Protein AF-A0A937PPD7-F1 (afdb_monomer_lite)

Sequence (582 aa):
MATLTIHPDYRPLLQAAGLDTFDALFQAAEGRQVDGHRSRGVSRIEVGREPDGPVGIYVKRFWGRAARPRWRDLLRLRRPMTPARYECVASQRLLQAGVEVARPVAWGASRDAGQPRALVAFREVEGPSLAEWLDRQPAAGCITGLDARHRRSLAEALGHAVRRIHEACFSYPDLYAKHVYVEDADTVYPRIVLIDVQRLRRLWPWRRVRDLAALHVSTEGSGVRRTDRLRFLRAYLGGSPTSRRARRLIRRVERKAAQMPGRGRDPNLIAARRSPAPGVTSLAHETMTEVDGGRLLVNEAFRPMLQAAGLTTLDAIMNVGGGETYREGFGRSTVRLELADPAGTRPRAVYVKRYTRVPLRVQVRRTLSLNPPQSRARHEVRGMLRLADLGIPTMRCVALGEGLLHRGRQERSCLVTEEIEGATQADDYFEARFSGPLTPALQAEKRGLIGRIADLARRMHAANLSHRDFYLCHILIRPVEGGEPILHLIDLQRLTHHRRGIGRRWIVKDLAALLFSSWPGPATGIRSPVFTDSDRLRFARTYFQTGRLTAEQKDLLRAVVRKAGRIALHDARRRRRAGGTA

Structure (mmCIF, N/CA/C/O backbone):
data_AF-A0A937PPD7-F1
#
_entry.id   AF-A0A937PPD7-F1
#
loop_
_atom_site.group_PDB
_atom_site.id
_atom_site.type_symbol
_atom_site.label_atom_id
_atom_site.label_alt_id
_atom_site.label_comp_id
_atom_site.label_asym_id
_atom_site.label_entity_id
_atom_site.label_seq_id
_atom_site.pdbx_PDB_ins_code
_atom_site.Cartn_x
_atom_site.Cartn_y
_atom_site.Cartn_z
_atom_site.occupancy
_atom_site.B_iso_or_equiv
_atom_site.auth_seq_id
_atom_site.auth_comp_id
_atom_site.auth_asym_id
_atom_site.auth_atom_id
_atom_site.pdbx_PDB_model_num
ATOM 1 N N . MET A 1 1 ? 24.195 -11.897 -29.939 1.00 67.88 1 MET A N 1
ATOM 2 C CA . MET A 1 1 ? 23.185 -12.377 -30.914 1.00 67.88 1 MET A CA 1
ATOM 3 C C . MET A 1 1 ? 21.811 -12.418 -30.269 1.00 67.88 1 MET A C 1
ATOM 5 O O . MET A 1 1 ? 21.628 -13.104 -29.259 1.00 67.88 1 MET A O 1
ATOM 9 N N . ALA A 1 2 ? 20.878 -11.642 -30.820 1.00 84.31 2 ALA A N 1
ATOM 10 C CA . ALA A 1 2 ? 19.484 -11.631 -30.405 1.00 84.31 2 ALA A CA 1
ATOM 11 C C . ALA A 1 2 ? 18.691 -12.737 -31.104 1.00 84.31 2 ALA A C 1
ATOM 13 O O . ALA A 1 2 ? 19.005 -13.136 -32.218 1.00 84.31 2 ALA A O 1
ATOM 14 N N . THR A 1 3 ? 17.683 -13.266 -30.416 1.00 90.12 3 THR A N 1
ATOM 15 C CA . THR A 1 3 ? 16.808 -14.324 -30.937 1.00 90.12 3 THR A CA 1
ATOM 16 C C . THR A 1 3 ? 15.363 -13.873 -30.822 1.00 90.12 3 THR A C 1
ATOM 18 O O . THR A 1 3 ? 14.970 -13.365 -29.768 1.00 90.12 3 THR A O 1
ATOM 21 N N . LEU A 1 4 ? 14.583 -14.071 -31.884 1.00 94.06 4 LEU A N 1
ATOM 22 C CA . LEU A 1 4 ? 13.142 -13.843 -31.916 1.00 94.06 4 LEU A CA 1
ATOM 23 C C . LEU A 1 4 ? 12.455 -15.123 -32.394 1.00 94.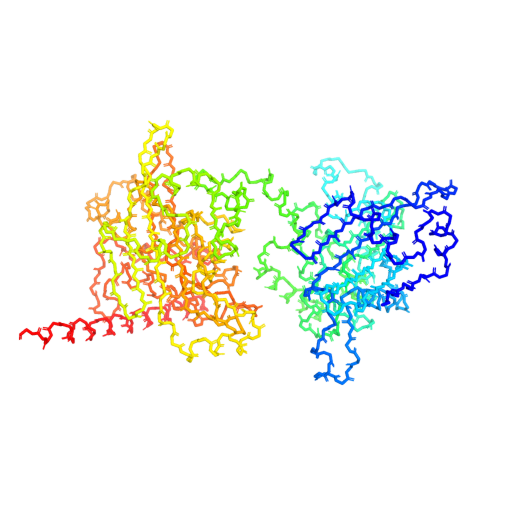06 4 LEU A C 1
ATOM 25 O O . LEU A 1 4 ? 12.821 -15.700 -33.411 1.00 94.06 4 LEU A O 1
ATOM 29 N N . THR A 1 5 ? 11.473 -15.591 -31.636 1.00 94.44 5 THR A N 1
ATOM 30 C CA . THR A 1 5 ? 10.580 -16.682 -32.022 1.00 94.44 5 THR A CA 1
ATOM 31 C C . THR A 1 5 ? 9.217 -16.079 -32.320 1.00 94.44 5 THR A C 1
ATOM 33 O O . THR A 1 5 ? 8.607 -15.495 -31.425 1.00 94.44 5 THR A O 1
ATOM 36 N N . ILE A 1 6 ? 8.752 -16.227 -33.558 1.00 94.19 6 ILE A N 1
ATOM 37 C CA . ILE A 1 6 ? 7.454 -15.738 -34.035 1.00 94.19 6 ILE A CA 1
ATOM 38 C C . ILE A 1 6 ? 6.531 -16.940 -34.224 1.00 94.19 6 ILE A C 1
ATOM 40 O O . ILE A 1 6 ? 6.956 -17.965 -34.764 1.00 94.19 6 ILE A O 1
ATOM 44 N N . HIS A 1 7 ? 5.291 -16.821 -33.760 1.00 92.00 7 HIS A N 1
ATOM 45 C CA . HIS A 1 7 ? 4.256 -17.819 -33.994 1.00 92.00 7 HIS A CA 1
ATOM 46 C C . HIS A 1 7 ? 3.919 -17.886 -35.499 1.00 92.00 7 HIS A C 1
ATOM 48 O O . HIS A 1 7 ? 3.782 -16.823 -36.106 1.00 92.00 7 HIS A O 1
ATOM 54 N N . PRO A 1 8 ? 3.781 -19.082 -36.107 1.00 91.69 8 PRO A N 1
ATOM 55 C CA . PRO A 1 8 ? 3.626 -19.239 -37.559 1.00 91.69 8 PRO A CA 1
ATOM 56 C C . PRO A 1 8 ? 2.554 -18.336 -38.178 1.00 91.69 8 PRO A C 1
ATOM 58 O O . PRO A 1 8 ? 2.856 -17.610 -39.118 1.00 91.69 8 PRO A O 1
ATOM 61 N N . ASP A 1 9 ? 1.367 -18.290 -37.571 1.00 88.56 9 ASP A N 1
ATOM 62 C CA . ASP A 1 9 ? 0.215 -17.519 -38.061 1.00 88.56 9 ASP A CA 1
ATOM 63 C C . ASP A 1 9 ? 0.484 -16.010 -38.198 1.00 88.56 9 ASP A C 1
ATOM 65 O O . ASP A 1 9 ? -0.113 -15.350 -39.039 1.00 88.56 9 ASP A O 1
ATOM 69 N N . TYR A 1 10 ? 1.401 -15.449 -37.402 1.00 90.69 10 TYR A N 1
ATOM 70 C CA . TYR A 1 10 ? 1.714 -14.014 -37.423 1.00 90.69 10 TYR A CA 1
ATOM 71 C C . TYR A 1 10 ? 3.022 -13.694 -38.156 1.00 90.69 10 TYR A C 1
ATOM 73 O O . TYR A 1 10 ? 3.405 -12.527 -38.251 1.00 90.69 10 TYR A O 1
ATOM 81 N N . ARG A 1 11 ? 3.738 -14.707 -38.664 1.00 92.12 11 ARG A N 1
ATOM 82 C CA . ARG A 1 11 ? 5.008 -14.505 -39.371 1.00 92.12 11 ARG A CA 1
ATOM 83 C C . ARG A 1 11 ? 4.840 -13.698 -40.665 1.00 92.12 11 ARG A C 1
ATOM 85 O O . ARG A 1 11 ? 5.588 -12.732 -40.792 1.00 92.12 11 ARG A O 1
ATOM 92 N N . PRO A 1 12 ? 3.881 -14.000 -41.564 1.00 90.94 12 PRO A N 1
ATOM 93 C CA . PRO A 1 12 ? 3.695 -13.210 -42.785 1.00 90.94 12 PRO A CA 1
ATOM 94 C C . PRO A 1 12 ? 3.379 -11.742 -42.480 1.00 90.94 12 PRO A C 1
ATOM 96 O O . PRO A 1 12 ? 3.918 -10.841 -43.113 1.00 90.94 12 PRO A O 1
ATOM 99 N N . LEU A 1 13 ? 2.566 -11.503 -41.447 1.00 89.69 13 LEU A N 1
ATOM 100 C CA . LEU A 1 13 ? 2.163 -10.165 -41.024 1.00 89.69 13 LEU A CA 1
ATOM 101 C C . LEU A 1 13 ? 3.346 -9.342 -40.492 1.00 89.69 13 LEU A C 1
ATOM 103 O O . LEU A 1 13 ? 3.555 -8.208 -40.912 1.00 89.69 13 LEU A O 1
ATOM 107 N N . LEU A 1 14 ? 4.162 -9.921 -39.602 1.00 91.69 14 LEU A N 1
ATOM 108 C CA . LEU A 1 14 ? 5.359 -9.237 -39.105 1.00 91.69 14 LEU A CA 1
ATOM 109 C C . LEU A 1 14 ? 6.407 -9.027 -40.203 1.00 91.69 14 LEU A C 1
ATOM 111 O O . LEU A 1 14 ? 7.094 -8.011 -40.172 1.00 91.69 14 LEU A O 1
ATOM 115 N N . GLN A 1 15 ? 6.519 -9.942 -41.169 1.00 92.44 15 GLN A N 1
ATOM 116 C CA . GLN A 1 15 ? 7.407 -9.783 -42.325 1.00 92.44 15 GLN A CA 1
ATOM 117 C C . GLN A 1 15 ? 6.965 -8.627 -43.223 1.00 92.44 15 GLN A C 1
ATOM 119 O O . GLN A 1 15 ? 7.784 -7.772 -43.546 1.00 92.44 15 GLN A O 1
ATOM 124 N N . ALA A 1 16 ? 5.673 -8.544 -43.551 1.00 89.44 16 ALA A N 1
ATOM 125 C CA . ALA A 1 16 ? 5.120 -7.446 -44.343 1.00 89.44 16 ALA A CA 1
ATOM 126 C C . ALA A 1 16 ? 5.318 -6.074 -43.670 1.00 89.44 16 ALA A C 1
ATOM 128 O O . ALA A 1 16 ? 5.538 -5.077 -44.351 1.00 89.44 16 ALA A O 1
ATOM 129 N N . ALA A 1 17 ? 5.296 -6.025 -42.334 1.00 89.12 17 ALA A N 1
ATOM 130 C CA . ALA A 1 17 ? 5.549 -4.810 -41.559 1.00 89.12 17 ALA A CA 1
ATOM 131 C C . ALA A 1 17 ? 7.044 -4.502 -41.318 1.00 89.12 17 ALA A C 1
ATOM 133 O O . ALA A 1 17 ? 7.354 -3.490 -40.690 1.00 89.12 17 ALA A O 1
ATOM 134 N N . GLY A 1 18 ? 7.975 -5.367 -41.745 1.00 92.38 18 GLY A N 1
ATOM 135 C CA . GLY A 1 18 ? 9.410 -5.224 -41.456 1.00 92.38 18 GLY A CA 1
ATOM 136 C C . GLY A 1 18 ? 9.778 -5.413 -39.974 1.00 92.38 18 GLY A C 1
ATOM 137 O O . GLY A 1 18 ? 10.767 -4.862 -39.495 1.00 92.38 18 GLY A O 1
ATOM 138 N N . LEU A 1 19 ? 8.970 -6.164 -39.219 1.00 93.38 19 LEU A N 1
ATOM 139 C CA . LEU A 1 19 ? 9.080 -6.382 -37.768 1.00 93.38 19 LEU A CA 1
ATOM 140 C C . LEU A 1 19 ? 9.396 -7.844 -37.402 1.00 93.38 19 LEU A C 1
ATOM 142 O O . LEU A 1 19 ? 9.128 -8.293 -36.285 1.00 93.38 19 LEU A O 1
ATOM 146 N N . ASP A 1 20 ? 9.959 -8.609 -38.333 1.00 93.06 20 ASP A N 1
ATOM 147 C CA . ASP A 1 20 ? 10.262 -10.035 -38.188 1.00 93.06 20 ASP A CA 1
ATOM 148 C C . ASP A 1 20 ? 11.628 -10.328 -37.537 1.00 93.06 20 ASP A C 1
ATOM 150 O O . ASP A 1 20 ? 11.980 -11.487 -37.294 1.00 93.06 20 ASP A O 1
ATOM 154 N N . THR A 1 21 ? 12.375 -9.285 -37.166 1.00 94.25 21 THR A N 1
ATOM 155 C CA . THR A 1 21 ? 13.628 -9.386 -36.406 1.00 94.25 21 THR A CA 1
ATOM 156 C C . THR A 1 21 ? 13.483 -8.841 -34.984 1.00 94.25 21 THR A C 1
ATOM 158 O O . THR A 1 21 ? 12.631 -7.998 -34.691 1.00 94.25 21 THR A O 1
ATOM 161 N N . PHE A 1 22 ? 14.325 -9.328 -34.057 1.00 94.25 22 PHE A N 1
ATOM 162 C CA . PHE A 1 22 ? 14.278 -8.886 -32.656 1.00 94.25 22 PHE A CA 1
ATOM 163 C C . PHE A 1 22 ? 14.472 -7.374 -32.532 1.00 94.25 22 PHE A C 1
ATOM 165 O O . PHE A 1 22 ? 13.701 -6.729 -31.828 1.00 94.25 22 PHE A O 1
ATOM 172 N N . ASP A 1 23 ? 15.502 -6.825 -33.180 1.00 92.12 23 ASP A N 1
ATOM 173 C CA . ASP A 1 23 ? 15.846 -5.412 -33.042 1.00 92.12 23 ASP A CA 1
ATOM 174 C C . ASP A 1 23 ? 14.799 -4.512 -33.710 1.00 92.12 23 ASP A C 1
ATOM 176 O O . ASP A 1 23 ? 14.391 -3.537 -33.082 1.00 92.12 23 ASP A O 1
ATOM 180 N N . ALA A 1 24 ? 14.264 -4.877 -34.884 1.00 91.62 24 ALA A N 1
ATOM 181 C CA . ALA A 1 24 ? 13.186 -4.115 -35.522 1.00 91.62 24 ALA A CA 1
ATOM 182 C C . ALA A 1 24 ? 11.937 -4.031 -34.627 1.00 91.62 24 ALA A C 1
ATOM 184 O O . ALA A 1 24 ? 11.446 -2.939 -34.337 1.00 91.62 24 ALA A O 1
ATOM 185 N N . LEU A 1 25 ? 11.474 -5.167 -34.089 1.00 91.94 25 LEU A N 1
ATOM 186 C CA . LEU A 1 25 ? 10.310 -5.197 -33.198 1.00 91.94 25 LEU A CA 1
ATOM 187 C C . LEU A 1 25 ? 10.577 -4.505 -31.849 1.00 91.94 25 LEU A C 1
ATOM 189 O O . LEU A 1 25 ? 9.685 -3.873 -31.278 1.00 91.94 25 LEU A O 1
ATOM 193 N N . PHE A 1 26 ? 11.799 -4.611 -31.315 1.00 90.75 26 PHE A N 1
ATOM 194 C CA . PHE A 1 26 ? 12.177 -3.954 -30.062 1.00 90.75 26 PHE A CA 1
ATOM 195 C C . PHE A 1 26 ? 12.249 -2.425 -30.207 1.00 90.75 26 PHE A C 1
ATOM 197 O O . PHE A 1 26 ? 11.838 -1.723 -29.279 1.00 90.75 26 PHE A O 1
ATOM 204 N N . GLN A 1 27 ? 12.740 -1.924 -31.346 1.00 88.50 27 GLN A N 1
ATOM 205 C CA . GLN A 1 27 ? 12.863 -0.493 -31.644 1.00 88.50 27 GLN A CA 1
ATOM 206 C C . GLN A 1 27 ? 11.531 0.146 -32.036 1.00 88.50 27 GLN A C 1
ATOM 208 O O . GLN A 1 27 ? 11.201 1.221 -31.544 1.00 88.50 27 GLN A O 1
ATOM 213 N N . ALA A 1 28 ? 10.698 -0.531 -32.831 1.00 85.19 28 ALA A N 1
ATOM 214 C CA . ALA A 1 28 ? 9.363 -0.031 -33.172 1.00 85.19 28 ALA A CA 1
ATOM 215 C C . ALA A 1 28 ? 8.487 0.198 -31.923 1.00 85.19 28 ALA A C 1
ATOM 217 O O . ALA A 1 28 ? 7.678 1.124 -31.860 1.00 85.19 28 ALA A O 1
ATOM 218 N N . ALA A 1 29 ? 8.695 -0.611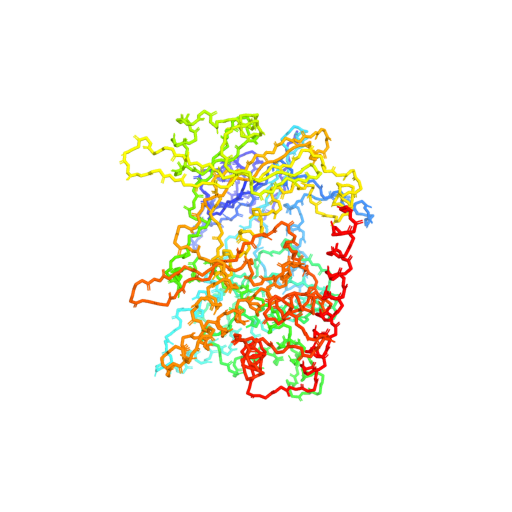 -30.880 1.00 78.88 29 ALA A N 1
ATOM 219 C CA . ALA A 1 29 ? 8.058 -0.447 -29.576 1.00 78.88 29 ALA A CA 1
ATOM 220 C C . ALA A 1 29 ? 8.666 0.682 -28.713 1.00 78.88 29 ALA A C 1
ATOM 222 O O . ALA A 1 29 ? 8.175 0.920 -27.608 1.00 78.88 29 ALA A O 1
ATOM 223 N N . GLU A 1 30 ? 9.726 1.366 -29.141 1.00 70.31 30 GLU A N 1
ATOM 224 C CA . GLU A 1 30 ? 10.348 2.462 -28.390 1.00 70.31 30 GLU A CA 1
ATOM 225 C C . GLU A 1 30 ? 9.541 3.757 -28.433 1.00 70.31 30 GLU A C 1
ATOM 227 O O . GLU A 1 30 ? 9.303 4.350 -27.385 1.00 70.31 30 GLU A O 1
ATOM 232 N N . GLY A 1 31 ? 9.041 4.136 -29.610 1.00 57.69 31 GLY A N 1
ATOM 233 C CA . GLY A 1 31 ? 8.390 5.432 -29.830 1.00 57.69 31 GLY A CA 1
ATOM 234 C C . GLY A 1 31 ? 6.908 5.538 -29.437 1.00 57.69 31 GLY A C 1
ATOM 235 O O . GLY A 1 31 ? 6.332 6.607 -29.596 1.00 57.69 31 GLY A O 1
ATOM 236 N N . ARG A 1 32 ? 6.252 4.462 -28.966 1.00 57.09 32 ARG A N 1
ATOM 237 C CA . ARG A 1 32 ? 4.781 4.406 -28.752 1.00 57.09 32 ARG A CA 1
ATOM 238 C C . ARG A 1 32 ? 4.384 3.751 -27.423 1.00 57.09 32 ARG A C 1
ATOM 240 O O . ARG A 1 32 ? 3.727 2.709 -27.395 1.00 57.09 32 ARG A O 1
ATOM 247 N N . GLN A 1 33 ? 4.837 4.319 -26.309 1.00 58.97 33 GLN A N 1
ATOM 248 C CA . GLN A 1 33 ? 4.671 3.718 -24.985 1.00 58.97 33 GLN A CA 1
ATOM 249 C C . GLN A 1 33 ? 3.275 3.962 -24.382 1.00 58.97 33 GLN A C 1
ATOM 251 O O . GLN A 1 33 ? 2.860 5.100 -24.203 1.00 58.97 33 GLN A O 1
ATOM 256 N N . VAL A 1 34 ? 2.578 2.881 -24.020 1.00 55.78 34 VAL A N 1
ATOM 257 C CA . VAL A 1 34 ? 1.258 2.889 -23.353 1.00 55.78 34 VAL A CA 1
ATOM 258 C C . VAL A 1 34 ? 1.401 2.767 -21.829 1.00 55.78 34 VAL A C 1
ATOM 260 O O . VAL A 1 34 ? 0.636 3.362 -21.081 1.00 55.78 34 VAL A O 1
ATOM 263 N N . ASP A 1 35 ? 2.392 2.002 -21.355 1.00 45.78 35 ASP A N 1
ATOM 264 C CA . ASP A 1 35 ? 2.708 1.839 -19.926 1.00 45.78 35 ASP A CA 1
ATOM 265 C C . ASP A 1 35 ? 4.224 1.637 -19.725 1.00 45.78 35 ASP A C 1
ATOM 267 O O . ASP A 1 35 ? 4.923 1.051 -20.562 1.00 45.78 35 ASP A O 1
ATOM 271 N N . GLY A 1 36 ? 4.776 2.134 -18.617 1.00 50.69 36 GLY A N 1
ATOM 272 C CA . GLY A 1 36 ? 6.217 2.268 -18.430 1.00 50.69 36 GLY A CA 1
ATOM 273 C C . GLY A 1 36 ? 6.714 2.207 -16.999 1.00 50.69 36 GLY A C 1
ATOM 274 O O . GLY A 1 36 ? 6.175 2.817 -16.086 1.00 50.69 36 GLY A O 1
ATOM 275 N N . HIS A 1 37 ? 7.816 1.488 -16.801 1.00 57.53 37 HIS A N 1
ATOM 276 C CA . HIS A 1 37 ? 8.593 1.491 -15.567 1.00 57.53 37 HIS A CA 1
ATOM 277 C C . HIS A 1 37 ? 10.087 1.549 -15.918 1.00 57.53 37 HIS A C 1
ATOM 279 O O . HIS A 1 37 ? 10.480 1.097 -16.987 1.00 57.53 37 HIS A O 1
ATOM 285 N N . ARG A 1 38 ? 10.951 1.995 -14.989 1.00 59.50 38 ARG A N 1
ATOM 286 C CA . ARG A 1 38 ? 12.427 2.153 -15.135 1.00 59.50 38 ARG A CA 1
ATOM 287 C C . ARG A 1 38 ? 13.215 1.048 -15.896 1.00 59.50 38 ARG A C 1
ATOM 289 O O . ARG A 1 38 ? 14.375 1.257 -16.218 1.00 59.50 38 ARG A O 1
ATOM 296 N N . SER A 1 39 ? 12.655 -0.151 -16.100 1.00 70.69 39 SER A N 1
ATOM 297 C CA . SER A 1 39 ? 13.291 -1.280 -16.817 1.00 70.69 39 SER A CA 1
ATOM 298 C C . SER A 1 39 ? 12.319 -2.143 -17.650 1.00 70.69 39 SER A C 1
ATOM 300 O O . SER A 1 39 ? 12.640 -3.285 -17.994 1.00 70.69 39 SER A O 1
ATOM 302 N N . ARG A 1 40 ? 11.103 -1.639 -17.912 1.00 80.38 40 ARG A N 1
ATOM 303 C CA . ARG A 1 40 ? 10.046 -2.333 -18.663 1.00 80.38 40 ARG A CA 1
ATOM 304 C C . ARG A 1 40 ? 9.142 -1.324 -19.369 1.00 80.38 40 ARG A C 1
ATOM 306 O O . ARG A 1 40 ? 8.712 -0.369 -18.734 1.00 80.38 40 ARG A O 1
ATOM 313 N N . GLY A 1 41 ? 8.775 -1.588 -20.615 1.00 84.00 41 GLY A N 1
ATOM 314 C CA . GLY A 1 41 ? 7.805 -0.788 -21.367 1.00 84.00 41 GLY A CA 1
ATOM 315 C C . GLY A 1 41 ? 6.760 -1.672 -22.032 1.00 84.00 41 GLY A C 1
ATOM 316 O O . GLY A 1 41 ? 7.053 -2.822 -22.353 1.00 84.00 41 GLY A O 1
ATOM 317 N N . VAL A 1 42 ? 5.549 -1.158 -22.206 1.00 85.25 42 VAL A N 1
ATOM 318 C CA . VAL A 1 42 ? 4.488 -1.787 -22.996 1.00 85.25 42 VAL A CA 1
ATOM 319 C C . VAL A 1 42 ? 4.051 -0.795 -24.057 1.00 85.25 42 VAL A C 1
ATOM 321 O O . VAL A 1 42 ? 3.732 0.344 -23.723 1.00 85.25 42 VAL A O 1
ATOM 324 N N . SER A 1 43 ? 4.030 -1.236 -25.307 1.00 87.94 43 SER A N 1
ATOM 325 C CA . SER A 1 43 ? 3.736 -0.388 -26.461 1.00 87.94 43 SER A CA 1
ATOM 326 C C . SER A 1 43 ? 2.729 -1.081 -27.363 1.00 87.94 43 SER A C 1
ATOM 328 O O . SER A 1 43 ? 2.827 -2.294 -27.560 1.00 87.94 43 SER A O 1
ATOM 330 N N . ARG A 1 44 ? 1.766 -0.326 -27.896 1.00 89.69 44 ARG A N 1
ATOM 331 C CA . ARG A 1 44 ? 0.837 -0.813 -28.923 1.00 89.69 44 ARG A CA 1
ATOM 332 C C . ARG A 1 44 ? 1.439 -0.520 -30.295 1.00 89.69 44 ARG A C 1
ATOM 334 O O . ARG A 1 44 ? 1.832 0.615 -30.560 1.00 89.69 44 ARG A O 1
ATOM 341 N N . ILE A 1 45 ? 1.512 -1.530 -31.151 1.00 89.50 45 ILE A N 1
ATOM 342 C CA . ILE A 1 45 ? 1.991 -1.416 -32.531 1.00 89.50 45 ILE A CA 1
ATOM 343 C C . ILE A 1 45 ? 0.900 -1.939 -33.453 1.00 89.50 45 ILE A C 1
ATOM 345 O O . ILE A 1 45 ? 0.344 -3.003 -33.205 1.00 89.50 45 ILE A O 1
ATOM 349 N N . GLU A 1 46 ? 0.614 -1.197 -34.512 1.00 88.50 46 GLU A N 1
ATOM 350 C CA . GLU A 1 46 ? -0.212 -1.671 -35.618 1.00 88.50 46 GLU A CA 1
ATOM 351 C C . GLU A 1 46 ? 0.707 -2.327 -36.649 1.00 88.50 46 GLU A C 1
ATOM 353 O O . GLU A 1 46 ? 1.696 -1.718 -37.057 1.00 88.50 46 GLU A O 1
ATOM 358 N N . VAL A 1 47 ? 0.434 -3.582 -37.002 1.00 85.81 47 VAL A N 1
ATOM 359 C CA . VAL A 1 47 ? 1.329 -4.419 -37.826 1.00 85.81 47 VAL A CA 1
ATOM 360 C C . VAL A 1 47 ? 0.732 -4.792 -39.183 1.00 85.81 47 VAL A C 1
ATOM 362 O O . VAL A 1 47 ? 1.297 -5.609 -39.897 1.00 85.81 47 VAL A O 1
ATOM 365 N N . GLY A 1 48 ? -0.398 -4.190 -39.551 1.00 78.44 48 GLY A N 1
ATOM 366 C CA . GLY A 1 48 ? -1.043 -4.367 -40.851 1.00 78.44 48 GLY A CA 1
ATOM 367 C C . GLY A 1 48 ? -2.562 -4.248 -40.763 1.00 78.44 48 GLY A C 1
ATOM 368 O O . GLY A 1 48 ? -3.100 -3.858 -39.726 1.00 78.44 48 GLY A O 1
ATOM 369 N N . ARG A 1 49 ? -3.250 -4.607 -41.850 1.00 71.62 49 ARG A N 1
ATOM 370 C CA . ARG A 1 49 ? -4.713 -4.715 -41.922 1.00 71.62 49 ARG A CA 1
ATOM 371 C C . ARG A 1 49 ? -5.106 -6.114 -42.385 1.00 71.62 49 ARG A C 1
ATOM 373 O O . ARG A 1 49 ? -4.596 -6.593 -43.393 1.00 71.62 49 ARG A O 1
ATOM 380 N N . GLU A 1 50 ? -5.998 -6.744 -41.637 1.00 70.62 50 GLU A N 1
ATOM 381 C CA . GLU A 1 50 ? -6.774 -7.912 -42.062 1.00 70.62 50 GLU A CA 1
ATOM 382 C C . GLU A 1 50 ? -8.112 -7.412 -42.661 1.00 70.62 50 GLU A C 1
ATOM 384 O O . GLU A 1 50 ? -8.427 -6.226 -42.512 1.00 70.62 50 GLU A O 1
ATOM 389 N N . PRO A 1 51 ? -8.908 -8.258 -43.347 1.00 63.09 51 PRO A N 1
ATOM 390 C CA . PRO A 1 51 ? -10.205 -7.856 -43.911 1.00 63.09 51 PRO A CA 1
ATOM 391 C C . PRO A 1 51 ? -11.149 -7.194 -42.893 1.00 63.09 51 PRO A C 1
ATOM 393 O O . PRO A 1 51 ? -11.901 -6.293 -43.253 1.00 63.09 51 PRO A O 1
ATOM 396 N N . ASP A 1 52 ? -11.036 -7.583 -41.620 1.00 57.41 52 ASP A N 1
ATOM 397 C CA . ASP A 1 52 ? -11.859 -7.096 -40.507 1.00 57.41 52 ASP A CA 1
ATOM 398 C C . ASP A 1 52 ? -11.293 -5.840 -39.807 1.00 57.41 52 ASP A C 1
ATOM 400 O O . ASP A 1 52 ? -11.901 -5.323 -38.871 1.00 57.41 52 ASP A O 1
ATOM 404 N N . GLY A 1 53 ? -10.145 -5.306 -40.254 1.00 70.50 53 GLY A N 1
ATOM 405 C CA . GLY A 1 53 ? -9.583 -4.051 -39.741 1.00 70.50 53 GLY A CA 1
ATOM 406 C C . GLY A 1 53 ? -8.087 -4.087 -39.394 1.00 70.50 53 GLY A C 1
ATOM 407 O O . GLY A 1 53 ? -7.365 -5.030 -39.733 1.00 70.50 53 GLY A O 1
ATOM 408 N N . PRO A 1 54 ? -7.567 -3.020 -38.756 1.00 79.69 54 PRO A N 1
ATOM 409 C CA . PRO A 1 54 ? -6.159 -2.929 -38.384 1.00 79.69 54 PRO A CA 1
ATOM 410 C C . PRO A 1 54 ? -5.787 -3.945 -37.303 1.00 79.69 54 PRO A C 1
ATOM 412 O O . PRO A 1 54 ? -6.449 -4.074 -36.275 1.00 79.69 54 PRO A O 1
ATOM 415 N N . VAL A 1 55 ? -4.656 -4.618 -37.500 1.00 83.94 55 VAL A N 1
ATOM 416 C CA . VAL A 1 55 ? -4.111 -5.573 -36.541 1.00 83.94 55 VAL A CA 1
ATOM 417 C C . VAL A 1 55 ? -3.207 -4.864 -35.544 1.00 83.94 55 VAL A C 1
ATOM 419 O O . VAL A 1 55 ? -2.070 -4.501 -35.857 1.00 83.94 55 VAL A O 1
ATOM 422 N N . GLY A 1 56 ? -3.682 -4.732 -34.309 1.00 89.69 56 GLY A N 1
ATOM 423 C CA . GLY A 1 56 ? -2.865 -4.293 -33.184 1.00 89.69 56 GLY A CA 1
ATOM 424 C C . GLY A 1 56 ? -2.154 -5.441 -32.465 1.00 89.69 56 GLY A C 1
ATOM 425 O O . GLY A 1 56 ? -2.698 -6.529 -32.260 1.00 89.69 56 GLY A O 1
ATOM 426 N N . ILE A 1 57 ? -0.927 -5.183 -32.015 1.00 92.62 57 ILE A N 1
ATOM 427 C CA . ILE A 1 57 ? -0.197 -6.020 -31.060 1.00 92.62 57 ILE A CA 1
ATOM 428 C C . ILE A 1 57 ? 0.311 -5.179 -29.889 1.00 92.62 57 ILE A C 1
ATOM 430 O O . ILE A 1 57 ? 0.714 -4.026 -30.043 1.00 92.62 57 ILE A O 1
ATOM 434 N N . TYR A 1 58 ? 0.370 -5.787 -28.708 1.00 91.88 58 TYR A N 1
ATOM 435 C CA . TYR A 1 58 ? 1.026 -5.218 -27.537 1.00 91.88 58 TYR A CA 1
ATOM 436 C C . TYR A 1 58 ? 2.391 -5.855 -27.323 1.00 91.88 58 TYR A C 1
ATOM 438 O O . TYR A 1 58 ? 2.495 -7.049 -27.034 1.00 91.88 58 TYR A O 1
ATOM 446 N N . VAL A 1 59 ? 3.442 -5.041 -27.393 1.00 92.94 59 VAL A N 1
ATOM 447 C CA . VAL A 1 59 ? 4.830 -5.456 -27.176 1.00 92.94 59 VAL A CA 1
ATOM 448 C C . VAL A 1 59 ? 5.278 -5.048 -25.780 1.00 92.94 59 VAL A C 1
ATOM 450 O O . VAL A 1 59 ? 5.380 -3.866 -25.457 1.00 92.94 59 VAL A O 1
ATOM 453 N N . LYS A 1 60 ? 5.590 -6.039 -24.942 1.00 92.25 60 LYS A N 1
ATOM 454 C CA . LYS A 1 60 ? 6.177 -5.854 -23.612 1.00 92.25 60 LYS A CA 1
ATOM 455 C C . LYS A 1 60 ? 7.689 -6.018 -23.692 1.00 92.25 60 LYS A C 1
ATOM 457 O O . LYS A 1 60 ? 8.184 -7.130 -23.873 1.00 92.25 60 LYS A O 1
ATOM 462 N N . ARG A 1 61 ? 8.419 -4.921 -23.510 1.00 91.25 61 ARG A N 1
ATOM 463 C CA . ARG A 1 61 ? 9.885 -4.850 -23.524 1.00 91.25 61 ARG A CA 1
ATOM 464 C C . ARG A 1 61 ? 10.463 -4.869 -22.120 1.00 91.25 61 ARG A C 1
ATOM 466 O O . ARG A 1 61 ? 9.905 -4.280 -21.198 1.00 91.25 61 ARG A O 1
ATOM 473 N N . PHE A 1 62 ? 11.624 -5.492 -21.973 1.00 88.44 62 PHE A N 1
ATOM 474 C CA . PHE A 1 62 ? 12.405 -5.563 -20.743 1.00 88.44 62 PHE A CA 1
ATOM 475 C C . PHE A 1 62 ? 13.868 -5.264 -21.064 1.00 88.44 62 PHE A C 1
ATOM 477 O O . PHE A 1 62 ? 14.400 -5.800 -22.036 1.00 88.44 62 PHE A O 1
ATOM 484 N N . TRP A 1 63 ? 14.539 -4.478 -20.221 1.00 86.94 63 TRP A N 1
ATOM 485 C CA . TRP A 1 63 ? 15.972 -4.190 -20.355 1.00 86.94 63 TRP A CA 1
ATOM 486 C C . TRP A 1 63 ? 16.712 -4.275 -19.014 1.00 86.94 63 TRP A C 1
ATOM 488 O O . TRP A 1 63 ? 16.118 -4.285 -17.928 1.00 86.94 63 TRP A O 1
ATOM 498 N N . GLY A 1 64 ? 18.036 -4.413 -19.080 1.00 85.19 64 GLY A N 1
ATOM 499 C CA . GLY A 1 64 ? 18.901 -4.519 -17.909 1.00 85.19 64 GLY A CA 1
ATOM 500 C C . GLY A 1 64 ? 18.513 -5.691 -16.999 1.00 85.19 64 GLY A C 1
ATOM 501 O O . GLY A 1 64 ? 18.198 -6.795 -17.441 1.00 85.19 64 GLY A O 1
ATOM 502 N N . ARG A 1 65 ? 18.499 -5.483 -15.676 1.00 80.50 65 ARG A N 1
ATOM 503 C CA . ARG A 1 65 ? 18.201 -6.572 -14.720 1.00 80.50 65 ARG A CA 1
ATOM 504 C C . ARG A 1 65 ? 16.834 -7.234 -14.937 1.00 80.50 65 ARG A C 1
ATOM 506 O O . ARG A 1 65 ? 16.690 -8.396 -14.563 1.00 80.50 65 ARG A O 1
ATOM 513 N N . ALA A 1 66 ? 15.858 -6.533 -15.516 1.00 79.50 66 ALA A N 1
ATOM 514 C CA . ALA A 1 66 ? 14.523 -7.073 -15.761 1.00 79.50 66 ALA A CA 1
ATOM 515 C C . ALA A 1 66 ? 14.493 -8.082 -16.918 1.00 79.50 66 ALA A C 1
ATOM 517 O O . ALA A 1 66 ? 13.676 -8.995 -16.893 1.00 79.50 66 ALA A O 1
ATOM 518 N N . ALA A 1 67 ? 15.401 -7.972 -17.889 1.00 79.81 67 ALA A N 1
ATOM 519 C CA . ALA A 1 67 ? 15.502 -8.915 -19.001 1.00 79.81 67 ALA A CA 1
ATOM 520 C C . ALA A 1 67 ? 16.217 -10.224 -18.628 1.00 79.81 67 ALA A C 1
ATOM 522 O O . ALA A 1 67 ? 16.126 -11.215 -19.355 1.00 79.81 67 ALA A O 1
ATOM 523 N N . ARG A 1 68 ? 16.936 -10.252 -17.495 1.00 82.31 68 ARG A N 1
ATOM 524 C CA . ARG A 1 68 ? 17.762 -11.403 -17.112 1.00 82.31 68 ARG A CA 1
ATOM 525 C C . ARG A 1 68 ? 16.915 -12.643 -16.786 1.00 82.31 68 ARG A C 1
ATOM 527 O O . ARG A 1 68 ? 15.868 -12.522 -16.139 1.00 82.31 68 ARG A O 1
ATOM 534 N N . PRO A 1 69 ? 17.389 -13.850 -17.151 1.00 79.56 69 PRO A N 1
ATOM 535 C CA . PRO A 1 69 ? 16.757 -15.093 -16.738 1.00 79.56 69 PRO A CA 1
ATOM 536 C C . PRO A 1 69 ? 16.631 -15.204 -15.216 1.00 79.56 69 PRO A C 1
ATOM 538 O O . PRO A 1 69 ? 17.506 -14.776 -14.454 1.00 79.56 69 PRO A O 1
ATOM 541 N N . ARG A 1 70 ? 15.538 -15.808 -14.746 1.00 76.88 70 ARG A N 1
ATOM 542 C CA . ARG A 1 70 ? 15.318 -16.000 -13.309 1.00 76.88 70 ARG A CA 1
ATOM 543 C C . ARG A 1 70 ? 16.196 -17.143 -12.797 1.00 76.88 70 ARG A C 1
ATOM 545 O O . ARG A 1 70 ? 15.805 -18.299 -12.835 1.00 76.88 70 ARG A O 1
ATOM 552 N N . TRP A 1 71 ? 17.352 -16.819 -12.218 1.00 71.62 71 TRP A N 1
ATOM 553 C CA . TRP A 1 71 ? 18.275 -17.811 -11.631 1.00 71.62 71 TRP A CA 1
ATOM 554 C C . TRP A 1 71 ? 17.618 -18.747 -10.597 1.00 71.62 71 TRP A C 1
ATOM 556 O O . TRP A 1 71 ? 18.053 -19.878 -10.414 1.00 71.62 71 TRP A O 1
ATOM 566 N N . ARG A 1 72 ? 16.525 -18.307 -9.953 1.00 64.44 72 ARG A N 1
ATOM 567 C CA . ARG A 1 72 ? 15.710 -19.126 -9.033 1.00 64.44 72 ARG A CA 1
ATOM 568 C C . ARG A 1 72 ? 15.103 -20.374 -9.685 1.00 64.44 72 ARG A C 1
ATOM 570 O O . ARG A 1 72 ? 14.595 -21.227 -8.964 1.00 64.44 72 ARG A O 1
ATOM 577 N N . ASP A 1 73 ? 15.131 -20.471 -11.006 1.00 61.41 73 ASP A N 1
ATOM 578 C CA . ASP A 1 73 ? 14.694 -21.647 -11.751 1.00 61.41 73 ASP A CA 1
ATOM 579 C C . ASP A 1 73 ? 15.674 -22.809 -11.582 1.00 61.41 73 ASP A C 1
ATOM 581 O O . ASP A 1 73 ? 15.231 -23.948 -11.452 1.00 61.41 73 ASP A O 1
ATOM 585 N N . LEU A 1 74 ? 16.972 -22.516 -11.429 1.00 68.94 74 LEU A N 1
ATOM 586 C CA . LEU A 1 74 ? 17.994 -23.519 -11.112 1.00 68.94 74 LEU A CA 1
ATOM 587 C C . LEU A 1 74 ? 17.709 -24.189 -9.765 1.00 68.94 74 LEU A C 1
ATOM 589 O O . LEU A 1 74 ? 17.761 -25.407 -9.658 1.00 68.94 74 LEU A O 1
ATOM 593 N N . LEU A 1 75 ? 17.268 -23.411 -8.766 1.00 68.94 75 LEU A N 1
ATOM 594 C CA . LEU A 1 75 ? 16.837 -23.934 -7.458 1.00 68.94 75 LEU A CA 1
ATOM 595 C C . LEU A 1 75 ? 15.603 -24.849 -7.535 1.00 68.94 75 LEU A C 1
ATOM 597 O O . LEU A 1 75 ? 15.189 -25.422 -6.532 1.00 68.94 75 LEU A O 1
ATOM 601 N N . ARG A 1 76 ? 14.950 -24.923 -8.696 1.00 63.84 76 ARG A N 1
ATOM 602 C CA . ARG A 1 76 ? 13.791 -25.779 -8.962 1.00 63.84 76 ARG A CA 1
ATOM 603 C C . ARG A 1 76 ? 14.086 -26.817 -10.040 1.00 63.84 76 ARG A C 1
ATOM 605 O O . ARG A 1 76 ? 13.131 -27.366 -10.582 1.00 63.84 76 ARG A O 1
ATOM 612 N N . LEU A 1 77 ? 15.366 -27.030 -10.364 1.00 70.56 77 LEU A N 1
ATOM 613 C CA . LEU A 1 77 ? 15.831 -27.930 -11.421 1.00 70.56 77 LEU A CA 1
ATOM 614 C C . LEU A 1 77 ? 15.182 -27.613 -12.782 1.00 70.56 77 LEU A C 1
ATOM 616 O O . LEU A 1 77 ? 14.804 -28.498 -13.542 1.00 70.56 77 LEU A O 1
ATOM 620 N N . ARG A 1 78 ? 14.993 -26.320 -13.078 1.00 69.94 78 ARG A N 1
ATOM 621 C CA . ARG A 1 78 ? 14.427 -25.824 -14.339 1.00 69.94 78 ARG A CA 1
ATOM 622 C C . ARG A 1 78 ? 15.438 -24.955 -15.069 1.00 69.94 78 ARG A C 1
ATOM 624 O O . ARG A 1 78 ? 16.190 -24.206 -14.448 1.00 69.94 78 ARG A O 1
ATOM 631 N N . ARG A 1 79 ? 15.392 -24.992 -16.403 1.00 73.81 79 ARG A N 1
ATOM 632 C CA . ARG A 1 79 ? 16.154 -24.063 -17.247 1.00 73.81 79 ARG A CA 1
ATOM 633 C C . ARG A 1 79 ? 15.700 -22.619 -16.967 1.00 73.81 79 ARG A C 1
ATOM 635 O O . ARG A 1 79 ? 14.498 -22.362 -17.051 1.00 73.81 79 ARG A O 1
ATOM 642 N N . PRO A 1 80 ? 16.614 -21.682 -16.649 1.00 78.56 80 PRO A N 1
ATOM 643 C CA . PRO A 1 80 ? 16.269 -20.282 -16.434 1.00 78.56 80 PRO A CA 1
ATOM 644 C C . PRO A 1 80 ? 15.614 -19.654 -17.656 1.00 78.56 80 PRO A C 1
ATOM 646 O O . PRO A 1 80 ? 16.148 -19.712 -18.762 1.00 78.56 80 PRO A O 1
ATOM 649 N N . MET A 1 81 ? 14.469 -19.012 -17.442 1.00 81.31 81 MET A N 1
ATOM 650 C CA . MET A 1 81 ? 13.744 -18.312 -18.502 1.00 81.31 81 MET A CA 1
ATOM 651 C C . MET A 1 81 ? 13.707 -16.805 -18.241 1.00 81.31 81 MET A C 1
ATOM 653 O O . MET A 1 81 ? 13.661 -16.352 -17.090 1.00 81.31 81 MET A O 1
ATOM 657 N N . THR A 1 82 ? 13.708 -16.020 -19.320 1.00 85.88 82 THR A N 1
ATOM 658 C CA . THR A 1 82 ? 13.432 -14.578 -19.267 1.00 85.88 82 THR A CA 1
ATOM 659 C C . THR A 1 82 ? 11.957 -14.339 -18.917 1.00 85.88 82 THR A C 1
ATOM 661 O O . THR A 1 82 ? 11.120 -15.219 -19.150 1.00 85.88 82 THR A O 1
ATOM 664 N N . PRO A 1 83 ? 11.586 -13.173 -18.358 1.00 83.81 83 PRO A N 1
ATOM 665 C CA . PRO A 1 83 ? 10.180 -12.857 -18.094 1.00 83.81 83 PRO A CA 1
ATOM 666 C C . PRO A 1 83 ? 9.289 -12.928 -19.337 1.00 83.81 83 PRO A C 1
ATOM 668 O O . PRO A 1 83 ? 8.201 -13.489 -19.254 1.00 83.81 83 PRO A O 1
ATOM 671 N N . ALA A 1 84 ? 9.790 -12.460 -20.483 1.00 88.00 84 ALA A N 1
ATOM 672 C CA . ALA A 1 84 ? 9.117 -12.568 -21.774 1.00 88.00 84 ALA A CA 1
ATOM 673 C C . ALA A 1 84 ? 8.761 -14.020 -22.131 1.00 88.00 84 ALA A C 1
ATOM 675 O O . ALA A 1 84 ? 7.607 -14.346 -22.408 1.00 88.00 84 ALA A O 1
ATOM 676 N N . ARG A 1 85 ? 9.741 -14.927 -22.031 1.00 87.50 85 ARG A N 1
ATOM 677 C CA . ARG A 1 85 ? 9.523 -16.350 -22.308 1.00 87.50 85 ARG A CA 1
ATOM 678 C C . ARG A 1 85 ? 8.560 -16.983 -21.301 1.00 87.50 85 ARG A C 1
ATOM 680 O O . ARG A 1 85 ? 7.773 -17.849 -21.666 1.00 87.50 85 ARG A O 1
ATOM 687 N N . TYR A 1 86 ? 8.614 -16.564 -20.035 1.00 84.94 86 TYR A N 1
ATOM 688 C CA . TYR A 1 86 ? 7.680 -17.020 -19.003 1.00 84.94 86 TYR A CA 1
ATOM 689 C C . TYR A 1 86 ? 6.229 -16.706 -19.350 1.00 84.94 86 TYR A C 1
ATOM 691 O O . TYR A 1 86 ? 5.366 -17.562 -19.174 1.00 84.94 86 TYR A O 1
ATOM 699 N N . GLU A 1 87 ? 5.973 -15.483 -19.802 1.00 88.75 87 GLU A N 1
ATOM 700 C CA . GLU A 1 87 ? 4.630 -15.019 -20.129 1.00 88.75 87 GLU A CA 1
ATOM 701 C C . GLU A 1 87 ? 4.086 -15.718 -21.379 1.00 88.75 87 GLU A C 1
ATOM 703 O O . GLU A 1 87 ? 2.960 -16.210 -21.353 1.00 88.75 87 GLU A O 1
ATOM 708 N N . CYS A 1 88 ? 4.917 -15.881 -22.415 1.00 89.06 88 CYS A N 1
ATOM 709 C CA . CYS A 1 88 ? 4.554 -16.637 -23.615 1.00 89.06 88 CYS A CA 1
ATOM 710 C C . CYS A 1 88 ? 4.203 -18.102 -23.291 1.00 89.06 88 CYS A C 1
ATOM 712 O O . CYS A 1 88 ? 3.112 -18.563 -23.617 1.00 89.06 88 CYS A O 1
ATOM 714 N N . VAL A 1 89 ? 5.070 -18.818 -22.561 1.00 86.88 89 VAL A N 1
ATOM 715 C CA . VAL A 1 89 ? 4.820 -20.225 -22.185 1.00 86.88 89 VAL A CA 1
ATOM 716 C C . VAL A 1 89 ? 3.598 -20.364 -21.272 1.00 86.88 89 VAL A C 1
ATOM 718 O O . VAL A 1 89 ? 2.884 -21.362 -21.342 1.00 86.88 89 VAL A O 1
ATOM 721 N N . ALA A 1 90 ? 3.345 -19.392 -20.390 1.00 86.44 90 ALA A N 1
ATOM 722 C CA . ALA A 1 90 ? 2.146 -19.394 -19.557 1.00 86.44 90 ALA A CA 1
ATOM 723 C C . ALA A 1 90 ? 0.869 -19.237 -20.396 1.00 86.44 90 ALA A C 1
ATOM 725 O O . ALA A 1 90 ? -0.085 -19.971 -20.150 1.00 86.44 90 ALA A O 1
ATOM 726 N N . SER A 1 91 ? 0.874 -18.339 -21.388 1.00 89.81 91 SER A N 1
ATOM 727 C CA . SER A 1 91 ? -0.243 -18.157 -22.324 1.00 89.81 91 SER A CA 1
ATOM 728 C C . SER A 1 91 ? -0.495 -19.432 -23.139 1.00 89.81 91 SER A C 1
ATOM 730 O O . SER A 1 91 ? -1.597 -19.971 -23.099 1.00 89.81 91 SER A O 1
ATOM 732 N N . GLN A 1 92 ? 0.546 -20.015 -23.743 1.00 88.56 92 GLN A N 1
ATOM 733 C CA . GLN A 1 92 ? 0.433 -21.263 -24.513 1.00 88.56 92 GLN A CA 1
ATOM 734 C C . GLN A 1 92 ? -0.173 -22.415 -23.699 1.00 88.56 92 GLN A C 1
ATOM 736 O O . GLN A 1 92 ? -1.027 -23.143 -24.194 1.00 88.56 92 GLN A O 1
ATOM 741 N N . ARG A 1 93 ? 0.222 -22.564 -22.429 1.00 86.94 93 ARG A N 1
ATOM 742 C CA . ARG A 1 93 ? -0.340 -23.596 -21.538 1.00 86.94 93 ARG A CA 1
ATOM 743 C C . ARG A 1 93 ? -1.811 -23.378 -21.208 1.00 86.94 93 ARG A C 1
ATOM 745 O O . ARG A 1 93 ? -2.515 -24.350 -20.963 1.00 86.94 93 ARG A O 1
ATOM 752 N N . LEU A 1 94 ? -2.252 -22.124 -21.135 1.00 88.75 94 LEU A N 1
ATOM 753 C CA . LEU A 1 94 ? -3.657 -21.796 -20.911 1.00 88.75 94 LEU A CA 1
ATOM 754 C C . LEU A 1 94 ? -4.480 -22.064 -22.174 1.00 88.75 94 LEU A C 1
ATOM 756 O O . LEU A 1 94 ? -5.505 -22.732 -22.064 1.00 88.75 94 LEU A O 1
ATOM 760 N N . LEU A 1 95 ? -3.977 -21.682 -23.353 1.00 91.06 95 LEU A N 1
ATOM 761 C CA . LEU A 1 95 ? -4.605 -21.999 -24.643 1.00 91.06 95 LEU A CA 1
ATOM 762 C C . LEU A 1 95 ? -4.759 -23.514 -24.843 1.00 91.06 95 LEU A C 1
ATOM 764 O O . LEU A 1 95 ? -5.850 -23.987 -25.137 1.00 91.06 95 LEU A O 1
ATOM 768 N N . GLN A 1 96 ? -3.703 -24.293 -24.581 1.00 88.31 96 GLN A N 1
ATOM 769 C CA . GLN A 1 96 ? -3.745 -25.765 -24.633 1.00 88.31 96 GLN A CA 1
ATOM 770 C C . GLN A 1 96 ? -4.748 -26.379 -23.647 1.00 88.31 96 GLN A C 1
ATOM 772 O O . GLN A 1 96 ? -5.240 -27.480 -23.868 1.00 88.31 96 GLN A O 1
ATOM 777 N N . ALA A 1 97 ? -5.056 -25.677 -22.556 1.00 85.56 97 ALA A N 1
ATOM 778 C CA . ALA A 1 97 ? -6.056 -26.088 -21.578 1.00 85.56 97 ALA A CA 1
ATOM 779 C C . ALA A 1 97 ? -7.470 -25.550 -21.887 1.00 85.56 97 ALA A C 1
ATOM 781 O O . ALA A 1 97 ? -8.352 -25.624 -21.028 1.00 85.56 97 ALA A O 1
ATOM 782 N N . GLY A 1 98 ? -7.689 -24.965 -23.072 1.00 88.06 98 GLY A N 1
ATOM 783 C CA . GLY A 1 98 ? -8.972 -24.385 -23.481 1.00 88.06 98 GLY A CA 1
ATOM 784 C C . GLY A 1 98 ? -9.339 -23.096 -22.735 1.00 88.06 98 GLY A C 1
ATOM 785 O O . GLY A 1 98 ? -10.515 -22.739 -22.632 1.00 88.06 98 GLY A O 1
ATOM 786 N N . VAL A 1 99 ? -8.361 -22.407 -22.142 1.00 90.38 99 VAL A N 1
ATOM 787 C CA . VAL A 1 99 ? -8.551 -21.090 -21.526 1.00 90.38 99 VAL A CA 1
ATOM 788 C C . VAL A 1 99 ? -8.144 -20.019 -22.529 1.00 90.38 99 VAL A C 1
ATOM 790 O O . VAL A 1 99 ? -6.967 -19.890 -22.859 1.00 90.38 99 VAL A O 1
ATOM 793 N N . GLU A 1 100 ? -9.119 -19.221 -22.951 1.00 93.38 100 GLU A N 1
ATOM 794 C CA . GLU A 1 100 ? -8.902 -18.071 -23.827 1.00 93.38 100 GLU A CA 1
ATOM 795 C C . GLU A 1 100 ? -8.064 -16.997 -23.115 1.00 93.38 100 GLU A C 1
ATOM 797 O O . GLU A 1 100 ? -8.368 -16.540 -22.005 1.00 93.38 100 GLU A O 1
ATOM 802 N N . VAL A 1 101 ? -6.966 -16.616 -23.756 1.00 94.00 101 VAL A N 1
ATOM 803 C CA . VAL A 1 101 ? -5.999 -15.610 -23.308 1.00 94.00 101 VAL A CA 1
ATOM 804 C C . VAL A 1 101 ? -5.521 -14.827 -24.525 1.00 94.00 101 VAL A C 1
ATOM 806 O O . VAL A 1 101 ? -5.616 -15.328 -25.645 1.00 94.00 101 VAL A O 1
ATOM 809 N N . ALA A 1 102 ? -4.938 -13.644 -24.319 1.00 92.94 102 ALA A N 1
ATOM 810 C CA . ALA A 1 102 ? -4.294 -12.925 -25.417 1.00 92.94 102 ALA A CA 1
ATOM 811 C C . ALA A 1 102 ? -3.284 -13.830 -26.145 1.00 92.94 102 ALA A C 1
ATOM 813 O O . ALA A 1 102 ? -2.413 -14.462 -25.518 1.00 92.94 102 ALA A O 1
ATOM 814 N N . ARG A 1 103 ? -3.419 -13.900 -27.474 1.00 92.19 103 ARG A N 1
ATOM 815 C CA . ARG A 1 103 ? -2.652 -14.822 -28.316 1.00 92.19 103 ARG A CA 1
ATOM 816 C C . ARG A 1 103 ? -1.194 -14.368 -28.407 1.00 92.19 103 ARG A C 1
ATOM 818 O O . ARG A 1 103 ? -0.945 -13.204 -28.722 1.00 92.19 103 ARG A O 1
ATOM 825 N N . PRO A 1 104 ? -0.213 -15.235 -28.100 1.00 94.00 104 PRO A N 1
ATOM 826 C CA . PRO A 1 104 ? 1.193 -14.872 -28.180 1.00 94.00 104 PRO A CA 1
ATOM 827 C C . PRO A 1 104 ? 1.625 -14.775 -29.647 1.00 94.00 104 PRO A C 1
ATOM 829 O O . PRO A 1 104 ? 1.536 -15.749 -30.386 1.00 94.00 104 PRO A O 1
ATOM 832 N N . VAL A 1 105 ? 2.135 -13.610 -30.040 1.00 94.31 105 VAL A N 1
ATOM 833 C CA . VAL A 1 105 ? 2.588 -13.318 -31.409 1.00 94.31 105 VAL A CA 1
ATOM 834 C C . VAL A 1 105 ? 4.065 -13.661 -31.568 1.00 94.31 105 VAL A C 1
ATOM 836 O O . VAL A 1 105 ? 4.451 -14.416 -32.456 1.00 94.31 105 VAL A O 1
ATOM 839 N N . ALA A 1 106 ? 4.907 -13.138 -30.676 1.00 94.69 106 ALA A N 1
ATOM 840 C CA . ALA A 1 106 ? 6.344 -13.371 -30.714 1.00 94.69 106 ALA A CA 1
ATOM 841 C C . ALA A 1 106 ? 6.975 -13.227 -29.327 1.00 94.69 106 ALA A C 1
ATOM 843 O O . ALA A 1 106 ? 6.439 -12.559 -28.444 1.00 94.69 106 ALA A O 1
ATOM 844 N N . TRP A 1 107 ? 8.142 -13.824 -29.114 1.00 95.62 107 TRP A N 1
ATOM 845 C CA . TRP A 1 107 ? 8.973 -13.543 -27.944 1.00 95.62 107 TRP A CA 1
ATOM 846 C C . TRP A 1 107 ? 10.449 -13.695 -28.282 1.00 95.62 107 TRP A C 1
ATOM 848 O O . TRP A 1 107 ? 10.829 -14.487 -29.140 1.00 95.62 107 TRP A O 1
ATOM 858 N N . GLY A 1 108 ? 11.304 -12.951 -27.590 1.00 93.69 108 GLY A N 1
ATOM 859 C CA . GLY A 1 108 ? 12.727 -12.955 -27.887 1.00 93.69 108 GLY A CA 1
ATOM 860 C C . GLY A 1 108 ? 13.595 -12.409 -26.767 1.00 93.69 108 GLY A C 1
ATOM 861 O O . GLY A 1 108 ? 13.107 -11.838 -25.785 1.00 93.69 108 GLY A O 1
ATOM 862 N N . ALA A 1 109 ? 14.901 -12.604 -26.912 1.00 92.31 109 ALA A N 1
ATOM 863 C CA . ALA A 1 109 ? 15.905 -12.040 -26.019 1.00 92.31 109 ALA A CA 1
ATOM 864 C C . ALA A 1 109 ? 17.242 -11.808 -26.732 1.00 92.31 109 ALA A C 1
ATOM 866 O O . ALA A 1 109 ? 17.655 -12.623 -27.562 1.00 92.31 109 ALA A O 1
ATOM 867 N N . SER A 1 110 ? 17.938 -10.740 -26.331 1.00 89.31 110 SER A N 1
ATOM 868 C CA . SER A 1 110 ? 19.345 -10.508 -26.660 1.00 89.31 110 SER A CA 1
ATOM 869 C C . SER A 1 110 ? 20.274 -11.066 -25.581 1.00 89.31 110 SER A C 1
ATOM 871 O O . SER A 1 110 ? 20.002 -10.949 -24.382 1.00 89.31 110 SER A O 1
ATOM 873 N N . ARG A 1 111 ? 21.383 -11.677 -26.019 1.00 69.12 111 ARG A N 1
ATOM 874 C CA . ARG A 1 111 ? 22.422 -12.280 -25.166 1.00 69.12 111 ARG A CA 1
ATOM 875 C C . ARG A 1 111 ? 23.539 -11.308 -24.749 1.00 69.12 111 ARG A C 1
ATOM 877 O O . ARG A 1 111 ? 24.528 -11.757 -24.180 1.00 69.12 111 ARG A O 1
ATOM 884 N N . ASP A 1 112 ? 23.390 -10.008 -24.991 1.00 69.62 112 ASP A N 1
ATOM 885 C CA . ASP A 1 112 ? 24.436 -9.018 -24.698 1.00 69.62 112 ASP A CA 1
ATOM 886 C C . ASP A 1 112 ? 24.687 -8.910 -23.178 1.00 69.62 112 ASP A C 1
ATOM 888 O O . ASP A 1 112 ? 23.798 -8.546 -22.402 1.00 69.62 112 ASP A O 1
ATOM 892 N N . ALA A 1 113 ? 25.903 -9.253 -22.731 1.00 58.06 113 ALA A N 1
ATOM 893 C CA . ALA A 1 113 ? 26.242 -9.390 -21.308 1.00 58.06 113 ALA A CA 1
ATOM 894 C C . ALA A 1 113 ? 26.131 -8.068 -20.516 1.00 58.06 113 ALA A C 1
ATOM 896 O O . ALA A 1 113 ? 25.791 -8.083 -19.325 1.00 58.06 113 ALA A O 1
ATOM 897 N N . GLY A 1 114 ? 26.366 -6.929 -21.179 1.00 67.06 114 GLY A N 1
ATOM 898 C CA . GLY A 1 114 ? 26.301 -5.589 -20.585 1.00 67.06 114 GLY A CA 1
ATOM 899 C C . GLY A 1 114 ? 24.879 -5.035 -20.441 1.00 67.06 114 GLY A C 1
ATOM 900 O O . GLY A 1 114 ? 24.539 -4.477 -19.398 1.00 67.06 114 GLY A O 1
ATOM 901 N N . GLN A 1 115 ? 24.015 -5.245 -21.441 1.00 77.62 115 GLN A N 1
ATOM 902 C CA . GLN A 1 115 ? 22.647 -4.713 -21.484 1.00 77.62 115 GLN A CA 1
ATOM 903 C C . GLN A 1 115 ? 21.660 -5.761 -22.029 1.00 77.62 115 GLN A C 1
ATOM 905 O O . GLN A 1 115 ? 21.246 -5.702 -23.187 1.00 77.62 115 GLN A O 1
ATOM 910 N N . PRO A 1 116 ? 21.252 -6.745 -21.209 1.00 86.00 116 PRO A N 1
ATOM 911 C CA . PRO A 1 116 ? 20.313 -7.762 -21.659 1.00 86.00 116 PRO A CA 1
ATOM 912 C C . PRO A 1 116 ? 18.955 -7.131 -21.984 1.00 86.00 116 PRO A C 1
ATOM 914 O O . PRO A 1 116 ? 18.454 -6.284 -21.237 1.00 86.00 116 PRO A O 1
ATOM 917 N N . ARG A 1 117 ? 18.352 -7.586 -23.083 1.00 91.62 117 ARG A N 1
ATOM 918 C CA . ARG A 1 117 ? 17.050 -7.142 -23.595 1.00 91.62 117 ARG A CA 1
ATOM 919 C C . ARG A 1 117 ? 16.152 -8.352 -23.814 1.00 91.62 117 ARG A C 1
ATOM 921 O O . ARG A 1 117 ? 16.631 -9.414 -24.202 1.00 91.62 117 ARG A O 1
ATOM 928 N N . ALA A 1 118 ? 14.859 -8.220 -23.555 1.00 92.81 118 ALA A N 1
ATOM 929 C CA . ALA A 1 118 ? 13.871 -9.250 -23.857 1.00 92.81 118 ALA A CA 1
ATOM 930 C C . ALA A 1 118 ? 12.541 -8.610 -24.247 1.00 92.81 118 ALA A C 1
ATOM 932 O O . ALA A 1 118 ? 12.221 -7.526 -23.763 1.00 92.81 118 ALA A O 1
ATOM 933 N N . LEU A 1 119 ? 11.758 -9.291 -25.079 1.00 94.56 119 LEU A N 1
ATOM 934 C CA . LEU A 1 119 ? 10.420 -8.840 -25.453 1.00 94.56 119 LEU A CA 1
ATOM 935 C C . LEU A 1 119 ? 9.447 -10.007 -25.577 1.00 94.56 119 LEU A C 1
ATOM 937 O O . LEU A 1 119 ? 9.854 -11.123 -25.904 1.00 94.56 119 LEU A O 1
ATOM 941 N N . VAL A 1 120 ? 8.168 -9.740 -25.334 1.00 95.31 120 VAL A N 1
ATOM 942 C CA . VAL A 1 120 ? 7.049 -10.614 -25.707 1.00 95.31 120 VAL A CA 1
ATOM 943 C C . VAL A 1 120 ? 5.944 -9.761 -26.320 1.00 95.31 120 VAL A C 1
ATOM 945 O O . VAL A 1 120 ? 5.650 -8.684 -25.807 1.00 95.31 120 VAL A O 1
ATOM 948 N N . ALA A 1 121 ? 5.358 -10.235 -27.409 1.00 94.38 121 ALA A N 1
ATOM 949 C CA . ALA A 1 121 ? 4.270 -9.597 -28.127 1.00 94.38 121 ALA A CA 1
ATOM 950 C C . ALA A 1 121 ? 3.009 -10.462 -28.048 1.00 94.38 121 ALA A C 1
ATOM 952 O O . ALA A 1 121 ? 3.081 -11.687 -28.183 1.00 94.38 121 ALA A O 1
ATOM 953 N N . PHE A 1 122 ? 1.865 -9.818 -27.845 1.00 94.44 122 PHE A N 1
ATOM 954 C CA . PHE A 1 122 ? 0.545 -10.443 -27.834 1.00 94.44 122 PHE A CA 1
ATOM 955 C C . PHE A 1 122 ? -0.377 -9.727 -28.816 1.00 94.44 122 PHE A C 1
ATOM 957 O O . PHE A 1 122 ? -0.263 -8.511 -28.961 1.00 94.44 122 PHE A O 1
ATOM 964 N N . ARG A 1 123 ? -1.293 -10.460 -29.453 1.00 92.12 123 ARG A N 1
ATOM 965 C CA . ARG A 1 123 ? -2.380 -9.870 -30.240 1.00 92.12 123 ARG A CA 1
ATOM 966 C C . ARG A 1 123 ? -3.225 -8.993 -29.315 1.00 92.12 123 ARG A C 1
ATOM 968 O O . ARG A 1 123 ? -3.451 -9.358 -28.156 1.00 92.12 123 ARG A O 1
ATOM 975 N N . GLU A 1 124 ? -3.609 -7.820 -29.802 1.00 90.25 124 GLU A N 1
ATOM 976 C CA . GLU A 1 124 ? -4.592 -6.977 -29.130 1.00 90.25 124 GLU A CA 1
ATOM 977 C C . GLU A 1 124 ? -5.908 -7.742 -28.990 1.00 90.25 124 GLU A C 1
ATOM 979 O O . GLU A 1 124 ? -6.320 -8.450 -29.902 1.00 90.25 124 GLU A O 1
ATOM 984 N N . VAL A 1 125 ? -6.502 -7.660 -27.804 1.00 90.75 125 VAL A N 1
ATOM 985 C CA . VAL A 1 125 ? -7.782 -8.299 -27.509 1.00 90.75 125 VAL A CA 1
ATOM 986 C C . VAL A 1 125 ? -8.877 -7.306 -27.847 1.00 90.75 125 VAL A C 1
ATOM 988 O O . VAL A 1 125 ? -8.761 -6.134 -27.483 1.00 90.75 125 VAL A O 1
ATOM 991 N N . GLU A 1 126 ? -9.917 -7.769 -28.524 1.00 85.38 126 GLU A N 1
ATOM 992 C CA . GLU A 1 126 ? -11.018 -6.909 -28.933 1.00 85.38 126 GLU A CA 1
ATOM 993 C C . GLU A 1 126 ? -11.988 -6.662 -27.764 1.00 85.38 126 GLU A C 1
ATOM 995 O O . GLU A 1 126 ? -12.105 -7.446 -26.819 1.00 85.38 126 GLU A O 1
ATOM 1000 N N . GLY A 1 127 ? -12.680 -5.525 -27.803 1.00 84.00 127 GLY A N 1
ATOM 1001 C CA . GLY A 1 127 ? -13.663 -5.160 -26.784 1.00 84.00 127 GLY A CA 1
ATOM 1002 C C . GLY A 1 127 ? -13.087 -4.594 -25.471 1.00 84.00 127 GLY A C 1
ATOM 1003 O O . GLY A 1 127 ? -11.875 -4.464 -25.285 1.00 84.00 127 GLY A O 1
ATOM 1004 N N . PRO A 1 128 ? -13.973 -4.172 -24.550 1.00 86.25 128 PRO A N 1
ATOM 1005 C CA . PRO A 1 128 ? -13.582 -3.536 -23.297 1.00 86.25 128 PRO A CA 1
ATOM 1006 C C . PRO A 1 128 ? -13.089 -4.547 -22.254 1.00 86.25 128 PRO A C 1
ATOM 1008 O O . PRO A 1 128 ? -13.480 -5.721 -22.234 1.00 86.25 128 PRO A O 1
ATOM 1011 N N . SER A 1 129 ? -12.308 -4.063 -21.285 1.00 89.81 129 SER A N 1
ATOM 1012 C CA . SER A 1 129 ? -12.085 -4.844 -20.064 1.00 89.81 129 SER A CA 1
ATOM 1013 C C . SER A 1 129 ? -13.397 -5.002 -19.281 1.00 89.81 129 SER A C 1
ATOM 1015 O O . SER A 1 129 ? -14.281 -4.153 -19.338 1.00 89.81 129 SER A O 1
ATOM 1017 N N . LEU A 1 130 ? -13.540 -6.055 -18.475 1.00 88.12 130 LEU A N 1
ATOM 1018 C CA . LEU A 1 130 ? -14.717 -6.279 -17.632 1.00 88.12 130 LEU A CA 1
ATOM 1019 C C . LEU A 1 130 ? -14.941 -5.104 -16.673 1.00 88.12 130 LEU A C 1
ATOM 1021 O O . LEU A 1 130 ? -16.079 -4.803 -16.331 1.00 88.12 130 LEU A O 1
ATOM 1025 N N . ALA A 1 131 ? -13.867 -4.447 -16.227 1.00 83.94 131 ALA A N 1
ATOM 1026 C CA . ALA A 1 131 ? -13.974 -3.238 -15.419 1.00 83.94 131 ALA A CA 1
ATOM 1027 C C . ALA A 1 131 ? -14.654 -2.103 -16.205 1.00 83.94 131 ALA A C 1
ATOM 1029 O O . ALA A 1 131 ? -15.660 -1.575 -15.742 1.00 83.94 131 ALA A O 1
ATOM 1030 N N . GLU A 1 132 ? -14.163 -1.799 -17.408 1.00 82.69 132 GLU A N 1
ATOM 1031 C CA . GLU A 1 132 ? -14.745 -0.780 -18.293 1.00 82.69 132 GLU A CA 1
ATOM 1032 C C . GLU A 1 132 ? -16.176 -1.122 -18.704 1.00 82.69 132 GLU A C 1
ATOM 1034 O O . GLU A 1 132 ? -17.053 -0.263 -18.675 1.00 82.69 132 GLU A O 1
ATOM 1039 N N . TRP A 1 133 ? -16.433 -2.384 -19.051 1.00 83.25 133 TRP A N 1
ATOM 1040 C CA . TRP A 1 133 ? -17.762 -2.850 -19.424 1.00 83.25 133 TRP A CA 1
ATOM 1041 C C . TRP A 1 133 ? -18.763 -2.648 -18.288 1.00 83.25 133 TRP A C 1
ATOM 1043 O O . TRP A 1 133 ? -19.870 -2.181 -18.531 1.00 83.25 133 TRP A O 1
ATOM 1053 N N . LEU A 1 134 ? -18.377 -2.964 -17.045 1.00 79.62 134 LEU A N 1
ATOM 1054 C CA . LEU A 1 134 ? -19.220 -2.745 -15.869 1.00 79.62 134 LEU A CA 1
ATOM 1055 C C . LEU A 1 134 ? -19.457 -1.257 -15.589 1.00 79.62 134 LEU A C 1
ATOM 1057 O O . LEU A 1 134 ? -20.536 -0.906 -15.114 1.00 79.62 134 LEU A O 1
ATOM 1061 N N . ASP A 1 135 ? -18.474 -0.405 -15.875 1.00 73.69 135 ASP A N 1
ATOM 1062 C CA . ASP A 1 135 ? -18.570 1.041 -15.664 1.00 73.69 135 ASP A CA 1
ATOM 1063 C C . ASP A 1 135 ? -19.441 1.737 -16.729 1.00 73.69 135 ASP A C 1
ATOM 1065 O O . ASP A 1 135 ? -20.057 2.757 -16.428 1.00 73.69 135 ASP A O 1
ATOM 1069 N N . ARG A 1 136 ? -19.554 1.172 -17.942 1.00 73.88 136 ARG A N 1
ATOM 1070 C CA . ARG A 1 136 ? -20.437 1.664 -19.022 1.00 73.88 136 ARG A CA 1
ATOM 1071 C C . ARG A 1 136 ? -21.921 1.329 -18.819 1.00 73.88 136 ARG A C 1
ATOM 1073 O O . ARG A 1 136 ? -22.761 1.827 -19.562 1.00 73.88 136 ARG A O 1
ATOM 1080 N N . GLN A 1 137 ? -22.262 0.485 -17.843 1.00 68.12 137 GLN A N 1
ATOM 1081 C CA . GLN A 1 137 ? -23.651 0.090 -17.597 1.00 68.12 137 GLN A CA 1
ATOM 1082 C C . GLN A 1 137 ? -24.450 1.241 -16.960 1.00 68.12 137 GLN A C 1
ATOM 1084 O O . GLN A 1 137 ? -23.968 1.838 -15.992 1.00 68.12 137 GLN A O 1
ATOM 1089 N N . PRO A 1 138 ? -25.681 1.530 -17.428 1.00 57.56 138 PRO A N 1
ATOM 1090 C CA . PRO A 1 138 ? -26.500 2.597 -16.866 1.00 57.56 138 PRO A CA 1
ATOM 1091 C C . PRO A 1 138 ? -26.757 2.380 -15.368 1.00 57.56 138 PRO A C 1
ATOM 1093 O O . PRO A 1 138 ? -26.966 1.254 -14.895 1.00 57.56 138 PRO A O 1
ATOM 1096 N N . ALA A 1 139 ? -26.738 3.478 -14.606 1.00 50.69 139 ALA A N 1
ATOM 1097 C CA . ALA A 1 139 ? -27.107 3.471 -13.196 1.00 50.69 139 ALA A CA 1
ATOM 1098 C C . ALA A 1 139 ? -28.523 2.894 -13.045 1.00 50.69 139 ALA A C 1
ATOM 1100 O O . ALA A 1 139 ? -29.398 3.152 -13.868 1.00 50.69 139 ALA A O 1
ATOM 1101 N N . ALA A 1 140 ? -28.724 2.056 -12.025 1.00 47.56 140 ALA A N 1
ATOM 1102 C CA . ALA A 1 140 ? -29.935 1.262 -11.843 1.00 47.56 140 ALA A CA 1
ATOM 1103 C C . ALA A 1 140 ? -31.219 2.108 -11.999 1.00 47.56 140 ALA A C 1
ATOM 1105 O O . ALA A 1 140 ? -31.548 2.879 -11.104 1.00 47.56 140 ALA A O 1
ATOM 1106 N N . GLY A 1 141 ? -31.927 1.945 -13.124 1.00 44.81 141 GLY A N 1
ATOM 1107 C CA . GLY A 1 141 ? -33.145 2.707 -13.427 1.00 44.81 141 GLY A CA 1
ATOM 1108 C C . GLY A 1 141 ? -33.868 2.267 -14.704 1.00 44.81 141 GLY A C 1
ATOM 1109 O O . GLY A 1 141 ? -35.074 2.068 -14.662 1.00 44.81 141 GLY A O 1
ATOM 1110 N N . CYS A 1 142 ? -33.146 1.982 -15.793 1.00 42.53 142 CYS A N 1
ATOM 1111 C CA . CYS A 1 142 ? -33.729 1.461 -17.037 1.00 42.53 142 CYS A CA 1
ATOM 1112 C C . CYS A 1 142 ? -32.922 0.245 -17.501 1.00 42.53 142 CYS A C 1
ATOM 1114 O O . CYS A 1 142 ? -31.765 0.383 -17.882 1.00 42.53 142 CYS A O 1
ATOM 1116 N N . ILE A 1 143 ? -33.491 -0.959 -17.403 1.00 50.09 143 ILE A N 1
ATOM 1117 C CA . ILE A 1 143 ? -32.857 -2.199 -17.876 1.00 50.09 143 ILE A CA 1
ATOM 1118 C C . ILE A 1 143 ? -33.815 -2.848 -18.851 1.00 50.09 143 ILE A C 1
ATOM 1120 O O . ILE A 1 143 ? -34.925 -3.222 -18.471 1.00 50.09 143 ILE A O 1
ATOM 1124 N N . THR A 1 144 ? -33.376 -2.998 -20.093 1.00 50.66 144 THR A N 1
ATOM 1125 C CA . THR A 1 144 ? -34.139 -3.724 -21.104 1.00 50.66 144 THR A CA 1
ATOM 1126 C C . THR A 1 144 ? -34.047 -5.236 -20.850 1.00 50.66 144 THR A C 1
ATOM 1128 O O . THR A 1 144 ? -33.145 -5.732 -20.166 1.00 50.66 144 THR A O 1
ATOM 1131 N N . GLY A 1 145 ? -34.970 -6.027 -21.407 1.00 50.94 145 GLY A N 1
ATOM 1132 C CA . GLY A 1 145 ? -34.912 -7.493 -21.301 1.00 50.94 145 GLY A CA 1
ATOM 1133 C C . GLY A 1 145 ? -33.637 -8.114 -21.904 1.00 50.94 145 GLY A C 1
ATOM 1134 O O . GLY A 1 145 ? -33.218 -9.193 -21.470 1.00 50.94 145 GLY A O 1
ATOM 1135 N N . LEU A 1 146 ? -33.001 -7.425 -22.859 1.00 49.59 146 LEU A N 1
ATOM 1136 C CA . LEU A 1 146 ? -31.761 -7.837 -23.525 1.00 49.59 146 LEU A CA 1
ATOM 1137 C C . LEU A 1 146 ? -30.537 -7.684 -22.603 1.00 49.59 146 LEU A C 1
ATOM 1139 O O . LEU A 1 146 ? -29.756 -8.628 -22.468 1.00 49.59 146 LEU A O 1
ATOM 1143 N N . ASP A 1 147 ? -30.449 -6.596 -21.833 1.00 65.62 147 ASP A N 1
ATOM 1144 C CA . ASP A 1 147 ? -29.359 -6.357 -20.868 1.00 65.62 147 ASP A CA 1
ATOM 1145 C C . ASP A 1 147 ? -29.281 -7.445 -19.784 1.00 65.62 147 ASP A C 1
ATOM 1147 O O . ASP A 1 147 ? -28.206 -7.880 -19.355 1.00 65.62 147 ASP A O 1
ATOM 1151 N N . ALA A 1 148 ? -30.438 -7.942 -19.338 1.00 70.56 148 ALA A N 1
ATOM 1152 C CA . ALA A 1 148 ? -30.511 -9.009 -18.344 1.00 70.56 148 ALA A CA 1
ATOM 1153 C C . ALA A 1 148 ? -30.026 -10.368 -18.886 1.00 70.56 148 ALA A C 1
ATOM 1155 O O . ALA A 1 148 ? -29.507 -11.186 -18.112 1.00 70.56 148 ALA A O 1
ATOM 1156 N N . ARG A 1 149 ? -30.193 -10.624 -20.194 1.00 74.62 149 ARG A N 1
ATOM 1157 C CA . ARG A 1 149 ? -29.682 -11.832 -20.863 1.00 74.62 149 ARG A CA 1
ATOM 1158 C C . ARG A 1 149 ? -28.168 -11.744 -21.057 1.00 74.62 149 ARG A C 1
ATOM 1160 O O . ARG A 1 149 ? -27.483 -12.674 -20.639 1.00 74.62 149 ARG A O 1
ATOM 1167 N N . HIS A 1 150 ? -27.638 -10.618 -21.535 1.00 76.50 150 HIS A N 1
ATOM 1168 C CA . HIS A 1 150 ? -26.188 -10.422 -21.697 1.00 76.50 150 HIS A CA 1
ATOM 1169 C C . HIS A 1 150 ? -25.431 -10.539 -20.369 1.00 76.50 150 HIS A C 1
ATOM 1171 O O . HIS A 1 150 ? -24.465 -11.295 -20.260 1.00 76.50 150 HIS A O 1
ATOM 1177 N N . ARG A 1 151 ? -25.934 -9.912 -19.295 1.00 81.06 151 ARG A N 1
ATOM 1178 C CA . ARG A 1 151 ? -25.349 -10.048 -17.945 1.00 81.06 151 ARG A CA 1
ATOM 1179 C C . ARG A 1 151 ? -25.315 -11.489 -17.444 1.00 81.06 151 ARG A C 1
ATOM 1181 O O . ARG A 1 151 ? -24.359 -11.896 -16.779 1.00 81.06 151 ARG A O 1
ATOM 1188 N N . ARG A 1 152 ? -26.367 -12.261 -17.737 1.00 85.31 152 ARG A N 1
ATOM 1189 C CA . ARG A 1 152 ? -26.449 -13.682 -17.381 1.00 85.31 152 ARG A CA 1
ATOM 1190 C C . ARG A 1 152 ? -25.380 -14.475 -18.124 1.00 85.31 152 ARG A C 1
ATOM 1192 O O . ARG A 1 152 ? -24.611 -15.163 -17.453 1.00 85.31 152 ARG A O 1
ATOM 1199 N N . SER A 1 153 ? -25.331 -14.354 -19.449 1.00 87.44 153 SER A N 1
ATOM 1200 C CA . SER A 1 153 ? -24.359 -15.061 -20.282 1.00 87.44 153 SER A CA 1
ATOM 1201 C C . SER A 1 153 ? -22.926 -14.705 -19.899 1.00 87.44 153 SER A C 1
ATOM 1203 O O . SER A 1 153 ? -22.102 -15.598 -19.734 1.00 87.44 153 SER A O 1
ATOM 1205 N N . LEU A 1 154 ? -22.643 -13.426 -19.629 1.00 88.69 154 LEU A N 1
ATOM 1206 C CA . LEU A 1 154 ? -21.321 -12.969 -19.203 1.00 88.69 154 LEU A CA 1
ATOM 1207 C C . LEU A 1 154 ? -20.888 -13.578 -17.865 1.00 88.69 154 LEU A C 1
ATOM 1209 O O . LEU A 1 154 ? -19.765 -14.064 -17.727 1.00 88.69 154 LEU A O 1
ATOM 1213 N N . ALA A 1 155 ? -21.776 -13.582 -16.865 1.00 90.75 155 ALA A N 1
ATOM 1214 C CA . ALA A 1 155 ? -21.478 -14.178 -15.565 1.00 90.75 155 ALA A CA 1
ATOM 1215 C C . ALA A 1 155 ? -21.199 -15.687 -15.678 1.00 90.75 155 ALA A C 1
ATOM 1217 O O . ALA A 1 155 ? -20.313 -16.206 -14.993 1.00 90.75 155 ALA A O 1
ATOM 1218 N N . GLU A 1 156 ? -21.941 -16.386 -16.539 1.00 92.56 156 GLU A N 1
ATOM 1219 C CA . GLU A 1 156 ? -21.764 -17.816 -16.798 1.00 92.56 156 GLU A CA 1
ATOM 1220 C C . GLU A 1 156 ? -20.460 -18.087 -17.563 1.00 92.56 156 GLU A C 1
ATOM 1222 O O . GLU A 1 156 ? -19.645 -18.886 -17.094 1.00 92.56 156 GLU A O 1
ATOM 1227 N N . ALA A 1 157 ? -20.190 -17.353 -18.647 1.00 92.75 157 ALA A N 1
ATOM 1228 C CA . ALA A 1 157 ? -18.951 -17.435 -19.420 1.00 92.75 157 ALA A CA 1
ATOM 1229 C C . ALA A 1 157 ? -17.711 -17.186 -18.544 1.00 92.75 157 ALA A C 1
ATOM 1231 O O . ALA A 1 157 ? -16.755 -17.967 -18.571 1.00 92.75 157 ALA A O 1
ATOM 1232 N N . LEU A 1 158 ? -17.754 -16.166 -17.681 1.00 94.81 158 LEU A N 1
ATOM 1233 C CA . LEU A 1 158 ? -16.685 -15.867 -16.725 1.00 94.81 158 LEU A CA 1
ATOM 1234 C C . LEU A 1 158 ? -16.507 -16.990 -15.696 1.00 94.81 158 LEU A C 1
ATOM 1236 O O . LEU A 1 158 ? -15.378 -17.358 -15.361 1.00 94.81 158 LEU A O 1
ATOM 1240 N N . GLY A 1 159 ? -17.608 -17.572 -15.213 1.00 95.50 159 GLY A N 1
ATOM 1241 C CA . GLY A 1 159 ? -17.583 -18.728 -14.317 1.00 95.50 159 GLY A CA 1
ATOM 1242 C C . GLY A 1 159 ? -16.905 -19.939 -14.957 1.00 95.50 159 GLY A C 1
ATOM 1243 O O . GLY A 1 159 ? -16.032 -20.553 -14.336 1.00 95.50 159 GLY A O 1
ATOM 1244 N N . HIS A 1 160 ? -17.244 -20.238 -16.212 1.00 95.12 160 HIS A N 1
ATOM 1245 C CA . HIS A 1 160 ? -16.632 -21.315 -16.988 1.00 95.12 160 HIS A CA 1
ATOM 1246 C C . HIS A 1 160 ? -15.148 -21.058 -17.274 1.00 95.12 160 HIS A C 1
ATOM 1248 O O . HIS A 1 160 ? -14.330 -21.952 -17.057 1.00 95.12 160 HIS A O 1
ATOM 1254 N N . ALA A 1 161 ? -14.763 -19.841 -17.666 1.00 94.69 161 ALA A N 1
ATOM 1255 C CA . ALA A 1 161 ? -13.363 -19.490 -17.903 1.00 94.69 161 ALA A CA 1
ATOM 1256 C C . ALA A 1 161 ? -12.506 -19.685 -16.638 1.00 94.69 161 ALA A C 1
ATOM 1258 O O . ALA A 1 161 ? -11.482 -20.372 -16.663 1.00 94.69 161 ALA A O 1
ATOM 1259 N N . VAL A 1 162 ? -12.961 -19.172 -15.488 1.00 96.38 162 VAL A N 1
ATOM 1260 C CA . VAL A 1 162 ? -12.250 -19.322 -14.205 1.00 96.38 162 VAL A CA 1
ATOM 1261 C C . VAL A 1 162 ? -12.234 -20.776 -13.720 1.00 96.38 162 VAL A C 1
ATOM 1263 O O . VAL A 1 162 ? -11.299 -21.192 -13.024 1.00 96.38 162 VAL A O 1
ATOM 1266 N N . ARG A 1 163 ? -13.249 -21.571 -14.071 1.00 94.75 163 ARG A N 1
ATOM 1267 C CA . ARG A 1 163 ? -13.270 -23.013 -13.810 1.00 94.75 163 ARG A CA 1
ATOM 1268 C C . ARG A 1 163 ? -12.184 -23.728 -14.607 1.00 94.75 163 ARG A C 1
ATOM 1270 O O . ARG A 1 163 ? -11.376 -24.411 -13.980 1.00 94.75 163 ARG A O 1
ATOM 1277 N N . ARG A 1 164 ? -12.101 -23.491 -15.921 1.00 94.06 164 ARG A N 1
ATOM 1278 C CA . ARG A 1 164 ? -11.094 -24.102 -16.808 1.00 94.06 164 ARG A CA 1
ATOM 1279 C C . ARG A 1 164 ? -9.666 -23.839 -16.324 1.00 94.06 164 ARG A C 1
ATOM 1281 O O . ARG A 1 164 ? -8.885 -24.777 -16.201 1.00 94.06 164 ARG A O 1
ATOM 1288 N N . ILE A 1 165 ? -9.351 -22.608 -15.898 1.00 93.81 165 ILE A N 1
ATOM 1289 C CA . ILE A 1 165 ? -8.044 -22.279 -15.284 1.00 93.81 165 ILE A CA 1
ATOM 1290 C C . ILE A 1 165 ? -7.739 -23.193 -14.088 1.00 93.81 165 ILE A C 1
ATOM 1292 O O . ILE A 1 165 ? -6.627 -23.704 -13.934 1.00 93.81 165 ILE A O 1
ATOM 1296 N N . HIS A 1 166 ? -8.722 -23.367 -13.202 1.00 94.00 166 HIS A N 1
ATOM 1297 C CA . HIS A 1 166 ? -8.537 -24.103 -11.961 1.00 94.00 166 HIS A CA 1
ATOM 1298 C C . HIS A 1 166 ? -8.548 -25.628 -12.150 1.00 94.00 166 HIS A C 1
ATOM 1300 O O . HIS A 1 166 ? -7.869 -26.322 -11.389 1.00 94.00 166 HIS A O 1
ATOM 1306 N N . GLU A 1 167 ? -9.287 -26.148 -13.131 1.00 91.25 167 GLU A N 1
ATOM 1307 C CA . GLU A 1 167 ? -9.270 -27.563 -13.534 1.00 91.25 167 GLU A CA 1
ATOM 1308 C C . GLU A 1 167 ? -7.950 -27.927 -14.217 1.00 91.25 167 GLU A C 1
ATOM 1310 O O . GLU A 1 167 ? -7.350 -28.944 -13.876 1.00 91.25 167 GLU A O 1
ATOM 1315 N N . ALA A 1 168 ? -7.388 -27.010 -15.007 1.00 86.75 168 ALA A N 1
ATOM 1316 C CA . ALA A 1 168 ? -6.026 -27.092 -15.536 1.00 86.75 168 ALA A CA 1
ATOM 1317 C C . ALA A 1 168 ? -4.925 -26.950 -14.458 1.00 86.75 168 ALA A C 1
ATOM 1319 O O . ALA A 1 168 ? -3.737 -26.841 -14.760 1.00 86.75 168 ALA A O 1
ATOM 1320 N N . CYS A 1 169 ? -5.298 -26.939 -13.172 1.00 87.56 169 CYS A N 1
ATOM 1321 C CA . CYS A 1 169 ? -4.395 -26.843 -12.029 1.00 87.56 169 CYS A CA 1
ATOM 1322 C C . CYS A 1 169 ? -3.538 -25.566 -12.002 1.00 87.56 169 CYS A C 1
ATOM 1324 O O . CYS A 1 169 ? -2.466 -25.545 -11.376 1.00 87.56 169 CYS A O 1
ATOM 1326 N N . PHE A 1 170 ? -4.032 -24.471 -12.584 1.00 89.38 170 PHE A N 1
ATOM 1327 C CA . PHE A 1 170 ? -3.414 -23.155 -12.493 1.00 89.38 170 PHE A CA 1
ATOM 1328 C C . PHE A 1 170 ? -4.119 -22.255 -11.476 1.00 89.38 170 PHE A C 1
ATOM 1330 O O . PHE A 1 170 ? -5.317 -22.333 -11.233 1.00 89.38 170 PHE A O 1
ATOM 1337 N N . SER A 1 171 ? -3.326 -21.411 -10.827 1.00 89.88 171 SER A N 1
ATOM 1338 C CA . SER A 1 171 ? -3.773 -20.246 -10.078 1.00 89.88 171 SER A CA 1
ATOM 1339 C C . SER A 1 171 ? -3.370 -19.006 -10.855 1.00 89.88 171 SER A C 1
ATOM 1341 O O . SER A 1 171 ? -2.241 -18.937 -11.357 1.00 89.88 171 SER A O 1
ATOM 1343 N N . TYR A 1 172 ? -4.283 -18.041 -10.879 1.00 90.69 172 TYR A N 1
ATOM 1344 C CA . TYR A 1 172 ? -4.222 -16.774 -11.587 1.00 90.69 172 TYR A CA 1
ATOM 1345 C C . TYR A 1 172 ? -4.169 -15.618 -10.570 1.00 90.69 172 TYR A C 1
ATOM 1347 O O . TYR A 1 172 ? -5.194 -15.048 -10.200 1.00 90.69 172 TYR A O 1
ATOM 1355 N N . PRO A 1 173 ? -2.974 -15.251 -10.067 1.00 84.38 173 PRO A N 1
ATOM 1356 C CA . PRO A 1 173 ? -2.846 -14.329 -8.934 1.00 84.38 173 PRO A CA 1
ATOM 1357 C C . PRO A 1 173 ? -3.278 -12.894 -9.229 1.00 84.38 173 PRO A C 1
ATOM 1359 O O . PRO A 1 173 ? -3.365 -12.095 -8.291 1.00 84.38 173 PRO A O 1
ATOM 1362 N N . ASP A 1 174 ? -3.445 -12.580 -10.511 1.00 84.69 174 ASP A N 1
ATOM 1363 C CA . ASP A 1 174 ? -3.817 -11.276 -11.041 1.00 84.69 174 ASP A CA 1
ATOM 1364 C C . ASP A 1 174 ? -5.206 -11.311 -11.693 1.00 84.69 174 ASP A C 1
ATOM 1366 O O . ASP A 1 174 ? -5.471 -10.551 -12.614 1.00 84.69 174 ASP A O 1
ATOM 1370 N N . LEU A 1 175 ? -6.096 -12.192 -11.213 1.00 91.81 175 LEU A N 1
ATOM 1371 C CA . LEU A 1 175 ? -7.477 -12.318 -11.685 1.00 91.81 175 LEU A CA 1
ATOM 1372 C C . LEU A 1 175 ? -8.324 -11.145 -11.169 1.00 91.81 175 LEU A C 1
ATOM 1374 O O . LEU A 1 175 ? -9.111 -11.286 -10.236 1.00 91.81 175 LEU A O 1
ATOM 1378 N N . TYR A 1 176 ? -8.102 -9.967 -11.740 1.00 90.38 176 TYR A N 1
ATOM 1379 C CA . TYR A 1 176 ? -8.858 -8.744 -11.478 1.00 90.38 176 TYR A CA 1
ATOM 1380 C C . TYR A 1 176 ? -9.674 -8.377 -12.718 1.00 90.38 176 TYR A C 1
ATOM 1382 O O . TYR A 1 176 ? -9.242 -8.677 -13.825 1.00 90.38 176 TYR A O 1
ATOM 1390 N N . ALA A 1 177 ? -10.800 -7.680 -12.545 1.00 89.56 177 ALA A N 1
ATOM 1391 C CA . ALA A 1 177 ? -11.693 -7.289 -13.641 1.00 89.56 177 ALA A CA 1
ATOM 1392 C C . ALA A 1 177 ? -10.971 -6.582 -14.808 1.00 89.56 177 ALA A C 1
ATOM 1394 O O . ALA A 1 177 ? -11.252 -6.873 -15.959 1.00 89.56 177 ALA A O 1
ATOM 1395 N N . LYS A 1 178 ? -9.963 -5.746 -14.533 1.00 87.12 178 LYS A N 1
ATOM 1396 C CA . LYS A 1 178 ? -9.154 -5.081 -15.573 1.00 87.12 178 LYS A CA 1
ATOM 1397 C C . LYS A 1 178 ? -8.279 -6.008 -16.436 1.00 87.12 178 LYS A C 1
ATOM 1399 O O . LYS A 1 178 ? -7.703 -5.567 -17.417 1.00 87.12 178 LYS A O 1
ATOM 1404 N N . HIS A 1 179 ? -8.093 -7.262 -16.029 1.00 91.69 179 HIS A N 1
ATOM 1405 C CA . HIS A 1 179 ? -7.321 -8.265 -16.774 1.00 91.69 179 HIS A CA 1
ATOM 1406 C C . HIS A 1 179 ? -8.219 -9.313 -17.445 1.00 91.69 179 HIS A C 1
ATOM 1408 O O . HIS A 1 179 ? -7.731 -10.331 -17.935 1.00 91.69 179 HIS A O 1
ATOM 1414 N N . VAL A 1 180 ? -9.530 -9.088 -17.408 1.00 93.31 180 VAL A N 1
ATOM 1415 C CA . VAL A 1 180 ? -10.546 -9.906 -18.054 1.00 93.31 180 VAL A CA 1
ATOM 1416 C C . VAL A 1 180 ? -11.132 -9.038 -19.150 1.00 93.31 180 VAL A C 1
ATOM 1418 O O . VAL A 1 180 ? -11.672 -7.989 -18.835 1.00 93.31 180 VAL A O 1
ATOM 1421 N N . TYR A 1 181 ? -11.004 -9.439 -20.401 1.00 93.44 181 TYR A N 1
ATOM 1422 C CA . TYR A 1 181 ? -11.603 -8.758 -21.542 1.00 93.44 181 TYR A CA 1
ATOM 1423 C C . TYR A 1 181 ? -12.851 -9.502 -21.986 1.00 93.44 181 TYR A C 1
ATOM 1425 O O . TYR A 1 181 ? -12.972 -10.715 -21.769 1.00 93.44 181 TYR A O 1
ATOM 1433 N N . VAL A 1 182 ? -13.786 -8.739 -22.540 1.00 89.94 182 VAL A N 1
ATOM 1434 C CA . VAL A 1 182 ? -15.066 -9.238 -23.025 1.00 89.94 182 VAL A CA 1
ATOM 1435 C C . VAL A 1 182 ? -15.157 -8.931 -24.513 1.00 89.94 182 VAL A C 1
ATOM 1437 O O . VAL A 1 182 ? -15.501 -7.817 -24.899 1.00 89.94 182 VAL A O 1
ATOM 1440 N N . GLU A 1 183 ? -14.847 -9.935 -25.323 1.00 87.19 183 GLU A N 1
ATOM 1441 C CA . GLU A 1 183 ? -15.122 -9.922 -26.760 1.00 87.19 183 GLU A CA 1
ATOM 1442 C C . GLU A 1 183 ? -16.602 -10.258 -26.983 1.00 87.19 183 GLU A C 1
ATOM 1444 O O . GLU A 1 183 ? -17.211 -10.984 -26.184 1.00 87.19 183 GLU A O 1
ATOM 1449 N N . ASP A 1 184 ? -17.187 -9.708 -28.048 1.00 80.81 184 ASP A N 1
ATOM 1450 C CA . ASP A 1 184 ? -18.595 -9.909 -28.406 1.00 80.81 184 ASP A CA 1
ATOM 1451 C C . ASP A 1 184 ? -19.569 -9.548 -27.271 1.00 80.81 184 ASP A C 1
ATOM 1453 O O . ASP A 1 184 ? -20.567 -10.234 -27.032 1.00 80.81 184 ASP A O 1
ATOM 1457 N N . ALA A 1 185 ? -19.260 -8.474 -26.534 1.00 67.19 185 ALA A N 1
ATOM 1458 C CA . ALA A 1 185 ? -19.962 -8.078 -25.311 1.00 67.19 185 ALA A CA 1
ATOM 1459 C C . ALA A 1 185 ? -21.465 -7.794 -25.504 1.00 67.19 185 ALA A C 1
ATOM 1461 O O . ALA A 1 185 ? -22.231 -7.916 -24.544 1.00 67.19 185 ALA A O 1
ATOM 1462 N N . ASP A 1 186 ? -21.866 -7.450 -26.729 1.00 65.75 186 ASP A N 1
ATOM 1463 C CA . ASP A 1 186 ? -23.249 -7.157 -27.120 1.00 65.75 186 ASP A CA 1
ATOM 1464 C C . ASP A 1 186 ? -23.995 -8.390 -27.658 1.00 65.75 186 ASP A C 1
ATOM 1466 O O . ASP A 1 186 ? -25.158 -8.299 -28.048 1.00 65.75 186 ASP A O 1
ATOM 1470 N N . THR A 1 187 ? -23.343 -9.557 -27.671 1.00 69.62 187 THR A N 1
ATOM 1471 C CA . THR A 1 187 ? -23.934 -10.817 -28.129 1.00 69.62 187 THR A CA 1
ATOM 1472 C C . THR A 1 187 ? -24.398 -11.695 -26.964 1.00 69.62 187 THR A C 1
ATOM 1474 O O . THR A 1 187 ? -24.026 -11.532 -25.798 1.00 69.62 187 THR A O 1
ATOM 1477 N N . VAL A 1 188 ? -25.194 -12.717 -27.287 1.00 67.31 188 VAL A N 1
ATOM 1478 C CA . VAL A 1 188 ? -25.678 -13.708 -26.311 1.00 67.31 188 VAL A CA 1
ATOM 1479 C C . VAL A 1 188 ? -24.550 -14.622 -25.797 1.00 67.31 188 VAL A C 1
ATOM 1481 O O . VAL A 1 188 ? -24.725 -15.265 -24.756 1.00 67.31 188 VAL A O 1
ATOM 1484 N N . TYR A 1 189 ? -23.387 -14.648 -26.459 1.00 77.38 189 TYR A N 1
ATOM 1485 C CA . TYR A 1 189 ? -22.270 -15.553 -26.168 1.00 77.38 189 TYR A CA 1
ATOM 1486 C C . TYR A 1 189 ? -20.931 -14.802 -26.040 1.00 77.38 189 TYR A C 1
ATOM 1488 O O . TYR A 1 189 ? -20.028 -15.025 -26.843 1.00 77.38 189 TYR A O 1
ATOM 1496 N N . PRO A 1 190 ? -20.760 -13.950 -25.011 1.00 86.06 190 PRO A N 1
ATOM 1497 C CA . PRO A 1 190 ? -19.533 -13.181 -24.842 1.00 86.06 190 PRO A CA 1
ATOM 1498 C C . PRO A 1 190 ? -18.330 -14.096 -24.596 1.00 86.06 190 PRO A C 1
ATOM 1500 O O . PRO A 1 190 ? -18.402 -15.052 -23.805 1.00 86.06 190 PRO A O 1
ATOM 1503 N N . ARG A 1 191 ? -17.192 -13.771 -25.212 1.00 89.25 191 ARG A N 1
ATOM 1504 C CA . ARG A 1 191 ? -15.936 -14.499 -25.006 1.00 89.25 191 ARG A CA 1
ATOM 1505 C C . ARG A 1 191 ? -15.099 -13.806 -23.940 1.00 89.25 191 ARG A C 1
ATOM 1507 O O . ARG A 1 191 ? -14.903 -12.596 -23.935 1.00 89.25 191 ARG A O 1
ATOM 1514 N N . ILE A 1 192 ? -14.608 -14.607 -22.996 1.00 94.38 192 ILE A N 1
ATOM 1515 C CA . ILE A 1 192 ? -13.776 -14.130 -21.891 1.00 94.38 192 ILE A CA 1
ATOM 1516 C C . ILE A 1 192 ? -12.319 -14.363 -22.237 1.00 94.38 192 ILE A C 1
ATOM 1518 O O . ILE A 1 192 ? -11.854 -15.500 -22.152 1.00 94.38 192 ILE A O 1
ATOM 1522 N N . VAL A 1 193 ? -11.598 -13.292 -22.547 1.00 94.75 193 VAL A N 1
ATOM 1523 C CA . VAL A 1 193 ? -10.176 -13.354 -22.890 1.00 94.75 193 VAL A CA 1
ATOM 1524 C C . VAL A 1 193 ? -9.349 -12.788 -21.742 1.00 94.75 193 VAL A C 1
ATOM 1526 O O . VAL A 1 193 ? -9.574 -11.678 -21.266 1.00 94.75 193 VAL A O 1
ATOM 1529 N N . LEU A 1 194 ? -8.392 -13.565 -21.235 1.00 94.44 194 LEU A N 1
ATOM 1530 C CA . LEU A 1 194 ? -7.571 -13.156 -20.091 1.00 94.44 194 LEU A CA 1
ATOM 1531 C C . LEU A 1 194 ? -6.216 -12.590 -20.526 1.00 94.44 194 LEU A C 1
ATOM 1533 O O . LEU A 1 194 ? -5.544 -13.126 -21.409 1.00 94.44 194 LEU A O 1
ATOM 1537 N N . ILE A 1 195 ? -5.767 -11.545 -19.834 1.00 92.00 195 ILE A N 1
ATOM 1538 C CA . ILE A 1 195 ? -4.458 -10.919 -20.060 1.00 92.00 195 ILE A CA 1
ATOM 1539 C C . ILE A 1 195 ? -3.609 -10.891 -18.785 1.00 92.00 195 ILE A C 1
ATOM 1541 O O . ILE A 1 195 ? -4.097 -11.096 -17.676 1.00 92.00 195 ILE A O 1
ATOM 1545 N N . ASP A 1 196 ? -2.317 -10.594 -18.923 1.00 87.19 196 ASP A N 1
ATOM 1546 C CA . ASP A 1 196 ? -1.360 -10.526 -17.805 1.00 87.19 196 ASP A CA 1
ATOM 1547 C C . ASP A 1 196 ? -1.147 -11.872 -17.075 1.00 87.19 196 ASP A C 1
ATOM 1549 O O . ASP A 1 196 ? -1.299 -12.025 -15.860 1.00 87.19 196 ASP A O 1
ATOM 1553 N N . VAL A 1 197 ? -0.730 -12.884 -17.839 1.00 86.88 197 VAL A N 1
ATOM 1554 C CA . VAL A 1 197 ? -0.477 -14.252 -17.348 1.00 86.88 197 VAL A CA 1
ATOM 1555 C C . VAL A 1 197 ? 0.910 -14.430 -16.706 1.00 86.88 197 VAL A C 1
ATOM 1557 O O . VAL A 1 197 ? 1.282 -15.524 -16.276 1.00 86.88 197 VAL A O 1
ATOM 1560 N N . GLN A 1 198 ? 1.701 -13.360 -16.572 1.00 82.00 198 GLN A N 1
ATOM 1561 C CA . GLN A 1 198 ? 3.125 -13.401 -16.188 1.00 82.00 198 GLN A CA 1
ATOM 1562 C C . GLN A 1 198 ? 3.402 -13.999 -14.785 1.00 82.00 198 GLN A C 1
ATOM 1564 O O . GLN A 1 198 ? 4.549 -14.310 -14.431 1.00 82.00 198 GLN A O 1
ATOM 1569 N N . ARG A 1 199 ? 2.368 -14.130 -13.939 1.00 82.00 199 ARG A N 1
ATOM 1570 C CA . ARG A 1 199 ? 2.455 -14.645 -12.554 1.00 82.00 199 ARG A CA 1
ATOM 1571 C C . ARG A 1 199 ? 1.759 -15.991 -12.353 1.00 82.00 199 ARG A C 1
ATOM 1573 O O . ARG A 1 199 ? 1.690 -16.440 -11.193 1.00 82.00 199 ARG A O 1
ATOM 1580 N N . LEU A 1 200 ? 1.302 -16.619 -13.442 1.00 84.44 200 LEU A N 1
ATOM 1581 C CA . LEU A 1 200 ? 0.652 -17.927 -13.449 1.00 84.44 200 LEU A CA 1
ATOM 1582 C C . LEU A 1 200 ? 1.491 -18.958 -12.689 1.00 84.44 200 LEU A C 1
ATOM 1584 O O . LEU A 1 200 ? 2.726 -18.964 -12.712 1.00 84.44 200 LEU A O 1
ATOM 1588 N N . ARG A 1 201 ? 0.815 -19.812 -11.926 1.00 84.12 201 ARG A N 1
ATOM 1589 C CA . ARG A 1 201 ? 1.466 -20.751 -11.008 1.00 84.12 201 ARG A CA 1
ATOM 1590 C C . ARG A 1 201 ? 0.573 -21.949 -10.744 1.00 84.12 201 ARG A C 1
ATOM 1592 O O . ARG A 1 201 ? -0.628 -21.863 -10.924 1.00 84.12 201 ARG A O 1
ATOM 1599 N N . ARG A 1 202 ? 1.141 -23.031 -10.209 1.00 82.81 202 ARG A N 1
ATOM 1600 C CA . ARG A 1 202 ? 0.357 -24.194 -9.764 1.00 82.81 202 ARG A CA 1
ATOM 1601 C C . ARG A 1 202 ? -0.722 -23.789 -8.752 1.00 82.81 202 ARG A C 1
ATOM 1603 O O . ARG A 1 202 ? -0.446 -22.999 -7.828 1.00 82.81 202 ARG A O 1
ATOM 1610 N N . LEU A 1 203 ? -1.912 -24.354 -8.924 1.00 87.12 203 LEU A N 1
ATOM 1611 C CA . LEU A 1 203 ? -3.056 -24.196 -8.044 1.00 87.12 203 LEU A CA 1
ATOM 1612 C C . LEU A 1 203 ? -2.840 -24.942 -6.731 1.00 87.12 203 LEU A C 1
ATOM 1614 O O . LEU A 1 203 ? -2.411 -26.089 -6.696 1.00 87.12 203 LEU A O 1
ATOM 1618 N N . TRP A 1 204 ? -3.186 -24.264 -5.644 1.00 77.06 204 TRP A N 1
ATOM 1619 C CA . TRP A 1 204 ? -3.322 -24.844 -4.312 1.00 77.06 204 TRP A CA 1
ATOM 1620 C C . TRP A 1 204 ? -4.675 -24.399 -3.746 1.00 77.06 204 TRP A C 1
ATOM 1622 O O . TRP A 1 204 ? -5.136 -23.312 -4.114 1.00 77.06 204 TRP A O 1
ATOM 1632 N N . PRO A 1 205 ? -5.302 -25.145 -2.818 1.00 80.00 205 PRO A N 1
ATOM 1633 C CA . PRO A 1 205 ? -6.636 -24.806 -2.309 1.00 80.00 205 PRO A CA 1
ATOM 1634 C C . PRO A 1 205 ? -6.770 -23.368 -1.779 1.00 80.00 205 PRO A C 1
ATOM 1636 O O . PRO A 1 205 ? -7.780 -22.708 -2.002 1.00 80.00 205 PRO A O 1
ATOM 1639 N N . TRP A 1 206 ? -5.733 -22.838 -1.126 1.00 80.50 206 TRP A N 1
ATOM 1640 C CA . TRP A 1 206 ? -5.720 -21.459 -0.623 1.00 80.50 206 TRP A CA 1
ATOM 1641 C C . TRP A 1 206 ? -5.510 -20.402 -1.720 1.00 80.50 206 TRP A C 1
ATOM 1643 O O . TRP A 1 206 ? -5.878 -19.244 -1.530 1.00 80.50 206 TRP A O 1
ATOM 1653 N N . ARG A 1 207 ? -4.923 -20.776 -2.864 1.00 86.56 207 ARG A N 1
ATOM 1654 C CA . ARG A 1 207 ? -4.764 -19.887 -4.025 1.00 86.56 207 ARG A CA 1
ATOM 1655 C C . ARG A 1 207 ? -6.052 -19.749 -4.812 1.00 86.56 207 ARG A C 1
ATOM 1657 O O . ARG A 1 207 ? -6.398 -18.631 -5.146 1.00 86.56 207 ARG A O 1
ATOM 1664 N N . ARG A 1 208 ? -6.814 -20.839 -4.947 1.00 92.19 208 ARG A N 1
ATOM 1665 C CA . ARG A 1 208 ? -8.184 -20.805 -5.481 1.00 92.19 208 ARG A CA 1
ATOM 1666 C C . ARG A 1 208 ? -9.024 -19.729 -4.789 1.00 92.19 208 ARG A C 1
ATOM 1668 O O . ARG A 1 208 ? -9.656 -18.906 -5.433 1.00 92.19 208 ARG A O 1
ATOM 1675 N N . VAL A 1 209 ? -8.984 -19.712 -3.453 1.00 92.88 209 VAL A N 1
ATOM 1676 C CA . VAL A 1 209 ? -9.688 -18.706 -2.641 1.00 92.88 209 VAL A CA 1
ATOM 1677 C C . VAL A 1 209 ? -9.188 -17.293 -2.941 1.00 92.88 209 VAL A C 1
ATOM 1679 O O . VAL A 1 209 ? -9.981 -16.361 -2.972 1.00 92.88 209 VAL A O 1
ATOM 1682 N N . ARG A 1 210 ? -7.879 -17.122 -3.147 1.00 89.31 210 ARG A N 1
ATOM 1683 C CA . ARG A 1 210 ? -7.273 -15.821 -3.435 1.00 89.31 210 ARG A CA 1
ATOM 1684 C C . ARG A 1 210 ? -7.659 -15.294 -4.818 1.00 89.31 210 ARG A C 1
ATOM 1686 O O . ARG A 1 210 ? -7.936 -14.107 -4.915 1.00 89.31 210 ARG A O 1
ATOM 1693 N N . ASP A 1 211 ? -7.674 -16.149 -5.832 1.00 93.12 211 ASP A N 1
ATOM 1694 C CA . ASP A 1 211 ? -7.987 -15.763 -7.210 1.00 93.12 211 ASP A CA 1
ATOM 1695 C C . ASP A 1 211 ? -9.467 -15.351 -7.308 1.00 93.12 211 ASP A C 1
ATOM 1697 O O . ASP A 1 211 ? -9.779 -14.254 -7.761 1.00 93.12 211 ASP A O 1
ATOM 1701 N N . LEU A 1 212 ? -10.377 -16.149 -6.730 1.00 94.62 212 LEU A N 1
ATOM 1702 C CA . LEU A 1 212 ? -11.799 -15.792 -6.622 1.00 94.62 212 LEU A CA 1
ATOM 1703 C C . LEU A 1 212 ? -12.030 -14.512 -5.800 1.00 94.62 212 LEU A C 1
ATOM 1705 O O . LEU A 1 212 ? -12.903 -13.715 -6.134 1.00 94.62 212 LEU A O 1
ATOM 1709 N N . ALA A 1 213 ? -11.253 -14.296 -4.733 1.00 90.38 213 ALA A N 1
ATOM 1710 C CA . ALA A 1 213 ? -11.342 -13.075 -3.935 1.00 90.38 213 ALA A CA 1
ATOM 1711 C C . ALA A 1 213 ? -10.847 -11.835 -4.699 1.00 90.38 213 ALA A C 1
ATOM 1713 O O . ALA A 1 213 ? -11.431 -10.768 -4.543 1.00 90.38 213 ALA A O 1
ATOM 1714 N N . ALA A 1 214 ? -9.817 -11.964 -5.543 1.00 89.50 214 ALA A N 1
ATOM 1715 C CA . ALA A 1 214 ? -9.334 -10.879 -6.400 1.00 89.50 214 ALA A CA 1
ATOM 1716 C C . ALA A 1 214 ? -10.416 -10.413 -7.389 1.00 89.50 214 ALA A C 1
ATOM 1718 O O . ALA A 1 214 ? -10.687 -9.212 -7.501 1.00 89.50 214 ALA A O 1
ATOM 1719 N N . LEU A 1 215 ? -11.104 -11.364 -8.024 1.00 91.00 215 LEU A N 1
ATOM 1720 C CA . LEU A 1 215 ? -12.210 -11.071 -8.933 1.00 91.00 215 LEU A CA 1
ATOM 1721 C C . LEU A 1 215 ? -13.408 -10.470 -8.183 1.00 91.00 215 LEU A C 1
ATOM 1723 O O . LEU A 1 215 ? -14.016 -9.503 -8.635 1.00 91.00 215 LEU A O 1
ATOM 1727 N N . HIS A 1 216 ? -13.720 -10.995 -6.995 1.00 88.75 216 HIS A N 1
ATOM 1728 C CA . HIS A 1 216 ? -14.811 -10.483 -6.165 1.00 88.75 216 HIS A CA 1
ATOM 1729 C C . HIS A 1 216 ? -14.603 -9.020 -5.747 1.00 88.75 216 HIS A C 1
ATOM 1731 O O . HIS A 1 216 ? -15.527 -8.223 -5.890 1.00 88.75 216 HIS A O 1
ATOM 1737 N N . VAL A 1 217 ? -13.398 -8.671 -5.282 1.00 84.69 217 VAL A N 1
ATOM 1738 C CA . VAL A 1 217 ? -13.051 -7.306 -4.841 1.00 84.69 217 VAL A CA 1
ATOM 1739 C C . VAL A 1 217 ? -13.000 -6.332 -6.014 1.00 84.69 217 VAL A C 1
ATOM 1741 O O . VAL A 1 217 ? -13.495 -5.216 -5.910 1.00 84.69 217 VAL A O 1
ATOM 1744 N N . SER A 1 218 ? -12.436 -6.742 -7.155 1.00 83.62 218 SER A N 1
ATOM 1745 C CA . SER A 1 218 ? -12.361 -5.873 -8.343 1.00 83.62 218 SER A CA 1
ATOM 1746 C C . SER A 1 218 ? -13.719 -5.563 -8.979 1.00 83.62 218 SER A C 1
ATOM 1748 O O . SER A 1 218 ? -13.824 -4.593 -9.718 1.00 83.62 218 SER A O 1
ATOM 1750 N N . THR A 1 219 ? -14.758 -6.336 -8.656 1.00 81.94 219 THR A N 1
ATOM 1751 C CA . THR A 1 219 ? -16.134 -6.149 -9.149 1.00 81.94 219 THR A CA 1
ATOM 1752 C C . THR A 1 219 ? -17.079 -5.535 -8.102 1.00 81.94 219 THR A C 1
ATOM 1754 O O . THR A 1 219 ? -18.274 -5.358 -8.349 1.00 81.94 219 THR A O 1
ATOM 1757 N N . GLU A 1 220 ? -16.586 -5.220 -6.899 1.00 73.25 220 GLU A N 1
ATOM 1758 C CA . GLU A 1 220 ? -17.407 -4.793 -5.761 1.00 73.25 220 GLU A CA 1
ATOM 1759 C C . GLU A 1 220 ? -17.809 -3.314 -5.833 1.00 73.25 220 GLU A C 1
ATOM 1761 O O . GLU A 1 220 ? -17.020 -2.431 -5.518 1.00 73.25 220 GLU A O 1
ATOM 1766 N N . GLY A 1 221 ? -19.055 -3.020 -6.214 1.00 63.84 221 GLY A N 1
ATOM 1767 C CA . GLY A 1 221 ? -19.584 -1.651 -6.346 1.00 63.84 221 GLY A CA 1
ATOM 1768 C C . GLY A 1 221 ? -19.629 -1.125 -7.786 1.00 63.84 221 GLY A C 1
ATOM 1769 O O . GLY A 1 221 ? -19.871 0.055 -7.983 1.00 63.84 221 GLY A O 1
ATOM 1770 N N . SER A 1 222 ? -19.395 -1.994 -8.777 1.00 65.88 222 SER A N 1
ATOM 1771 C CA . SER A 1 222 ? -19.518 -1.693 -10.216 1.00 65.88 222 SER A CA 1
ATOM 1772 C C . SER A 1 222 ? -20.847 -2.228 -10.777 1.00 65.88 222 SER A C 1
ATOM 1774 O O . SER A 1 222 ? -20.876 -2.940 -11.771 1.00 65.88 222 SER A O 1
ATOM 1776 N N . GLY A 1 223 ? -21.952 -2.047 -10.043 1.00 67.69 223 GLY A N 1
ATOM 1777 C CA . GLY A 1 223 ? -23.283 -2.502 -10.479 1.00 67.69 223 GLY A CA 1
ATOM 1778 C C . GLY A 1 223 ? -23.506 -4.027 -10.542 1.00 67.69 223 GLY A C 1
ATOM 1779 O O . GLY A 1 223 ? -24.547 -4.467 -11.028 1.00 67.69 223 GLY A O 1
ATOM 1780 N N . VAL A 1 224 ? -22.573 -4.866 -10.066 1.00 79.00 224 VAL A N 1
ATOM 1781 C CA . VAL A 1 224 ? -22.705 -6.342 -10.061 1.00 79.00 224 VAL A CA 1
ATOM 1782 C C . VAL A 1 224 ? -23.724 -6.820 -9.022 1.00 79.00 224 VAL A C 1
ATOM 1784 O O . VAL A 1 224 ? -23.593 -6.538 -7.828 1.00 79.00 224 VAL A O 1
ATOM 1787 N N . ARG A 1 225 ? -24.718 -7.606 -9.456 1.00 81.50 225 ARG A N 1
ATOM 1788 C CA . ARG A 1 225 ? -25.836 -8.060 -8.615 1.00 81.50 225 ARG A CA 1
ATOM 1789 C C . ARG A 1 225 ? -25.528 -9.372 -7.901 1.00 81.50 225 ARG A C 1
ATOM 1791 O O . ARG A 1 225 ? -24.682 -10.164 -8.317 1.00 81.50 225 ARG A O 1
ATOM 1798 N N . ARG A 1 226 ? -26.284 -9.657 -6.834 1.00 80.75 226 ARG A N 1
ATOM 1799 C CA . ARG A 1 226 ? -26.229 -10.958 -6.137 1.00 80.75 226 ARG A CA 1
ATOM 1800 C C . ARG A 1 226 ? -26.556 -12.121 -7.079 1.00 80.75 226 ARG A C 1
ATOM 1802 O O . ARG A 1 226 ? -25.906 -13.158 -7.007 1.00 80.75 226 ARG A O 1
ATOM 1809 N N . THR A 1 227 ? -27.516 -11.935 -7.981 1.00 82.44 227 THR A N 1
ATOM 1810 C CA . THR A 1 227 ? -27.903 -12.923 -8.998 1.00 82.44 227 THR A CA 1
ATOM 1811 C C . THR A 1 227 ? -26.765 -13.226 -9.972 1.00 82.44 227 THR A C 1
ATOM 1813 O O . THR A 1 227 ? -26.513 -14.397 -10.242 1.00 82.44 227 THR A O 1
ATOM 1816 N N . ASP A 1 228 ? -26.020 -12.214 -10.424 1.00 85.88 228 ASP A N 1
ATOM 1817 C CA . ASP A 1 228 ? -24.847 -12.391 -11.295 1.00 85.88 228 ASP A CA 1
ATOM 1818 C C . ASP A 1 228 ? -23.762 -13.208 -10.582 1.00 85.88 228 ASP A C 1
ATOM 1820 O O . ASP A 1 228 ? -23.224 -14.172 -11.126 1.00 85.88 228 ASP A O 1
ATOM 1824 N N . ARG A 1 229 ? -23.502 -12.896 -9.303 1.00 88.62 229 ARG A N 1
ATOM 1825 C CA . ARG A 1 229 ? -22.550 -13.652 -8.473 1.00 88.62 229 ARG A CA 1
ATOM 1826 C C . ARG A 1 229 ? -22.971 -15.113 -8.307 1.00 88.62 229 ARG A C 1
ATOM 1828 O O . ARG A 1 229 ? -22.121 -15.998 -8.358 1.00 88.62 229 ARG A O 1
ATOM 1835 N N . LEU A 1 230 ? -24.263 -15.382 -8.121 1.00 87.19 230 LEU A N 1
ATOM 1836 C CA . LEU A 1 230 ? -24.784 -16.748 -8.015 1.00 87.19 230 LEU A CA 1
ATOM 1837 C C . LEU A 1 230 ? -24.674 -17.515 -9.338 1.00 87.19 230 LEU A C 1
ATOM 1839 O O . LEU A 1 230 ? -24.343 -18.699 -9.311 1.00 87.19 230 LEU A O 1
ATOM 1843 N N . ARG A 1 231 ? -24.893 -16.854 -10.480 1.00 90.19 231 ARG A N 1
ATOM 1844 C CA . ARG A 1 231 ? -24.718 -17.445 -11.819 1.00 90.19 231 ARG A CA 1
ATOM 1845 C C . ARG A 1 231 ? -23.265 -17.800 -12.093 1.00 90.19 231 ARG A C 1
ATOM 1847 O O . ARG A 1 231 ? -22.982 -18.951 -12.419 1.00 90.19 231 ARG A O 1
ATOM 1854 N N . PHE A 1 232 ? -22.356 -16.862 -11.829 1.00 94.25 232 PHE A N 1
ATOM 1855 C CA . PHE A 1 232 ? -20.917 -17.111 -11.865 1.00 94.25 232 PHE A CA 1
ATOM 1856 C C . PHE A 1 232 ? -20.540 -18.307 -10.985 1.00 94.25 232 PHE A C 1
ATOM 1858 O O . PHE A 1 232 ? -19.856 -19.218 -11.438 1.00 94.25 232 PHE A O 1
ATOM 1865 N N . LEU A 1 233 ? -21.016 -18.347 -9.734 1.00 92.94 233 LEU A N 1
ATOM 1866 C CA . LEU A 1 233 ? -20.711 -19.443 -8.812 1.00 92.94 233 LEU A CA 1
ATOM 1867 C C . LEU A 1 233 ? -21.265 -20.784 -9.296 1.00 92.94 233 LEU A C 1
ATOM 1869 O O . LEU A 1 233 ? -20.575 -21.790 -9.163 1.00 92.94 233 LEU A O 1
ATOM 1873 N N . ARG A 1 234 ? -22.477 -20.814 -9.859 1.00 93.88 234 ARG A N 1
ATOM 1874 C CA . ARG A 1 234 ? -23.080 -22.027 -10.425 1.00 93.88 234 ARG A CA 1
ATOM 1875 C C . ARG A 1 234 ? -22.238 -22.571 -11.581 1.00 93.88 234 ARG A C 1
ATOM 1877 O O . ARG A 1 234 ? -21.870 -23.744 -11.550 1.00 93.88 234 ARG A O 1
ATOM 1884 N N . ALA A 1 235 ? -21.879 -21.714 -12.539 1.00 95.00 235 ALA A N 1
ATOM 1885 C CA . ALA A 1 235 ? -21.025 -22.073 -13.673 1.00 95.00 235 ALA A CA 1
ATOM 1886 C C . ALA A 1 235 ? -19.621 -22.515 -13.219 1.00 95.00 235 ALA A C 1
ATOM 1888 O O . ALA A 1 235 ? -19.112 -23.551 -13.651 1.00 95.00 235 ALA A O 1
ATOM 1889 N N . TYR A 1 236 ? -19.033 -21.784 -12.267 1.00 95.75 236 TYR A N 1
ATOM 1890 C CA . TYR A 1 236 ? -17.715 -22.078 -11.709 1.00 95.75 236 TYR A CA 1
ATOM 1891 C C . TYR A 1 236 ? -17.659 -23.414 -10.953 1.00 95.75 236 TYR A C 1
ATOM 1893 O O . TYR A 1 236 ? -16.687 -24.159 -11.062 1.00 95.75 236 TYR A O 1
ATOM 1901 N N . LEU A 1 237 ? -18.682 -23.712 -10.148 1.00 93.00 237 LEU A N 1
ATOM 1902 C CA . LEU A 1 237 ? -18.736 -24.924 -9.330 1.00 93.00 237 LEU A CA 1
ATOM 1903 C C . LEU A 1 237 ? -19.187 -26.156 -10.117 1.00 93.00 237 LEU A C 1
ATOM 1905 O O . LEU A 1 237 ? -18.936 -27.266 -9.652 1.00 93.00 237 LEU A O 1
ATOM 1909 N N . GLY A 1 238 ? -19.873 -25.973 -11.250 1.00 89.69 238 GLY A N 1
ATOM 1910 C CA . GLY A 1 238 ? -20.489 -27.074 -11.992 1.00 89.69 238 GLY A CA 1
ATOM 1911 C C . GLY A 1 238 ? -21.676 -27.716 -11.287 1.00 89.69 238 GLY A C 1
ATOM 1912 O O . GLY A 1 238 ? -21.969 -28.877 -11.535 1.00 89.69 238 GLY A O 1
ATOM 1913 N N . GLY A 1 239 ? -22.315 -27.007 -10.356 1.00 84.62 239 GLY A N 1
ATOM 1914 C CA . GLY A 1 239 ? -23.360 -27.569 -9.509 1.00 84.62 239 GLY A CA 1
ATOM 1915 C C . GLY A 1 239 ? -23.991 -26.532 -8.589 1.00 84.62 239 GLY A C 1
ATOM 1916 O O . GLY A 1 239 ? -23.781 -25.326 -8.739 1.00 84.62 239 GLY A O 1
ATOM 1917 N N . SER A 1 240 ? -24.778 -26.998 -7.617 1.00 83.19 240 SER A N 1
ATOM 1918 C CA . SER A 1 240 ? -25.560 -26.099 -6.768 1.00 83.19 240 SER A CA 1
ATOM 1919 C C . SER A 1 240 ? -24.679 -25.212 -5.862 1.00 83.19 240 SER A C 1
ATOM 1921 O O . SER A 1 240 ? -23.912 -25.733 -5.030 1.00 83.19 240 SER A O 1
ATOM 1923 N N . PRO A 1 241 ? -24.835 -23.870 -5.924 1.00 78.62 241 PRO A N 1
ATOM 1924 C CA . PRO A 1 241 ? -24.122 -22.939 -5.050 1.00 78.62 241 PRO A CA 1
ATOM 1925 C C . PRO A 1 241 ? -24.586 -23.031 -3.585 1.00 78.62 241 PRO A C 1
ATOM 1927 O O . PRO A 1 241 ? -23.934 -22.482 -2.696 1.00 78.62 241 PRO A O 1
ATOM 1930 N N . THR A 1 242 ? -25.676 -23.757 -3.300 1.00 83.12 242 THR A N 1
ATOM 1931 C CA . THR A 1 242 ? -26.208 -23.934 -1.942 1.00 83.12 242 THR A CA 1
ATOM 1932 C C . THR A 1 242 ? -25.618 -25.137 -1.206 1.00 83.12 242 THR A C 1
ATOM 1934 O O . THR A 1 242 ? -25.882 -25.288 -0.010 1.00 83.12 242 THR A O 1
ATOM 1937 N N . SER A 1 243 ? -24.777 -25.954 -1.850 1.00 87.69 243 SER A N 1
ATOM 1938 C CA . SER A 1 243 ? -24.130 -27.104 -1.207 1.00 87.69 243 SER A CA 1
ATOM 1939 C C . SER A 1 243 ? -23.240 -26.695 -0.020 1.00 87.69 243 SER A C 1
ATOM 1941 O O . SER A 1 243 ? -22.643 -25.612 0.009 1.00 87.69 243 SER A O 1
ATOM 1943 N N . ARG A 1 244 ? -23.078 -27.584 0.976 1.00 85.44 244 ARG A N 1
ATOM 1944 C CA . ARG A 1 244 ? -22.224 -27.320 2.158 1.00 85.44 244 ARG A CA 1
ATOM 1945 C C . ARG A 1 244 ? -20.787 -26.947 1.758 1.00 85.44 244 ARG A C 1
ATOM 1947 O O . ARG A 1 244 ? -20.182 -26.076 2.387 1.00 85.44 244 ARG A O 1
ATOM 1954 N N . ARG A 1 245 ? -20.238 -27.579 0.712 1.00 82.88 245 ARG A N 1
ATOM 1955 C CA . ARG A 1 245 ? -18.891 -27.301 0.182 1.00 82.88 245 ARG A CA 1
ATOM 1956 C C . ARG A 1 245 ? -18.815 -25.920 -0.476 1.00 82.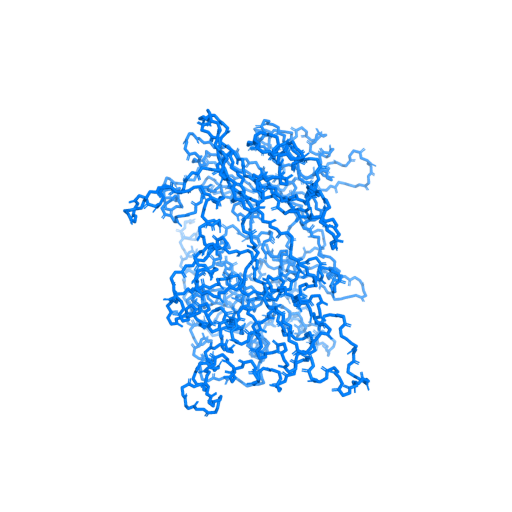88 245 ARG A C 1
ATOM 1958 O O . ARG A 1 245 ? -17.879 -25.177 -0.177 1.00 82.88 245 ARG A O 1
ATOM 1965 N N . ALA A 1 246 ? -19.814 -25.550 -1.280 1.00 86.06 246 ALA A N 1
ATOM 1966 C CA . ALA A 1 246 ? -19.912 -24.228 -1.898 1.00 86.06 246 ALA A CA 1
ATOM 1967 C C . ALA A 1 246 ? -19.999 -23.114 -0.845 1.00 86.06 246 ALA A C 1
ATOM 1969 O O . ALA A 1 246 ? -19.175 -22.201 -0.850 1.00 86.06 246 ALA A O 1
ATOM 1970 N N . ARG A 1 247 ? -20.881 -23.248 0.156 1.00 88.69 247 ARG A N 1
ATOM 1971 C CA . ARG A 1 247 ? -20.999 -22.276 1.263 1.00 88.69 247 ARG A CA 1
ATOM 1972 C C . ARG A 1 247 ? -19.702 -22.117 2.063 1.00 88.69 247 ARG A C 1
ATOM 1974 O O . ARG A 1 247 ? -19.395 -21.032 2.554 1.00 88.69 247 ARG A O 1
ATOM 1981 N N . ARG A 1 248 ? -18.915 -23.190 2.238 1.00 90.12 248 ARG A N 1
ATOM 1982 C CA . ARG A 1 248 ? -17.585 -23.101 2.877 1.00 90.12 248 ARG A CA 1
ATOM 1983 C C . ARG A 1 248 ? -16.583 -22.346 2.001 1.00 90.12 248 ARG A C 1
ATOM 1985 O O . ARG A 1 248 ? -15.779 -21.595 2.551 1.00 90.12 248 ARG A O 1
ATOM 1992 N N . LEU A 1 249 ? -16.613 -22.542 0.681 1.00 88.25 249 LEU A N 1
ATOM 1993 C CA . LEU A 1 249 ? -15.765 -21.801 -0.254 1.00 88.25 249 LEU A CA 1
ATOM 1994 C C . LEU A 1 249 ? -16.128 -20.313 -0.263 1.00 88.25 249 LEU A C 1
ATOM 1996 O O . LEU A 1 249 ? -15.236 -19.498 -0.059 1.00 88.25 249 LEU A O 1
ATOM 2000 N N . ILE A 1 250 ? -17.414 -19.979 -0.399 1.00 89.88 250 ILE A N 1
ATOM 2001 C CA . ILE A 1 250 ? -17.925 -18.598 -0.403 1.00 89.88 250 ILE A CA 1
ATOM 2002 C C . ILE A 1 250 ? -17.461 -17.857 0.855 1.00 89.88 250 ILE A C 1
ATOM 2004 O O . ILE A 1 250 ? -16.740 -16.872 0.747 1.00 89.88 250 ILE A O 1
ATOM 2008 N N . ARG A 1 251 ? -17.690 -18.421 2.050 1.00 90.88 251 ARG A N 1
ATOM 2009 C CA . ARG A 1 251 ? -17.218 -17.825 3.317 1.00 90.88 251 ARG A CA 1
ATOM 2010 C C . ARG A 1 251 ? -15.699 -17.655 3.404 1.00 90.88 251 ARG A C 1
ATOM 2012 O O . ARG A 1 251 ? -15.200 -16.836 4.172 1.00 90.88 251 ARG A O 1
ATOM 2019 N N . ARG A 1 252 ? -14.911 -18.486 2.715 1.00 92.25 252 ARG A N 1
ATOM 2020 C CA . ARG A 1 252 ? -13.447 -18.320 2.650 1.00 92.25 252 ARG A CA 1
ATOM 2021 C C . ARG A 1 252 ? -13.069 -17.204 1.680 1.00 92.25 252 ARG A C 1
ATOM 2023 O O . ARG A 1 252 ? -12.153 -16.452 1.996 1.00 92.25 252 ARG A O 1
ATOM 2030 N N . VAL A 1 253 ? -13.763 -17.106 0.548 1.00 91.06 253 VAL A N 1
ATOM 2031 C CA . VAL A 1 253 ? -13.582 -16.049 -0.452 1.00 91.06 253 VAL A CA 1
ATOM 2032 C C . VAL A 1 253 ? -13.964 -14.695 0.133 1.00 91.06 253 VAL A C 1
ATOM 2034 O O . VAL A 1 253 ? -13.124 -13.811 0.113 1.00 91.06 253 VAL A O 1
ATOM 2037 N N . GLU A 1 254 ? -15.133 -14.555 0.760 1.00 86.62 254 GLU A N 1
ATOM 2038 C CA . GLU A 1 254 ? -15.586 -13.308 1.402 1.00 86.62 254 GLU A CA 1
ATOM 2039 C C . GLU A 1 254 ? -14.623 -12.851 2.500 1.00 86.62 254 GLU A C 1
ATOM 2041 O O . GLU A 1 254 ? -14.147 -11.719 2.491 1.00 86.62 254 GLU A O 1
ATOM 2046 N N . ARG A 1 255 ? -14.227 -13.760 3.404 1.00 86.19 255 ARG A N 1
ATOM 2047 C CA . ARG A 1 255 ? -13.213 -13.443 4.423 1.00 86.19 255 ARG A CA 1
ATOM 2048 C C . ARG A 1 255 ? -11.887 -13.023 3.806 1.00 86.19 255 ARG A C 1
ATOM 2050 O O . ARG A 1 255 ? -11.186 -12.195 4.379 1.00 86.19 255 ARG A O 1
ATOM 2057 N N . LYS A 1 256 ? -11.502 -13.617 2.673 1.00 84.50 256 LYS A N 1
ATOM 2058 C CA . LYS A 1 256 ? -10.258 -13.257 1.998 1.00 84.50 256 LYS A CA 1
ATOM 2059 C C . LYS A 1 256 ? -10.372 -11.918 1.279 1.00 84.50 256 LYS A C 1
ATOM 2061 O O . LYS A 1 256 ? -9.420 -11.147 1.366 1.00 84.50 256 LYS A O 1
ATOM 2066 N N . ALA A 1 257 ? -11.500 -11.654 0.630 1.00 81.50 257 ALA A N 1
ATOM 2067 C CA . ALA A 1 257 ? -11.834 -10.401 -0.030 1.00 81.50 257 ALA A CA 1
ATOM 2068 C C . ALA A 1 257 ? -11.824 -9.236 0.965 1.00 81.50 257 ALA A C 1
ATOM 2070 O O . ALA A 1 257 ? -11.123 -8.260 0.736 1.00 81.50 257 ALA A O 1
ATOM 2071 N N . ALA A 1 258 ? -12.437 -9.407 2.141 1.00 76.38 258 ALA A N 1
ATOM 2072 C CA . ALA A 1 258 ? -12.420 -8.411 3.215 1.00 76.38 258 ALA A CA 1
ATOM 2073 C C . ALA A 1 258 ? -11.001 -8.072 3.730 1.00 76.38 258 ALA A C 1
ATOM 2075 O O . ALA A 1 258 ? -10.774 -7.023 4.323 1.00 76.38 258 ALA A O 1
ATOM 2076 N N . GLN A 1 259 ? -10.026 -8.964 3.513 1.00 77.00 259 GLN A N 1
ATOM 2077 C CA . GLN A 1 259 ? -8.611 -8.766 3.861 1.00 77.00 259 GLN A CA 1
ATOM 2078 C C . GLN A 1 259 ? -7.761 -8.261 2.686 1.00 77.00 259 GLN A C 1
ATOM 2080 O O . GLN A 1 259 ? -6.539 -8.129 2.819 1.00 77.00 259 GLN A O 1
ATOM 2085 N N . MET A 1 260 ? -8.348 -8.097 1.501 1.00 69.94 260 MET A N 1
ATOM 2086 C CA . MET A 1 260 ? -7.657 -7.557 0.341 1.00 69.94 260 MET A CA 1
ATOM 2087 C C . MET A 1 260 ? -7.893 -6.042 0.331 1.00 69.94 260 MET A C 1
ATOM 2089 O O . MET A 1 260 ? -9.028 -5.620 0.139 1.00 69.94 260 MET A O 1
ATOM 2093 N N . PRO A 1 261 ? -6.854 -5.207 0.550 1.00 51.12 261 PRO A N 1
ATOM 2094 C CA . PRO A 1 261 ? -6.993 -3.767 0.330 1.00 51.12 261 PRO A CA 1
ATOM 2095 C C . PRO A 1 261 ? -7.406 -3.589 -1.129 1.00 51.12 261 PRO A C 1
ATOM 2097 O O . PRO A 1 261 ? -6.831 -4.317 -1.936 1.00 51.12 261 PRO A O 1
ATOM 2100 N N . GLY A 1 262 ? -8.373 -2.709 -1.431 1.00 54.25 262 GLY A N 1
ATOM 2101 C CA . GLY A 1 262 ? -9.061 -2.519 -2.725 1.00 54.25 262 GLY A CA 1
ATOM 2102 C C . GLY A 1 262 ? -8.163 -2.461 -3.968 1.00 54.25 262 GLY A C 1
ATOM 2103 O O . GLY A 1 262 ? -8.037 -1.441 -4.629 1.00 54.25 262 GLY A O 1
ATOM 2104 N N . ARG A 1 263 ? -7.511 -3.576 -4.277 1.00 46.81 263 ARG A N 1
ATOM 2105 C CA . ARG A 1 263 ? -6.602 -3.816 -5.384 1.00 46.81 263 ARG A CA 1
ATOM 2106 C C . ARG A 1 263 ? -7.429 -4.540 -6.414 1.00 46.81 263 ARG A C 1
ATOM 2108 O O . ARG A 1 263 ? -7.937 -5.623 -6.130 1.00 46.81 263 ARG A O 1
ATOM 2115 N N . GLY A 1 264 ? -7.568 -3.922 -7.576 1.00 45.94 264 GLY A N 1
ATOM 2116 C CA . GLY A 1 264 ? -8.376 -4.468 -8.656 1.00 45.94 264 GLY A CA 1
ATOM 2117 C C . GLY A 1 264 ? -9.227 -3.447 -9.396 1.00 45.94 264 GLY A C 1
ATOM 2118 O O . GLY A 1 264 ? -9.729 -3.785 -10.458 1.00 45.94 264 GLY A O 1
ATOM 2119 N N . ARG A 1 265 ? -9.334 -2.219 -8.882 1.00 49.97 265 ARG A N 1
ATOM 2120 C CA . ARG A 1 265 ? -9.744 -1.045 -9.657 1.00 49.97 265 ARG A CA 1
ATOM 2121 C C . ARG A 1 265 ? -8.506 -0.259 -10.062 1.00 49.97 265 ARG A C 1
ATOM 2123 O O . ARG A 1 265 ? -7.517 -0.276 -9.324 1.00 49.97 265 ARG A O 1
ATOM 2130 N N . ASP A 1 266 ? -8.542 0.338 -11.245 1.00 40.12 266 ASP A N 1
ATOM 2131 C CA . ASP A 1 266 ? -7.470 1.188 -11.754 1.00 40.12 266 ASP A CA 1
ATOM 2132 C C . ASP A 1 266 ? -7.112 2.279 -10.715 1.00 40.12 266 ASP A C 1
ATOM 2134 O O . ASP A 1 266 ? -8.003 3.023 -10.290 1.00 40.12 266 ASP A O 1
ATOM 2138 N N . PRO A 1 267 ? -5.847 2.364 -10.254 1.00 39.38 267 PRO A N 1
ATOM 2139 C CA . PRO A 1 267 ? -5.384 3.446 -9.389 1.00 39.38 267 PRO A CA 1
ATOM 2140 C C . PRO A 1 267 ? -5.696 4.843 -9.943 1.00 39.38 267 PRO A C 1
ATOM 2142 O O . PRO A 1 267 ? -6.023 5.726 -9.153 1.00 39.38 267 PRO A O 1
ATOM 2145 N N . ASN A 1 268 ? -5.676 5.024 -11.269 1.00 35.12 268 ASN A N 1
ATOM 2146 C CA . ASN A 1 268 ? -5.950 6.308 -11.919 1.00 35.12 268 ASN A CA 1
ATOM 2147 C C . ASN A 1 268 ? -7.425 6.722 -11.780 1.00 35.12 268 ASN A C 1
ATOM 2149 O O . ASN A 1 268 ? -7.728 7.900 -11.614 1.00 35.12 268 ASN A O 1
ATOM 2153 N N . LEU A 1 269 ? -8.351 5.760 -11.723 1.00 38.47 269 LEU A N 1
ATOM 2154 C CA . LEU A 1 269 ? -9.782 6.022 -11.517 1.00 38.47 269 LEU A CA 1
ATOM 2155 C C . LEU A 1 269 ? -10.168 6.138 -10.031 1.00 38.47 269 LEU A C 1
ATOM 2157 O O . LEU A 1 269 ? -11.143 6.810 -9.696 1.00 38.47 269 LEU A O 1
ATOM 2161 N N . ILE A 1 270 ? -9.394 5.545 -9.109 1.00 37.31 270 ILE A N 1
ATOM 2162 C CA . ILE A 1 270 ? -9.518 5.839 -7.667 1.00 37.31 270 ILE A CA 1
ATOM 2163 C C . ILE A 1 270 ? -8.998 7.249 -7.369 1.00 37.31 270 ILE A C 1
ATOM 2165 O O . ILE A 1 270 ? -9.617 7.949 -6.571 1.00 37.31 270 ILE A O 1
ATOM 2169 N N . ALA A 1 271 ? -7.913 7.670 -8.027 1.00 35.38 271 ALA A N 1
ATOM 2170 C CA . ALA A 1 271 ? -7.433 9.048 -7.980 1.00 35.38 271 ALA A CA 1
ATOM 2171 C C . ALA A 1 271 ? -8.463 10.028 -8.577 1.00 35.38 271 ALA A C 1
ATOM 2173 O O . ALA A 1 271 ? -8.662 11.101 -8.024 1.00 35.38 271 ALA A O 1
ATOM 2174 N N . ALA A 1 272 ? -9.208 9.628 -9.615 1.00 32.75 272 ALA A N 1
ATOM 2175 C CA . ALA A 1 272 ? -10.297 10.438 -10.174 1.00 32.75 272 ALA A CA 1
ATOM 2176 C C . ALA A 1 272 ? -11.574 10.482 -9.301 1.00 32.75 272 ALA A C 1
ATOM 2178 O O . ALA A 1 272 ? -12.339 11.437 -9.378 1.00 32.75 272 ALA A O 1
ATOM 2179 N N . ARG A 1 273 ? -11.824 9.474 -8.447 1.00 36.59 273 ARG A N 1
ATOM 2180 C CA . ARG A 1 273 ? -12.985 9.430 -7.519 1.00 36.59 273 ARG A CA 1
ATOM 2181 C C . ARG A 1 273 ? -12.676 9.865 -6.091 1.00 36.59 273 ARG A C 1
ATOM 2183 O O . ARG A 1 273 ? -13.560 9.878 -5.234 1.00 36.59 273 ARG A O 1
ATOM 2190 N N . ARG A 1 274 ? -11.426 10.201 -5.813 1.00 35.47 274 ARG A N 1
ATOM 2191 C CA . ARG A 1 274 ? -11.017 10.851 -4.580 1.00 35.47 274 ARG A CA 1
ATOM 2192 C C . ARG A 1 274 ? -10.098 11.975 -4.982 1.00 35.47 274 ARG A C 1
ATOM 2194 O O . ARG A 1 274 ? -8.902 11.744 -5.138 1.00 35.47 274 ARG A O 1
ATOM 2201 N N . SER A 1 275 ? -10.644 13.187 -5.039 1.00 34.25 275 SER A N 1
ATOM 2202 C CA . SER A 1 275 ? -9.828 14.352 -4.725 1.00 34.25 275 SER A CA 1
ATOM 2203 C C . SER A 1 275 ? -8.966 13.968 -3.516 1.00 34.25 275 SER A C 1
ATOM 2205 O O . SER A 1 275 ? -9.520 13.417 -2.548 1.00 34.25 275 SER A O 1
ATOM 2207 N N . PRO A 1 276 ? -7.629 14.123 -3.579 1.00 36.59 276 PRO A N 1
ATOM 2208 C CA . PRO A 1 276 ? -6.804 13.922 -2.403 1.00 36.59 276 PRO A CA 1
ATOM 2209 C C . PRO A 1 276 ? -7.481 14.677 -1.264 1.00 36.59 276 PRO A C 1
ATOM 2211 O O . PRO A 1 276 ? -7.883 15.827 -1.448 1.00 36.59 276 PRO A O 1
ATOM 2214 N N . ALA A 1 277 ? -7.707 14.003 -0.129 1.00 38.22 277 ALA A N 1
ATOM 2215 C CA . ALA A 1 277 ? -8.260 14.685 1.032 1.00 38.22 277 ALA A CA 1
ATOM 2216 C C . ALA A 1 277 ? -7.437 15.969 1.244 1.00 38.22 277 ALA A C 1
ATOM 2218 O O . ALA A 1 277 ? -6.217 15.910 1.040 1.00 38.22 277 ALA A O 1
ATOM 2219 N N . PRO A 1 278 ? -8.060 17.108 1.585 1.00 33.78 278 PRO A N 1
ATOM 2220 C CA . PRO A 1 278 ? -7.344 18.366 1.755 1.00 33.78 278 PRO A CA 1
ATOM 2221 C C . PRO A 1 278 ? -6.050 18.149 2.556 1.00 33.78 278 PRO A C 1
ATOM 2223 O O . PRO A 1 278 ? -6.075 17.566 3.639 1.00 33.78 278 PRO A O 1
ATOM 2226 N N . GLY A 1 279 ? -4.905 18.519 1.973 1.00 39.34 279 GLY A N 1
ATOM 2227 C CA . GLY A 1 279 ? -3.577 18.323 2.569 1.00 39.34 279 GLY A CA 1
ATOM 2228 C C . GLY A 1 279 ? -2.888 16.969 2.336 1.00 39.34 279 GLY A C 1
ATOM 2229 O O . GLY A 1 279 ? -1.874 16.699 2.979 1.00 39.34 279 GLY A O 1
ATOM 2230 N N . VAL A 1 280 ? -3.378 16.115 1.431 1.00 40.81 280 VAL A N 1
ATOM 2231 C CA . VAL A 1 280 ? -2.607 14.967 0.921 1.00 40.81 280 VAL A CA 1
ATOM 2232 C C . VAL A 1 280 ? -1.696 15.440 -0.214 1.00 40.81 280 VAL A C 1
ATOM 2234 O O . VAL A 1 280 ? -2.123 15.535 -1.363 1.00 40.81 280 VAL A O 1
ATOM 2237 N N . THR A 1 281 ? -0.421 15.690 0.088 1.00 43.88 281 THR A N 1
ATOM 2238 C CA . THR A 1 281 ? 0.619 15.818 -0.941 1.00 43.88 281 THR A CA 1
ATOM 2239 C C . THR A 1 281 ? 0.877 14.428 -1.519 1.00 43.88 281 THR A C 1
ATOM 2241 O O . THR A 1 281 ? 1.436 13.541 -0.866 1.00 43.88 281 THR A O 1
ATOM 2244 N N . SER A 1 282 ? 0.371 14.180 -2.724 1.00 41.78 282 SER A N 1
ATOM 2245 C CA . SER A 1 282 ? 0.621 12.931 -3.431 1.00 41.78 282 SER A CA 1
ATOM 2246 C C . SER A 1 282 ? 2.080 12.898 -3.875 1.00 41.78 282 SER A C 1
ATOM 2248 O O . SER A 1 282 ? 2.449 13.512 -4.871 1.00 41.78 282 SER A O 1
ATOM 2250 N N . LEU A 1 283 ? 2.899 12.101 -3.187 1.00 45.25 283 LEU A N 1
ATOM 2251 C CA . LEU A 1 283 ? 4.256 11.760 -3.636 1.00 45.25 283 LEU A CA 1
ATOM 2252 C C . LEU A 1 283 ? 4.281 11.152 -5.057 1.00 45.25 283 LEU A C 1
ATOM 2254 O O . LEU A 1 283 ? 5.351 11.046 -5.646 1.00 45.25 283 LEU A O 1
ATOM 2258 N N . ALA A 1 284 ? 3.135 10.719 -5.602 1.00 41.84 284 ALA A N 1
ATOM 2259 C CA . ALA A 1 284 ? 3.022 10.193 -6.962 1.00 41.84 284 ALA A CA 1
ATOM 2260 C C . ALA A 1 284 ? 2.963 11.285 -8.051 1.00 41.84 284 ALA A C 1
ATOM 2262 O O . ALA A 1 284 ? 3.136 10.955 -9.220 1.00 41.84 284 ALA A O 1
ATOM 2263 N N . HIS A 1 285 ? 2.756 12.557 -7.685 1.00 46.56 285 HIS A N 1
ATOM 2264 C CA . HIS A 1 285 ? 2.753 13.702 -8.612 1.00 46.56 285 HIS A CA 1
ATOM 2265 C C . HIS A 1 285 ? 3.993 14.597 -8.474 1.00 46.56 285 HIS A C 1
ATOM 2267 O O . HIS A 1 285 ? 4.083 15.630 -9.129 1.00 46.56 285 HIS A O 1
ATOM 2273 N N . GLU A 1 286 ? 4.954 14.212 -7.634 1.00 64.81 286 GLU A N 1
ATOM 2274 C CA . GLU A 1 286 ? 6.173 14.984 -7.411 1.00 64.81 286 GLU A CA 1
ATOM 2275 C C . GLU A 1 286 ? 7.327 14.421 -8.244 1.00 64.81 286 GLU A C 1
ATOM 2277 O O . GLU A 1 286 ? 7.692 13.246 -8.132 1.00 64.81 286 GLU A O 1
ATOM 2282 N N . THR A 1 287 ? 7.908 15.268 -9.092 1.00 74.25 287 THR A N 1
ATOM 2283 C CA . THR A 1 287 ? 9.030 14.897 -9.956 1.00 74.25 287 THR A CA 1
ATOM 2284 C C . THR A 1 287 ? 10.309 14.793 -9.128 1.00 74.25 287 THR A C 1
ATOM 2286 O O . THR A 1 287 ? 10.780 15.776 -8.556 1.00 74.25 287 THR A O 1
ATOM 2289 N N . MET A 1 288 ? 10.873 13.584 -9.066 1.00 80.88 288 MET A N 1
ATOM 2290 C CA . MET A 1 288 ? 12.162 13.307 -8.431 1.00 80.88 288 MET A CA 1
ATOM 2291 C C . MET A 1 288 ? 13.226 13.084 -9.501 1.00 80.88 288 MET A C 1
ATOM 2293 O O . MET A 1 288 ? 13.030 12.270 -10.407 1.00 80.88 288 MET A O 1
ATOM 2297 N N . THR A 1 289 ? 14.379 13.713 -9.348 1.00 80.88 289 THR A N 1
ATOM 2298 C CA . THR A 1 289 ? 15.474 13.672 -10.319 1.00 80.88 289 THR A CA 1
ATOM 2299 C C . THR A 1 289 ? 16.784 13.241 -9.689 1.00 80.88 289 THR A C 1
ATOM 2301 O O . THR A 1 289 ? 17.055 13.475 -8.512 1.00 80.88 289 THR A O 1
ATOM 2304 N N . GLU A 1 290 ? 17.586 12.534 -10.480 1.00 84.44 290 GLU A N 1
ATOM 2305 C CA . GLU A 1 290 ? 18.885 12.018 -10.057 1.00 84.44 290 GLU A CA 1
ATOM 2306 C C . GLU A 1 290 ? 19.952 13.103 -10.245 1.00 84.44 290 GLU A C 1
ATOM 2308 O O . GLU A 1 290 ? 20.057 13.716 -11.305 1.00 84.44 290 GLU A O 1
ATOM 2313 N N . VAL A 1 291 ? 20.734 13.346 -9.196 1.00 84.50 291 VAL A N 1
ATOM 2314 C CA . VAL A 1 291 ? 21.888 14.253 -9.177 1.00 84.50 291 VAL A CA 1
ATOM 2315 C C . VAL A 1 291 ? 23.069 13.550 -8.500 1.00 84.50 291 VAL A C 1
ATOM 2317 O O . VAL A 1 291 ? 22.930 12.427 -8.001 1.00 84.50 291 VAL A O 1
ATOM 2320 N N . ASP A 1 292 ? 24.249 14.176 -8.513 1.00 87.56 292 ASP A N 1
ATOM 2321 C CA . ASP A 1 292 ? 25.466 13.627 -7.893 1.00 87.56 292 ASP A CA 1
ATOM 2322 C C . ASP A 1 292 ? 25.808 12.203 -8.392 1.00 87.56 292 ASP A C 1
ATOM 2324 O O . ASP A 1 292 ? 26.036 11.265 -7.621 1.00 87.56 292 ASP A O 1
ATOM 2328 N N . GLY A 1 293 ? 25.734 12.005 -9.715 1.00 75.88 293 GLY A N 1
ATOM 2329 C CA . GLY A 1 293 ? 25.995 10.709 -10.353 1.00 75.88 293 GLY A CA 1
ATOM 2330 C C . GLY A 1 293 ? 25.010 9.602 -9.951 1.00 75.88 293 GLY A C 1
ATOM 2331 O O . GLY A 1 293 ? 25.380 8.430 -9.918 1.00 75.88 293 GLY A O 1
ATOM 2332 N N . GLY A 1 294 ? 23.773 9.961 -9.584 1.00 79.00 294 GLY A N 1
ATOM 2333 C CA . GLY A 1 294 ? 22.732 9.022 -9.149 1.00 79.00 294 GLY A CA 1
ATOM 2334 C C . GLY A 1 294 ? 22.803 8.637 -7.667 1.00 79.00 294 GLY A C 1
ATOM 2335 O O . GLY A 1 294 ? 22.024 7.797 -7.210 1.00 79.00 294 GLY A O 1
ATOM 2336 N N . ARG A 1 295 ? 2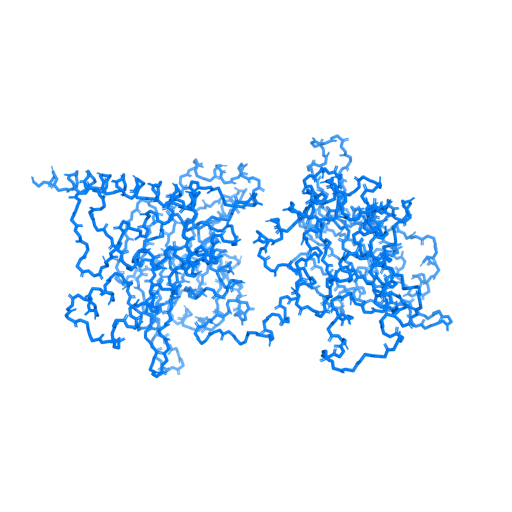3.713 9.248 -6.895 1.00 81.12 295 ARG A N 1
ATOM 2337 C CA . ARG A 1 295 ? 23.826 9.046 -5.439 1.00 81.12 295 ARG A CA 1
ATOM 2338 C C . ARG A 1 295 ? 22.792 9.840 -4.651 1.00 81.12 295 ARG A C 1
ATOM 2340 O O . ARG A 1 295 ? 22.545 9.517 -3.487 1.00 81.12 295 ARG A O 1
ATOM 2347 N N . LEU A 1 296 ? 22.171 10.840 -5.272 1.00 87.94 296 LEU A N 1
ATOM 2348 C CA . LEU A 1 296 ? 21.165 11.689 -4.657 1.00 87.94 296 LEU A CA 1
ATOM 2349 C C . LEU A 1 296 ? 19.937 11.806 -5.569 1.00 87.94 296 LEU A C 1
ATOM 2351 O O . LEU A 1 296 ? 20.046 12.053 -6.765 1.00 87.94 296 LEU A O 1
ATOM 2355 N N . LEU A 1 297 ? 18.757 11.602 -4.992 1.00 87.44 297 LEU A N 1
ATOM 2356 C CA . LEU A 1 297 ? 17.459 11.845 -5.614 1.00 87.44 297 LEU A CA 1
ATOM 2357 C C . LEU A 1 297 ? 16.851 13.088 -4.974 1.00 87.44 297 LEU A C 1
ATOM 2359 O O . LEU A 1 297 ? 16.634 13.078 -3.764 1.00 87.44 297 LEU A O 1
ATOM 2363 N N . VAL A 1 298 ? 16.549 14.116 -5.760 1.00 88.50 298 VAL A N 1
ATOM 2364 C CA . VAL A 1 298 ? 16.032 15.406 -5.282 1.00 88.50 298 VAL A CA 1
ATOM 2365 C C . VAL A 1 298 ? 14.642 15.657 -5.846 1.00 88.50 298 VAL A C 1
ATOM 2367 O O . VAL A 1 298 ? 14.355 15.309 -6.986 1.00 88.50 298 VAL A O 1
ATOM 2370 N N . ASN A 1 299 ? 13.772 16.237 -5.032 1.00 88.69 299 ASN A N 1
ATOM 2371 C CA . ASN A 1 299 ? 12.476 16.740 -5.457 1.00 88.69 299 ASN A CA 1
ATOM 2372 C C . ASN A 1 299 ? 12.656 18.062 -6.204 1.00 88.69 299 ASN A C 1
ATOM 2374 O O . ASN A 1 299 ? 13.232 18.996 -5.646 1.00 88.69 299 ASN A O 1
ATOM 2378 N N . GLU A 1 300 ? 12.156 18.154 -7.436 1.00 88.25 300 GLU A N 1
ATOM 2379 C CA . GLU A 1 300 ? 12.361 19.333 -8.290 1.00 88.25 300 GLU A CA 1
ATOM 2380 C C . GLU A 1 300 ? 11.897 20.639 -7.637 1.00 88.25 300 GLU A C 1
ATOM 2382 O O . GLU A 1 300 ? 12.583 21.652 -7.737 1.00 88.25 300 GLU A O 1
ATOM 2387 N N . ALA A 1 301 ? 10.811 20.604 -6.861 1.00 86.88 301 ALA A N 1
ATOM 2388 C CA . ALA A 1 301 ? 10.312 21.784 -6.154 1.00 86.88 301 ALA A CA 1
ATOM 2389 C C . ALA A 1 301 ? 11.307 22.356 -5.122 1.00 86.88 301 ALA A C 1
ATOM 2391 O O . ALA A 1 301 ? 11.228 23.531 -4.783 1.00 86.88 301 ALA A O 1
ATOM 2392 N N . PHE A 1 302 ? 12.238 21.539 -4.621 1.00 90.31 302 PHE A N 1
ATOM 2393 C CA . PHE A 1 302 ? 13.251 21.940 -3.639 1.00 90.31 302 PHE A CA 1
ATOM 2394 C C . PHE A 1 302 ? 14.654 22.042 -4.237 1.00 90.31 302 PHE A C 1
ATOM 2396 O O . PHE A 1 302 ? 15.596 22.391 -3.525 1.00 90.31 302 PHE A O 1
ATOM 2403 N N . ARG A 1 303 ? 14.827 21.734 -5.529 1.00 90.12 303 ARG A N 1
ATOM 2404 C CA . ARG A 1 303 ? 16.139 21.778 -6.182 1.00 90.12 303 ARG A CA 1
ATOM 2405 C C . ARG A 1 303 ? 16.791 23.166 -6.071 1.00 90.12 303 ARG A C 1
ATOM 2407 O O . ARG A 1 303 ? 17.946 23.186 -5.644 1.00 90.12 303 ARG A O 1
ATOM 2414 N N . PRO A 1 304 ? 16.109 24.296 -6.361 1.00 90.81 304 PRO A N 1
ATOM 2415 C CA . PRO A 1 304 ? 16.727 25.620 -6.248 1.00 90.81 304 PRO A CA 1
ATOM 2416 C C . PRO A 1 304 ? 17.180 25.940 -4.818 1.00 90.81 304 PRO A C 1
ATOM 2418 O O . PRO A 1 304 ? 18.285 26.430 -4.609 1.00 90.81 304 PRO A O 1
ATOM 2421 N N . MET A 1 305 ? 16.364 25.587 -3.821 1.00 91.94 305 MET A N 1
ATOM 2422 C CA . MET A 1 305 ? 16.676 25.786 -2.400 1.00 91.94 305 MET A CA 1
ATOM 2423 C C . MET A 1 305 ? 17.901 24.974 -1.961 1.00 91.94 305 MET A C 1
ATOM 2425 O O . MET A 1 305 ? 18.790 25.485 -1.284 1.00 91.94 305 MET A O 1
ATOM 2429 N N . LEU A 1 306 ? 17.984 23.704 -2.374 1.00 92.50 306 LEU A N 1
ATOM 2430 C CA . LEU A 1 306 ? 19.141 22.856 -2.083 1.00 92.50 306 LEU A CA 1
ATOM 2431 C C . LEU A 1 306 ? 20.403 23.341 -2.805 1.00 92.50 306 LEU A C 1
ATOM 2433 O O . LEU A 1 306 ? 21.491 23.231 -2.247 1.00 92.50 306 LEU A O 1
ATOM 2437 N N . GLN A 1 307 ? 20.273 23.890 -4.016 1.00 92.00 307 GLN A N 1
ATOM 2438 C CA . GLN A 1 307 ? 21.385 24.506 -4.743 1.00 92.00 307 GLN A CA 1
ATOM 2439 C C . GLN A 1 307 ? 21.906 25.753 -4.029 1.00 92.00 307 GLN A C 1
ATOM 2441 O O . GLN A 1 307 ? 23.107 25.837 -3.784 1.00 92.00 307 GLN A O 1
ATOM 2446 N N . ALA A 1 308 ? 21.015 26.663 -3.631 1.00 90.19 308 ALA A N 1
ATOM 2447 C CA . ALA A 1 308 ? 21.378 27.871 -2.893 1.00 90.19 308 ALA A CA 1
ATOM 2448 C C . ALA A 1 308 ? 22.036 27.557 -1.538 1.00 90.19 308 ALA A C 1
ATOM 2450 O O . ALA A 1 308 ? 22.966 28.243 -1.129 1.00 90.19 308 ALA A O 1
ATOM 2451 N N . ALA A 1 309 ? 21.613 26.478 -0.874 1.00 90.31 309 ALA A N 1
ATOM 2452 C CA . ALA A 1 309 ? 22.211 26.014 0.378 1.00 90.31 309 ALA A CA 1
ATOM 2453 C C . ALA A 1 309 ? 23.512 25.196 0.201 1.00 90.31 309 ALA A C 1
ATOM 2455 O O . ALA A 1 309 ? 24.056 24.697 1.185 1.00 90.31 309 ALA A O 1
ATOM 2456 N N . GLY A 1 310 ? 23.994 24.978 -1.031 1.00 91.56 310 GLY A N 1
ATOM 2457 C CA . GLY A 1 310 ? 25.169 24.135 -1.300 1.00 91.56 310 GLY A CA 1
ATOM 2458 C C . GLY A 1 310 ? 24.956 22.635 -1.029 1.00 91.56 310 GLY A C 1
ATOM 2459 O O . GLY A 1 310 ? 25.910 21.863 -0.960 1.00 91.56 310 GLY A O 1
ATOM 2460 N N . LEU A 1 311 ? 23.706 22.187 -0.894 1.00 93.06 311 LEU A N 1
ATOM 2461 C CA . LEU A 1 311 ? 23.303 20.817 -0.556 1.00 93.06 311 LEU A CA 1
ATOM 2462 C C . LEU A 1 311 ? 23.008 19.972 -1.805 1.00 93.06 311 LEU A C 1
ATOM 2464 O O . LEU A 1 311 ? 21.996 19.275 -1.889 1.00 93.06 311 LEU A O 1
ATOM 2468 N N . THR A 1 312 ? 23.897 20.033 -2.795 1.00 91.44 312 THR A N 1
ATOM 2469 C CA . THR A 1 312 ? 23.709 19.404 -4.116 1.00 91.44 312 THR A CA 1
ATOM 2470 C C . THR A 1 312 ? 24.295 17.997 -4.232 1.00 91.44 312 THR A C 1
ATOM 2472 O O . THR A 1 312 ? 24.006 17.291 -5.199 1.00 91.44 312 THR A O 1
ATOM 2475 N N . THR A 1 313 ? 25.089 17.563 -3.250 1.00 93.12 313 THR A N 1
ATOM 2476 C CA . THR A 1 313 ? 25.752 16.251 -3.231 1.00 93.12 313 THR A CA 1
ATOM 2477 C C . THR A 1 313 ? 25.396 15.452 -1.981 1.00 93.12 313 THR A C 1
ATOM 2479 O O . THR A 1 313 ? 25.008 16.005 -0.946 1.00 93.12 313 THR A O 1
ATOM 2482 N N . LEU A 1 314 ? 25.548 14.124 -2.053 1.00 91.75 314 LEU A N 1
ATOM 2483 C CA . LEU A 1 314 ? 25.401 13.260 -0.882 1.00 91.75 314 LEU A CA 1
ATOM 2484 C C . LEU A 1 314 ? 26.375 13.679 0.225 1.00 91.75 314 LEU A C 1
ATOM 2486 O O . LEU A 1 314 ? 25.986 13.721 1.390 1.00 91.75 314 LEU A O 1
ATOM 2490 N N . ASP A 1 315 ? 27.622 13.987 -0.132 1.00 92.00 315 ASP A N 1
ATOM 2491 C CA . ASP A 1 315 ? 28.652 14.409 0.817 1.00 92.00 315 ASP A CA 1
ATOM 2492 C C . ASP A 1 315 ? 28.266 15.700 1.545 1.00 92.00 315 ASP A C 1
ATOM 2494 O O . ASP A 1 315 ? 28.328 15.740 2.775 1.00 92.00 315 ASP A O 1
ATOM 2498 N N . ALA A 1 316 ? 27.767 16.704 0.818 1.00 92.56 316 ALA A N 1
ATOM 2499 C CA . ALA A 1 316 ? 27.291 17.950 1.412 1.00 92.56 316 ALA A CA 1
ATOM 2500 C C . ALA A 1 316 ? 26.145 17.706 2.409 1.00 92.56 316 ALA A C 1
ATOM 2502 O O . ALA A 1 316 ? 26.219 18.133 3.559 1.00 92.56 316 ALA A O 1
ATOM 2503 N N . ILE A 1 317 ? 25.121 16.929 2.034 1.00 92.81 317 ILE A N 1
ATOM 2504 C CA . ILE A 1 317 ? 23.975 16.644 2.922 1.00 92.81 317 ILE A CA 1
ATOM 2505 C C . ILE A 1 317 ? 24.382 15.798 4.139 1.00 92.81 317 ILE A C 1
ATOM 2507 O O . ILE A 1 317 ? 23.802 15.925 5.221 1.00 92.81 317 ILE A O 1
ATOM 2511 N N . MET A 1 318 ? 25.355 14.899 3.989 1.00 89.75 318 MET A N 1
ATOM 2512 C CA . MET A 1 318 ? 25.839 14.070 5.095 1.00 89.75 318 MET A CA 1
ATOM 2513 C C . MET A 1 318 ? 26.674 14.872 6.101 1.00 89.75 318 MET A C 1
ATOM 2515 O O . MET A 1 318 ? 26.635 14.559 7.295 1.00 89.75 318 MET A O 1
ATOM 2519 N N . ASN A 1 319 ? 27.380 15.906 5.641 1.00 88.88 319 ASN A N 1
ATOM 2520 C CA . ASN A 1 319 ? 28.305 16.696 6.453 1.00 88.88 319 ASN A CA 1
ATOM 2521 C C . ASN A 1 319 ? 27.769 18.072 6.859 1.00 88.88 319 ASN A C 1
ATOM 2523 O O . ASN A 1 319 ? 28.431 18.736 7.648 1.00 88.88 319 ASN A O 1
ATOM 2527 N N . VAL A 1 320 ? 26.591 18.491 6.376 1.00 84.88 320 VAL A N 1
ATOM 2528 C CA . VAL A 1 320 ? 26.040 19.814 6.707 1.00 84.88 320 VAL A CA 1
ATOM 2529 C C . VAL A 1 320 ? 25.992 20.019 8.227 1.00 84.88 320 VAL A C 1
ATOM 2531 O O . VAL A 1 320 ? 25.417 19.210 8.965 1.00 84.88 320 VAL A O 1
ATOM 2534 N N . GLY A 1 321 ? 26.687 21.057 8.683 1.00 70.50 321 GLY A N 1
ATOM 2535 C CA . GLY A 1 321 ? 26.666 21.559 10.054 1.00 70.50 321 GLY A CA 1
ATOM 2536 C C . GLY A 1 321 ? 25.735 22.765 10.166 1.00 70.50 321 GLY A C 1
ATOM 2537 O O . GLY A 1 321 ? 25.241 23.259 9.155 1.00 70.50 321 GLY A O 1
ATOM 2538 N N . GLY A 1 322 ? 25.494 23.228 11.391 1.00 61.91 322 GLY A N 1
ATOM 2539 C CA . GLY A 1 322 ? 24.475 24.245 11.658 1.00 61.91 322 GLY A CA 1
ATOM 2540 C C . GLY A 1 322 ? 23.065 23.648 11.658 1.00 61.91 322 GLY A C 1
ATOM 2541 O O . GLY A 1 322 ? 22.783 22.685 10.947 1.00 61.91 322 GLY A O 1
ATOM 2542 N N . GLY A 1 323 ? 22.195 24.181 12.514 1.00 62.75 323 GLY A N 1
ATOM 2543 C CA . GLY A 1 323 ? 20.849 23.660 12.755 1.00 62.75 323 GLY A CA 1
ATOM 2544 C C . GLY A 1 323 ? 20.684 22.983 14.115 1.00 62.75 323 GLY A C 1
ATOM 2545 O O . GLY A 1 323 ? 21.643 22.547 14.755 1.00 62.75 323 GLY A O 1
ATOM 2546 N N . GLU A 1 324 ? 19.437 22.891 14.564 1.00 65.88 324 GLU A N 1
ATOM 2547 C CA . GLU A 1 324 ? 19.095 22.307 15.858 1.00 65.88 324 GLU A CA 1
ATOM 2548 C C . GLU A 1 324 ? 19.197 20.778 15.790 1.00 65.88 324 GLU A C 1
ATOM 2550 O O . GLU A 1 324 ? 18.537 20.106 14.982 1.00 65.88 324 GLU A O 1
ATOM 2555 N N . THR A 1 325 ? 20.054 20.201 16.638 1.00 69.25 325 THR A N 1
ATOM 2556 C CA . THR A 1 325 ? 20.226 18.746 16.708 1.00 69.25 325 THR A CA 1
ATOM 2557 C C . THR A 1 325 ? 19.064 18.133 17.478 1.00 69.25 325 THR A C 1
ATOM 2559 O O . THR A 1 325 ? 18.972 18.254 18.694 1.00 69.25 325 THR A O 1
ATOM 2562 N N . TYR A 1 326 ? 18.183 17.423 16.771 1.00 58.75 326 TYR A N 1
ATOM 2563 C CA . TYR A 1 326 ? 16.981 16.844 17.372 1.00 58.75 326 TYR A CA 1
ATOM 2564 C C . TYR A 1 326 ? 17.257 15.493 18.048 1.00 58.75 326 TYR A C 1
ATOM 2566 O O . TYR A 1 326 ? 16.704 15.177 19.100 1.00 58.75 326 TYR A O 1
ATOM 2574 N N . ARG A 1 327 ? 18.093 14.644 17.427 1.00 59.00 327 ARG A N 1
ATOM 2575 C CA . ARG A 1 327 ? 18.485 13.327 17.964 1.00 59.00 327 ARG A CA 1
ATOM 2576 C C . ARG A 1 327 ? 19.854 12.907 17.443 1.00 59.00 327 ARG A C 1
ATOM 2578 O O . ARG A 1 327 ? 20.028 12.794 16.229 1.00 59.00 327 ARG A O 1
ATOM 2585 N N . GLU A 1 328 ? 20.744 12.509 18.343 1.00 59.78 328 GLU A N 1
ATOM 2586 C CA . GLU A 1 328 ? 22.007 11.848 18.014 1.00 59.78 328 GLU A CA 1
ATOM 2587 C C . GLU A 1 328 ? 22.099 10.478 18.703 1.00 59.78 328 GLU A C 1
ATOM 2589 O O . GLU A 1 328 ? 21.661 10.279 19.835 1.00 59.78 328 GLU A O 1
ATOM 2594 N N . GLY A 1 329 ? 22.588 9.475 17.980 1.00 61.53 329 GLY A N 1
ATOM 2595 C CA . GLY A 1 329 ? 22.800 8.130 18.501 1.00 61.53 329 GLY A CA 1
ATOM 2596 C C . GLY A 1 329 ? 23.707 7.323 17.582 1.00 61.53 329 GLY A C 1
ATOM 2597 O O . GLY A 1 329 ? 24.083 7.779 16.505 1.00 61.53 329 GLY A O 1
ATOM 2598 N N . PHE A 1 330 ? 24.046 6.094 17.981 1.00 59.47 330 PHE A N 1
ATOM 2599 C CA . PHE A 1 330 ? 25.060 5.277 17.301 1.00 59.47 330 PHE A CA 1
ATOM 2600 C C . PHE A 1 330 ? 24.796 5.116 15.786 1.00 59.47 330 PHE A C 1
ATOM 2602 O O . PHE A 1 330 ? 23.981 4.292 15.358 1.00 59.47 330 PHE A O 1
ATOM 2609 N N . GLY A 1 331 ? 25.490 5.918 14.969 1.00 67.38 331 GLY A N 1
ATOM 2610 C CA . GLY A 1 331 ? 25.386 5.919 13.508 1.00 67.38 331 GLY A CA 1
ATOM 2611 C C . GLY A 1 331 ? 24.099 6.513 12.921 1.00 67.38 331 GLY A C 1
ATOM 2612 O O . GLY A 1 331 ? 23.807 6.214 11.757 1.00 67.38 331 GLY A O 1
ATOM 2613 N N . ARG A 1 332 ? 23.318 7.290 13.692 1.00 82.44 332 ARG A N 1
ATOM 2614 C CA . ARG A 1 332 ? 22.112 8.004 13.233 1.00 82.44 332 ARG A CA 1
ATOM 2615 C C . ARG A 1 332 ? 22.031 9.402 13.849 1.00 82.44 332 ARG A C 1
ATOM 2617 O O . ARG A 1 332 ? 21.984 9.504 15.070 1.00 82.44 332 ARG A O 1
ATOM 2624 N N . SER A 1 333 ? 21.863 10.425 13.018 1.00 85.31 333 SER A N 1
ATOM 2625 C CA . SER A 1 333 ? 21.573 11.796 13.459 1.00 85.31 333 SER A CA 1
ATOM 2626 C C . SER A 1 333 ? 20.347 12.373 12.744 1.00 85.31 333 SER A C 1
ATOM 2628 O O . SER A 1 333 ? 19.947 11.896 11.676 1.00 85.31 333 SER A O 1
ATOM 2630 N N . THR A 1 334 ? 19.683 13.346 13.365 1.00 85.94 334 THR A N 1
ATOM 2631 C CA . THR A 1 334 ? 18.595 14.129 12.763 1.00 85.94 334 THR A CA 1
ATOM 2632 C C . THR A 1 334 ? 18.784 15.598 13.110 1.00 85.94 334 THR A C 1
ATOM 2634 O O . THR A 1 334 ? 18.862 15.924 14.292 1.00 85.94 334 THR A O 1
ATOM 2637 N N . VAL A 1 335 ? 18.846 16.447 12.086 1.00 89.50 335 VAL A N 1
ATOM 2638 C CA . VAL A 1 335 ? 19.070 17.898 12.202 1.00 89.50 335 VAL A CA 1
ATOM 2639 C C . VAL A 1 335 ? 17.929 18.632 11.504 1.00 89.50 335 VAL A C 1
ATOM 2641 O O . VAL A 1 335 ? 17.520 18.201 10.422 1.00 89.50 335 VAL A O 1
ATOM 2644 N N . ARG A 1 336 ? 17.411 19.702 12.115 1.00 91.19 336 ARG A N 1
ATOM 2645 C CA . ARG A 1 336 ? 16.482 20.643 11.471 1.00 91.19 336 ARG A CA 1
ATOM 2646 C C . ARG A 1 336 ? 17.287 21.765 10.810 1.00 91.19 336 ARG A C 1
ATOM 2648 O O . ARG A 1 336 ? 18.178 22.321 11.442 1.00 91.19 336 ARG A O 1
ATOM 2655 N N . LEU A 1 337 ? 16.984 22.071 9.552 1.00 91.19 337 LEU A N 1
ATOM 2656 C CA . LEU A 1 337 ? 17.603 23.143 8.768 1.00 91.19 337 LEU A CA 1
ATOM 2657 C C . LEU A 1 337 ? 16.519 24.032 8.174 1.00 91.19 337 LEU A C 1
ATOM 2659 O O . LEU A 1 337 ? 15.458 23.532 7.810 1.00 91.19 337 LEU A O 1
ATOM 2663 N N . GLU A 1 338 ? 16.817 25.310 7.991 1.00 91.00 338 GLU A N 1
ATOM 2664 C CA . GLU A 1 338 ? 15.978 26.221 7.215 1.00 91.00 338 GLU A CA 1
ATOM 2665 C C . GLU A 1 338 ? 16.640 26.478 5.866 1.00 91.00 338 GLU A C 1
ATOM 2667 O O . GLU A 1 338 ? 17.798 26.885 5.792 1.00 91.00 338 GLU A O 1
ATOM 2672 N N . LEU A 1 339 ? 15.922 26.174 4.787 1.00 89.69 339 LEU A N 1
ATOM 2673 C CA . LEU A 1 339 ? 16.370 26.431 3.428 1.00 89.69 339 LEU A CA 1
ATOM 2674 C C . LEU A 1 339 ? 15.795 27.767 2.971 1.00 89.69 339 LEU A C 1
ATOM 2676 O O . LEU A 1 339 ? 14.574 27.928 2.914 1.00 89.69 339 LEU A O 1
ATOM 2680 N N . ALA A 1 340 ? 16.670 28.711 2.632 1.00 86.81 340 ALA A N 1
ATOM 2681 C CA . ALA A 1 340 ? 16.260 29.951 1.990 1.00 86.81 340 ALA A CA 1
ATOM 2682 C C . ALA A 1 340 ? 15.616 29.648 0.630 1.00 86.81 340 ALA A C 1
ATOM 2684 O O . ALA A 1 340 ? 16.086 28.780 -0.110 1.00 86.81 340 ALA A O 1
ATOM 2685 N N . ASP A 1 341 ? 14.536 30.359 0.316 1.00 80.69 341 ASP A N 1
ATOM 2686 C CA . ASP A 1 341 ? 13.855 30.255 -0.968 1.00 80.69 341 ASP A CA 1
ATOM 2687 C C . ASP A 1 341 ? 14.424 31.293 -1.942 1.00 80.69 341 ASP A C 1
ATOM 2689 O O . ASP A 1 341 ? 14.202 32.489 -1.732 1.00 80.69 341 ASP A O 1
ATOM 2693 N N . PRO A 1 342 ? 15.136 30.878 -3.008 1.00 73.69 342 PRO A N 1
ATOM 2694 C CA . PRO A 1 342 ? 15.706 31.810 -3.978 1.00 73.69 342 PRO A CA 1
ATOM 2695 C C . PRO A 1 342 ? 14.647 32.643 -4.710 1.00 73.69 342 PRO A C 1
ATOM 2697 O O . PRO A 1 342 ? 14.977 33.687 -5.259 1.00 73.69 342 PRO A O 1
ATOM 2700 N N . ALA A 1 343 ? 13.384 32.195 -4.723 1.00 71.81 343 ALA A N 1
ATOM 2701 C CA . ALA A 1 343 ? 12.268 32.903 -5.347 1.00 71.81 343 ALA A CA 1
ATOM 2702 C C . ALA A 1 343 ? 11.627 33.976 -4.439 1.00 71.81 343 ALA A C 1
ATOM 2704 O O . ALA A 1 343 ? 10.646 34.601 -4.834 1.00 71.81 343 ALA A O 1
ATOM 2705 N N . GLY A 1 344 ? 12.151 34.197 -3.225 1.00 60.94 344 GLY A N 1
ATOM 2706 C CA . GLY A 1 344 ? 11.717 35.279 -2.331 1.00 60.94 344 GLY A CA 1
ATOM 2707 C C . GLY A 1 344 ? 10.401 35.034 -1.583 1.00 60.94 344 GLY A C 1
ATOM 2708 O O . GLY A 1 344 ? 9.910 35.934 -0.910 1.00 60.94 344 GLY A O 1
ATOM 2709 N N . THR A 1 345 ? 9.818 33.835 -1.667 1.00 64.81 345 THR A N 1
ATOM 2710 C CA . THR A 1 345 ? 8.488 33.550 -1.107 1.00 64.81 345 THR A CA 1
ATOM 2711 C C . THR A 1 345 ? 8.477 33.368 0.416 1.00 64.81 345 THR A C 1
ATOM 2713 O O . THR A 1 345 ? 7.640 33.969 1.083 1.00 64.81 345 THR A O 1
ATOM 2716 N N . ARG A 1 346 ? 9.344 32.499 0.968 1.00 78.69 346 ARG A N 1
ATOM 2717 C CA . ARG A 1 346 ? 9.593 32.277 2.418 1.00 78.69 346 ARG A CA 1
ATOM 2718 C C . ARG A 1 346 ? 10.543 31.091 2.642 1.00 78.69 346 ARG A C 1
ATOM 2720 O O . ARG A 1 346 ? 10.477 30.142 1.859 1.00 78.69 346 ARG A O 1
ATOM 2727 N N . PRO A 1 347 ? 11.365 31.073 3.710 1.00 84.00 347 PRO A N 1
ATOM 2728 C CA . PRO A 1 347 ? 12.211 29.921 4.017 1.00 84.00 347 PRO A CA 1
ATOM 2729 C C . PRO A 1 347 ? 11.383 28.652 4.279 1.00 84.00 347 PRO A C 1
ATOM 2731 O O . PRO A 1 347 ? 10.257 28.703 4.781 1.00 84.00 347 PRO A O 1
ATOM 2734 N N . ARG A 1 348 ? 11.947 27.492 3.931 1.00 89.31 348 ARG A N 1
ATOM 2735 C CA . ARG A 1 348 ? 11.345 26.168 4.143 1.00 89.31 348 ARG A CA 1
ATOM 2736 C C . ARG A 1 348 ? 12.182 25.360 5.118 1.00 89.31 348 ARG A C 1
ATOM 2738 O O . ARG A 1 348 ? 13.336 25.042 4.839 1.00 89.31 348 ARG A O 1
ATOM 2745 N N . ALA A 1 349 ? 11.587 24.968 6.235 1.00 91.75 349 ALA A N 1
ATOM 2746 C CA . ALA A 1 349 ? 12.249 24.096 7.187 1.00 91.75 349 ALA A CA 1
ATOM 2747 C C . ALA A 1 349 ? 12.228 22.629 6.730 1.00 91.75 349 ALA A C 1
ATOM 2749 O O . ALA A 1 349 ? 11.226 22.113 6.225 1.00 91.75 349 ALA A O 1
ATOM 2750 N N . VAL A 1 350 ? 13.353 21.940 6.913 1.00 93.44 350 VAL A N 1
ATOM 2751 C CA . VAL A 1 350 ? 13.551 20.539 6.541 1.00 93.44 350 VAL A CA 1
ATOM 2752 C C . VAL A 1 350 ? 14.259 19.764 7.648 1.00 93.44 350 VAL A C 1
ATOM 2754 O O . VAL A 1 350 ? 15.105 20.284 8.370 1.00 93.44 350 VAL A O 1
ATOM 2757 N N . TYR A 1 351 ? 13.962 18.472 7.741 1.00 92.56 351 TYR A N 1
ATOM 2758 C CA . TYR A 1 351 ? 14.637 17.533 8.630 1.00 92.56 351 TYR A CA 1
ATOM 2759 C C . TYR A 1 351 ? 15.577 16.631 7.839 1.00 92.56 351 TYR A C 1
ATOM 2761 O O . TYR A 1 351 ? 15.139 15.870 6.973 1.00 92.56 351 TYR A O 1
ATOM 2769 N N . VAL A 1 352 ? 16.862 16.649 8.186 1.00 93.62 352 VAL A N 1
ATOM 2770 C CA . VAL A 1 352 ? 17.901 15.803 7.590 1.00 93.62 352 VAL A CA 1
ATOM 2771 C C . VAL A 1 352 ? 18.192 14.621 8.507 1.00 93.62 352 VAL A C 1
ATOM 2773 O O . VAL A 1 352 ? 18.837 14.766 9.543 1.00 93.62 352 VAL A O 1
ATOM 2776 N N . LYS A 1 353 ? 17.756 13.421 8.114 1.00 92.00 353 LYS A N 1
ATOM 2777 C CA . LYS A 1 353 ? 18.044 12.160 8.816 1.00 92.00 353 LYS A CA 1
ATOM 2778 C C . LYS A 1 353 ? 19.229 11.454 8.171 1.00 92.00 353 LYS A C 1
ATOM 2780 O O . LYS A 1 353 ? 19.137 11.039 7.017 1.00 92.00 353 LYS A O 1
ATOM 2785 N N . ARG A 1 354 ? 20.317 11.247 8.913 1.00 91.12 354 ARG A N 1
ATOM 2786 C CA . ARG A 1 354 ? 21.562 10.640 8.407 1.00 91.12 354 ARG A CA 1
ATOM 2787 C C . ARG A 1 354 ? 21.798 9.263 9.007 1.00 91.12 354 ARG A C 1
ATOM 2789 O O . ARG A 1 354 ? 21.470 9.008 10.164 1.00 91.12 354 ARG A O 1
ATOM 2796 N N . TYR A 1 355 ? 22.400 8.374 8.222 1.00 88.88 355 TYR A N 1
ATOM 2797 C CA . TYR A 1 355 ? 22.769 7.022 8.636 1.00 88.88 355 TYR A CA 1
ATOM 2798 C C . TYR A 1 355 ? 24.182 6.695 8.145 1.00 88.88 355 TYR A C 1
ATOM 2800 O O . TYR A 1 355 ? 24.375 6.560 6.940 1.00 88.88 355 TYR A O 1
ATOM 2808 N N . THR A 1 356 ? 25.145 6.518 9.054 1.00 80.94 356 THR A N 1
ATOM 2809 C CA . THR A 1 356 ? 26.578 6.323 8.723 1.00 80.94 356 THR A CA 1
ATOM 2810 C C . THR A 1 356 ? 27.140 4.963 9.145 1.00 80.94 356 THR A C 1
ATOM 2812 O O . THR A 1 356 ? 28.070 4.466 8.525 1.00 80.94 356 THR A O 1
ATOM 2815 N N . ARG A 1 357 ? 26.587 4.321 10.186 1.00 70.12 357 ARG A N 1
ATOM 2816 C CA . ARG A 1 357 ? 27.108 3.047 10.729 1.00 70.12 357 ARG A CA 1
ATOM 2817 C C . ARG A 1 357 ? 26.001 2.011 10.919 1.00 70.12 357 ARG A C 1
ATOM 2819 O O . ARG A 1 357 ? 25.580 1.718 12.036 1.00 70.12 357 ARG A O 1
ATOM 2826 N N . VAL A 1 358 ? 25.495 1.438 9.821 1.00 69.81 358 VAL A N 1
ATOM 2827 C CA . VAL A 1 358 ? 24.486 0.361 9.898 1.00 69.81 358 VAL A CA 1
ATOM 2828 C C . VAL A 1 358 ? 25.167 -0.979 10.206 1.00 69.81 358 VAL A C 1
ATOM 2830 O O . VAL A 1 358 ? 25.918 -1.468 9.358 1.00 69.81 358 VAL A O 1
ATOM 2833 N N . PRO A 1 359 ? 24.868 -1.643 11.345 1.00 71.56 359 PRO A N 1
ATOM 2834 C CA . PRO A 1 359 ? 25.558 -2.873 11.733 1.00 71.56 359 PRO A CA 1
ATOM 2835 C C . PRO A 1 359 ? 25.457 -3.978 10.673 1.00 71.56 359 PRO A C 1
ATOM 2837 O O . PRO A 1 359 ? 24.366 -4.251 10.162 1.00 71.56 359 PRO A O 1
ATOM 2840 N N . LEU A 1 360 ? 26.566 -4.679 10.412 1.00 69.19 360 LEU A N 1
ATOM 2841 C CA . LEU A 1 360 ? 26.670 -5.772 9.430 1.00 69.19 360 LEU A CA 1
ATOM 2842 C C . LEU A 1 360 ? 25.540 -6.800 9.549 1.00 69.19 360 LEU A C 1
ATOM 2844 O O . LEU A 1 360 ? 24.883 -7.120 8.560 1.00 69.19 360 LEU A O 1
ATOM 2848 N N . ARG A 1 361 ? 25.228 -7.238 10.774 1.00 70.75 361 ARG A N 1
ATOM 2849 C CA . ARG A 1 361 ? 24.119 -8.165 11.067 1.00 70.75 361 ARG A CA 1
ATOM 2850 C C . ARG A 1 361 ? 22.763 -7.690 10.527 1.00 70.75 361 ARG A C 1
ATOM 2852 O O . ARG A 1 361 ? 21.952 -8.495 10.072 1.00 70.75 361 ARG A O 1
ATOM 2859 N N . VAL A 1 362 ? 22.503 -6.379 10.557 1.00 66.81 362 VAL A N 1
ATOM 2860 C CA . VAL A 1 362 ? 21.262 -5.778 10.041 1.00 66.81 362 VAL A CA 1
ATOM 2861 C C . VAL A 1 362 ? 21.269 -5.787 8.516 1.00 66.81 362 VAL A C 1
ATOM 2863 O O . VAL A 1 362 ? 20.237 -6.080 7.911 1.00 66.81 362 VAL A O 1
ATOM 2866 N N . GLN A 1 363 ? 22.422 -5.516 7.902 1.00 67.88 363 GLN A N 1
ATOM 2867 C CA . GLN A 1 363 ? 22.587 -5.559 6.450 1.00 67.88 363 GLN A CA 1
ATOM 2868 C C . GLN A 1 363 ? 22.422 -6.993 5.914 1.00 67.88 363 GLN A C 1
ATOM 2870 O O . GLN A 1 363 ? 21.587 -7.222 5.043 1.00 67.88 363 GLN A O 1
ATOM 2875 N N . VAL A 1 364 ? 23.099 -7.980 6.513 1.00 64.56 364 VAL A N 1
ATOM 2876 C CA . VAL A 1 364 ? 23.017 -9.405 6.133 1.00 64.56 364 VAL A CA 1
ATOM 2877 C C . VAL A 1 364 ? 21.593 -9.944 6.272 1.00 64.56 364 VAL A C 1
ATOM 2879 O O . VAL A 1 364 ? 21.059 -10.549 5.342 1.00 64.56 364 VAL A O 1
ATOM 2882 N N . ARG A 1 365 ? 20.911 -9.661 7.391 1.00 61.66 365 ARG A N 1
ATOM 2883 C CA . ARG A 1 365 ? 19.519 -10.092 7.601 1.00 61.66 365 ARG A CA 1
ATOM 2884 C C . ARG A 1 365 ? 18.558 -9.521 6.552 1.00 61.66 365 ARG A C 1
ATOM 2886 O O . ARG A 1 365 ? 17.575 -10.176 6.201 1.00 61.66 365 ARG A O 1
ATOM 2893 N N . ARG A 1 366 ? 18.814 -8.309 6.047 1.00 62.31 366 ARG A N 1
ATOM 2894 C CA . ARG A 1 366 ? 18.025 -7.710 4.957 1.00 62.31 366 ARG A CA 1
ATOM 2895 C C . ARG A 1 366 ? 18.272 -8.435 3.640 1.00 62.31 366 ARG A C 1
ATOM 2897 O O . ARG A 1 366 ? 17.295 -8.757 2.965 1.00 62.31 366 ARG A O 1
ATOM 2904 N N . THR A 1 367 ? 19.520 -8.765 3.329 1.00 56.41 367 THR A N 1
ATOM 2905 C CA . THR A 1 367 ? 19.894 -9.527 2.128 1.00 56.41 367 THR A CA 1
ATOM 2906 C C . THR A 1 367 ? 19.274 -10.929 2.126 1.00 56.41 367 THR A C 1
ATOM 2908 O O . THR A 1 367 ? 18.710 -11.358 1.121 1.00 56.41 367 THR A O 1
ATOM 2911 N N . LEU A 1 368 ? 19.251 -11.603 3.282 1.00 52.06 368 LEU A N 1
ATOM 2912 C CA . LEU A 1 368 ? 18.615 -12.918 3.457 1.00 52.06 368 LEU A CA 1
ATOM 2913 C C . LEU A 1 368 ? 17.077 -12.877 3.367 1.00 52.06 368 LEU A C 1
ATOM 2915 O O . LEU A 1 368 ? 16.436 -13.900 3.140 1.00 52.06 368 LEU A O 1
ATOM 2919 N N . SER A 1 369 ? 16.450 -11.702 3.490 1.00 49.34 369 SER A N 1
ATOM 2920 C CA . SER A 1 369 ? 14.985 -11.558 3.461 1.00 49.34 369 SER A CA 1
ATOM 2921 C C . SER A 1 369 ? 14.347 -11.668 2.060 1.00 49.34 369 SER A C 1
ATOM 2923 O O . SER A 1 369 ? 13.167 -11.345 1.897 1.00 49.34 369 SER A O 1
ATOM 2925 N N . LEU A 1 370 ? 15.100 -12.118 1.041 1.00 42.72 370 LEU A N 1
ATOM 2926 C CA . LEU A 1 370 ? 14.695 -12.220 -0.376 1.00 42.72 370 LEU A CA 1
ATOM 2927 C C . LEU A 1 370 ? 14.215 -10.890 -1.002 1.00 42.72 370 LEU A C 1
ATOM 2929 O O . LEU A 1 370 ? 13.613 -10.895 -2.083 1.00 42.72 370 LEU A O 1
ATOM 2933 N N . ASN A 1 371 ? 14.456 -9.763 -0.327 1.00 48.38 371 ASN A N 1
ATOM 2934 C CA . ASN A 1 371 ? 14.245 -8.409 -0.830 1.00 48.38 371 ASN A CA 1
ATOM 2935 C C . ASN A 1 371 ? 15.572 -7.863 -1.376 1.00 48.38 371 ASN A C 1
ATOM 2937 O O . ASN A 1 371 ? 16.617 -8.198 -0.820 1.00 48.38 371 ASN A O 1
ATOM 2941 N N . PRO A 1 372 ? 15.553 -7.003 -2.411 1.00 49.41 372 PRO A N 1
ATOM 2942 C CA . PRO A 1 372 ? 16.759 -6.288 -2.811 1.00 49.41 372 PRO A CA 1
ATOM 2943 C C . PRO A 1 372 ? 17.298 -5.479 -1.618 1.00 49.41 372 PRO A C 1
ATOM 2945 O O . PRO A 1 372 ? 16.478 -4.933 -0.857 1.00 49.41 372 PRO A O 1
ATOM 2948 N N . PRO A 1 373 ? 18.632 -5.423 -1.433 1.00 60.38 373 PRO A N 1
ATOM 2949 C CA . PRO A 1 373 ? 19.237 -4.622 -0.380 1.00 60.38 373 PRO A CA 1
ATOM 2950 C C . PRO A 1 373 ? 18.780 -3.168 -0.545 1.00 60.38 373 PRO A C 1
ATOM 2952 O O . PRO A 1 373 ? 18.745 -2.633 -1.648 1.00 60.38 373 PRO A O 1
ATOM 2955 N N . GLN A 1 374 ? 18.307 -2.582 0.551 1.00 69.81 374 GLN A N 1
ATOM 2956 C CA . GLN A 1 374 ? 17.752 -1.230 0.609 1.00 69.81 374 GLN A CA 1
ATOM 2957 C C . GLN A 1 374 ? 18.415 -0.505 1.775 1.00 69.81 374 GLN A C 1
ATOM 2959 O O . GLN A 1 374 ? 18.534 -1.082 2.873 1.00 69.81 374 GLN A O 1
ATOM 2964 N N . SER A 1 375 ? 18.803 0.750 1.547 1.00 82.94 375 SER A N 1
ATOM 2965 C CA . SER A 1 375 ? 19.295 1.615 2.614 1.00 82.94 375 SER A CA 1
ATOM 2966 C C . SER A 1 375 ? 18.207 1.894 3.660 1.00 82.94 375 SER A C 1
ATOM 2968 O O . SER A 1 375 ? 17.024 1.573 3.489 1.00 82.94 375 SER A O 1
ATOM 2970 N N . ARG A 1 376 ? 18.603 2.452 4.805 1.00 84.25 376 ARG A N 1
ATOM 2971 C CA . ARG A 1 376 ? 17.685 2.924 5.851 1.00 84.25 376 ARG A CA 1
ATOM 2972 C C . ARG A 1 376 ? 16.795 4.050 5.328 1.00 84.25 376 ARG A C 1
ATOM 2974 O O . ARG A 1 376 ? 15.585 3.935 5.494 1.00 84.25 376 ARG A O 1
ATOM 2981 N N . ALA A 1 377 ? 17.373 5.030 4.638 1.00 87.31 377 ALA A N 1
ATOM 2982 C CA . ALA A 1 377 ? 16.637 6.147 4.056 1.00 87.31 377 ALA A CA 1
ATOM 2983 C C . ALA A 1 377 ? 15.606 5.677 3.015 1.00 87.31 377 ALA A C 1
ATOM 2985 O O . ALA A 1 377 ? 14.415 5.959 3.136 1.00 87.31 377 ALA A O 1
ATOM 2986 N N . ARG A 1 378 ? 16.011 4.824 2.061 1.00 86.12 378 ARG A N 1
ATOM 2987 C CA . ARG A 1 378 ? 15.097 4.285 1.037 1.00 86.12 378 ARG A CA 1
ATOM 2988 C C . ARG A 1 378 ? 13.981 3.424 1.626 1.00 86.12 378 ARG A C 1
ATOM 2990 O O . ARG A 1 378 ? 12.883 3.361 1.073 1.00 86.12 378 ARG A O 1
ATOM 2997 N N . HIS A 1 379 ? 14.240 2.736 2.738 1.00 84.00 379 HIS A N 1
ATOM 2998 C CA . HIS A 1 379 ? 13.200 1.991 3.444 1.00 84.00 379 HIS A CA 1
ATOM 2999 C C . HIS A 1 379 ? 12.104 2.913 3.993 1.00 84.00 379 HIS A C 1
ATOM 3001 O O . HIS A 1 379 ? 10.929 2.562 3.891 1.00 84.00 379 HIS A O 1
ATOM 3007 N N . GLU A 1 380 ? 12.484 4.069 4.535 1.00 89.25 380 GLU A N 1
ATOM 3008 C CA . GLU A 1 380 ? 11.556 5.065 5.070 1.00 89.25 380 GLU A CA 1
ATOM 3009 C C . GLU A 1 380 ? 10.752 5.739 3.949 1.00 89.25 380 GLU A C 1
ATOM 3011 O O . GLU A 1 380 ? 9.525 5.727 4.018 1.00 89.25 380 GLU A O 1
ATOM 3016 N N . VAL A 1 381 ? 11.400 6.144 2.846 1.00 85.62 381 VAL A N 1
ATOM 3017 C CA . VAL A 1 381 ? 10.718 6.665 1.636 1.00 85.62 381 VAL A CA 1
ATOM 3018 C C . VAL A 1 381 ? 9.695 5.671 1.092 1.00 85.62 381 VAL A C 1
ATOM 3020 O O . VAL A 1 381 ? 8.564 6.019 0.768 1.00 85.62 381 VAL A O 1
ATOM 3023 N N . ARG A 1 382 ? 10.038 4.380 1.057 1.00 83.62 382 ARG A N 1
ATOM 3024 C CA . ARG A 1 382 ? 9.082 3.338 0.661 1.00 83.62 382 ARG A CA 1
ATOM 3025 C C . ARG A 1 382 ? 7.893 3.233 1.617 1.00 83.62 382 ARG A C 1
ATOM 3027 O O . ARG A 1 382 ? 6.825 2.776 1.211 1.00 83.62 382 ARG A O 1
ATOM 3034 N N . GLY A 1 383 ? 8.093 3.559 2.888 1.00 85.19 383 GLY A N 1
ATOM 3035 C CA . GLY A 1 383 ? 7.009 3.672 3.847 1.00 85.19 383 GLY A CA 1
ATOM 3036 C C . GLY A 1 383 ? 6.097 4.847 3.523 1.00 85.19 383 GLY A C 1
ATOM 3037 O O . GLY A 1 383 ? 4.890 4.641 3.457 1.00 85.19 383 GLY A O 1
ATOM 3038 N N . MET A 1 384 ? 6.679 6.008 3.218 1.00 86.06 384 MET A N 1
ATOM 3039 C CA . MET A 1 384 ? 5.947 7.219 2.833 1.00 86.06 384 MET A CA 1
ATOM 3040 C C . MET A 1 384 ? 5.062 6.962 1.607 1.00 86.06 384 MET A C 1
ATOM 3042 O O . MET A 1 384 ? 3.854 7.166 1.669 1.00 86.06 384 MET A O 1
ATOM 3046 N N . LEU A 1 385 ? 5.628 6.370 0.547 1.00 79.81 385 LEU A N 1
ATOM 3047 C CA . LEU A 1 385 ? 4.884 6.005 -0.667 1.00 79.81 385 LEU A CA 1
ATOM 3048 C C . LEU A 1 385 ? 3.700 5.071 -0.377 1.00 79.81 385 LEU A C 1
ATOM 3050 O O . LEU A 1 385 ? 2.619 5.234 -0.923 1.00 79.81 385 LEU A O 1
ATOM 3054 N N . ARG A 1 386 ? 3.869 4.106 0.533 1.00 80.56 386 ARG A N 1
ATOM 3055 C CA . ARG A 1 386 ? 2.778 3.192 0.902 1.00 80.56 386 ARG A CA 1
ATOM 3056 C C . ARG A 1 386 ? 1.684 3.850 1.726 1.00 80.56 386 ARG A C 1
ATOM 3058 O O . ARG A 1 386 ? 0.564 3.354 1.703 1.00 80.56 386 ARG A O 1
ATOM 3065 N N . LEU A 1 387 ? 2.009 4.868 2.517 1.00 82.12 387 LEU A N 1
ATOM 3066 C CA . LEU A 1 387 ? 0.995 5.644 3.223 1.00 82.12 387 LEU A CA 1
ATOM 3067 C C . LEU A 1 387 ? 0.239 6.543 2.245 1.00 82.12 387 LEU A C 1
ATOM 3069 O O . LEU A 1 387 ? -0.988 6.587 2.316 1.00 82.12 387 LEU A O 1
ATOM 3073 N N . ALA A 1 388 ? 0.944 7.141 1.281 1.00 79.00 388 ALA A N 1
ATOM 3074 C CA . ALA A 1 388 ? 0.335 7.894 0.189 1.00 79.00 388 ALA A CA 1
ATOM 3075 C C . ALA A 1 388 ? -0.653 7.027 -0.616 1.00 79.00 388 ALA A C 1
ATOM 3077 O O . ALA A 1 388 ? -1.806 7.422 -0.769 1.00 79.00 388 ALA A O 1
ATOM 3078 N N . ASP A 1 389 ? -0.277 5.791 -0.981 1.00 74.50 389 ASP A N 1
ATOM 3079 C CA . ASP A 1 389 ? -1.172 4.811 -1.634 1.00 74.50 389 ASP A CA 1
ATOM 3080 C C . ASP A 1 389 ? -2.463 4.519 -0.830 1.00 74.50 389 ASP A C 1
ATOM 3082 O O . ASP A 1 389 ? -3.448 4.012 -1.368 1.00 74.50 389 ASP A O 1
ATOM 3086 N N . LEU A 1 390 ? -2.459 4.775 0.484 1.00 75.62 390 LEU A N 1
ATOM 3087 C CA . LEU A 1 390 ? -3.595 4.563 1.390 1.00 75.62 390 LEU A CA 1
ATOM 3088 C C . LEU A 1 390 ? -4.361 5.851 1.717 1.00 75.62 390 LEU A C 1
ATOM 3090 O O . LEU A 1 390 ? -5.303 5.805 2.522 1.00 75.62 390 LEU A O 1
ATOM 3094 N N . GLY A 1 391 ? -3.955 6.989 1.147 1.00 81.19 391 GLY A N 1
ATOM 3095 C CA . GLY A 1 391 ? -4.456 8.311 1.518 1.00 81.19 391 GLY A CA 1
ATOM 3096 C C . GLY A 1 391 ? -4.211 8.626 2.996 1.00 81.19 391 GLY A C 1
ATOM 3097 O O . GLY A 1 391 ? -5.085 9.173 3.668 1.00 81.19 391 GLY A O 1
ATOM 3098 N N . ILE A 1 392 ? -3.092 8.162 3.560 1.00 86.12 392 ILE A N 1
ATOM 3099 C CA . ILE A 1 392 ? -2.650 8.518 4.913 1.00 86.12 392 ILE A CA 1
ATOM 3100 C C . ILE A 1 392 ? -1.596 9.621 4.758 1.00 86.12 392 ILE A C 1
ATOM 3102 O O . ILE A 1 392 ? -0.519 9.326 4.232 1.00 86.12 392 ILE A O 1
ATOM 3106 N N . PRO A 1 393 ? -1.879 10.864 5.197 1.00 90.00 393 PRO A N 1
ATOM 3107 C CA . PRO A 1 393 ? -0.900 11.944 5.155 1.00 90.00 393 PRO A CA 1
ATOM 3108 C C . PRO A 1 393 ? 0.370 11.582 5.934 1.00 90.00 393 PRO A C 1
ATOM 3110 O O . PRO A 1 393 ? 0.326 10.936 6.984 1.00 90.00 393 PRO A O 1
ATOM 3113 N N . THR A 1 394 ? 1.519 11.987 5.407 1.00 92.38 394 THR A N 1
ATOM 3114 C CA . THR A 1 394 ? 2.841 11.802 6.017 1.00 92.38 394 THR A CA 1
ATOM 3115 C C . THR A 1 394 ? 3.748 12.963 5.602 1.00 92.38 394 THR A C 1
ATOM 3117 O O . THR A 1 394 ? 3.259 13.951 5.058 1.00 92.38 394 THR A O 1
ATOM 3120 N N . MET A 1 395 ? 5.041 12.879 5.903 1.00 91.19 395 MET A N 1
ATOM 3121 C CA . MET A 1 395 ? 6.041 13.880 5.525 1.00 91.19 395 MET A CA 1
ATOM 3122 C C . MET A 1 395 ? 6.237 13.899 4.000 1.00 91.19 395 MET A C 1
ATOM 3124 O O . MET A 1 395 ? 6.098 12.862 3.344 1.00 91.19 395 MET A O 1
ATOM 3128 N N . ARG A 1 396 ? 6.631 15.046 3.440 1.00 88.75 396 ARG A N 1
ATOM 3129 C CA . ARG A 1 396 ? 7.045 15.159 2.034 1.00 88.75 396 ARG A CA 1
ATOM 3130 C C . ARG A 1 396 ? 8.531 14.830 1.889 1.00 88.75 396 ARG A C 1
ATOM 3132 O O . ARG A 1 396 ? 9.336 15.207 2.739 1.00 88.75 396 ARG A O 1
ATOM 3139 N N . CYS A 1 397 ? 8.908 14.094 0.842 1.00 91.69 397 CYS A N 1
ATOM 3140 C CA . CYS A 1 397 ? 10.306 13.744 0.578 1.00 91.69 397 CYS A CA 1
ATOM 3141 C C . CYS A 1 397 ? 10.977 14.869 -0.217 1.00 91.69 397 CYS A C 1
ATOM 3143 O O . CYS A 1 397 ? 10.603 15.110 -1.360 1.00 91.69 397 CYS A O 1
ATOM 3145 N N . VAL A 1 398 ? 11.983 15.515 0.370 1.00 92.44 398 VAL A N 1
ATOM 3146 C CA . VAL A 1 398 ? 12.777 16.575 -0.272 1.00 92.44 398 VAL A CA 1
ATOM 3147 C C . VAL A 1 398 ? 13.965 15.969 -1.014 1.00 92.44 398 VAL A C 1
ATOM 3149 O O . VAL A 1 398 ? 14.184 16.263 -2.185 1.00 92.44 398 VAL A O 1
ATOM 3152 N N . ALA A 1 399 ? 14.706 15.068 -0.360 1.00 91.88 399 ALA A N 1
ATOM 3153 C CA . ALA A 1 399 ? 15.827 14.374 -0.984 1.00 91.88 399 ALA A CA 1
ATOM 3154 C C . ALA A 1 399 ? 16.096 12.995 -0.358 1.00 91.88 399 ALA A C 1
ATOM 3156 O O . ALA A 1 399 ? 15.880 12.775 0.834 1.00 91.88 399 ALA A O 1
ATOM 3157 N N . LEU A 1 400 ? 16.606 12.062 -1.160 1.00 92.00 400 LEU A N 1
ATOM 3158 C CA . LEU A 1 400 ? 17.056 10.731 -0.750 1.00 92.00 400 LEU A CA 1
ATOM 3159 C C . LEU A 1 400 ? 18.484 10.507 -1.250 1.00 92.00 400 LEU A C 1
ATOM 3161 O O . LEU A 1 400 ? 18.697 10.370 -2.451 1.00 92.00 400 LEU A O 1
ATOM 3165 N N . GLY A 1 401 ? 19.441 10.409 -0.331 1.00 89.62 401 GLY A N 1
ATOM 3166 C CA . GLY A 1 401 ? 20.842 10.141 -0.646 1.00 89.62 401 GLY A CA 1
ATOM 3167 C C . GLY A 1 401 ? 21.272 8.727 -0.256 1.00 89.62 401 GLY A C 1
ATOM 3168 O O . GLY A 1 401 ? 20.934 8.238 0.827 1.00 89.62 401 GLY A O 1
ATOM 3169 N N . GLU A 1 402 ? 22.037 8.056 -1.115 1.00 88.75 402 GLU A N 1
ATOM 3170 C CA . GLU A 1 402 ? 22.540 6.700 -0.887 1.00 88.75 402 GLU A CA 1
ATOM 3171 C C . GLU A 1 402 ? 23.987 6.517 -1.363 1.00 88.75 402 GLU A C 1
ATOM 3173 O O . GLU A 1 402 ? 24.278 6.523 -2.555 1.00 88.75 402 GLU A O 1
ATOM 3178 N N . GLY A 1 403 ? 24.884 6.243 -0.413 1.00 84.56 403 GLY A N 1
ATOM 3179 C CA . GLY A 1 403 ? 26.221 5.710 -0.659 1.00 84.56 403 GLY A CA 1
ATOM 3180 C C . GLY A 1 403 ? 26.209 4.197 -0.460 1.00 84.56 403 GLY A C 1
ATOM 3181 O O . GLY A 1 403 ? 25.972 3.703 0.652 1.00 84.56 403 GLY A O 1
ATOM 3182 N N . LEU A 1 404 ? 26.411 3.441 -1.539 1.00 81.00 404 LEU A N 1
ATOM 3183 C CA . LEU A 1 404 ? 26.395 1.978 -1.521 1.00 81.00 404 LEU A CA 1
ATOM 3184 C C . LEU A 1 404 ? 27.787 1.420 -1.839 1.00 81.00 404 LEU A C 1
ATOM 3186 O O . LEU A 1 404 ? 28.391 1.782 -2.841 1.00 81.00 404 LEU A O 1
ATOM 3190 N N . LEU A 1 405 ? 28.253 0.472 -1.025 1.00 73.88 405 LEU A N 1
ATOM 3191 C CA . LEU A 1 405 ? 29.458 -0.314 -1.292 1.00 73.88 405 LEU A CA 1
ATOM 3192 C C . LEU A 1 405 ? 29.194 -1.389 -2.355 1.00 73.88 405 LEU A C 1
ATOM 3194 O O . LEU A 1 405 ? 28.045 -1.727 -2.683 1.00 73.88 405 LEU A O 1
ATOM 3198 N N . HIS A 1 406 ? 30.275 -2.028 -2.810 1.00 58.41 406 HIS A N 1
ATOM 3199 C CA . HIS A 1 406 ? 30.217 -3.207 -3.669 1.00 58.41 406 HIS A CA 1
ATOM 3200 C C . HIS A 1 406 ? 29.224 -4.260 -3.120 1.00 58.41 406 HIS A C 1
ATOM 3202 O O . HIS A 1 406 ? 29.154 -4.521 -1.915 1.00 58.41 406 HIS A O 1
ATOM 3208 N N . ARG A 1 407 ? 28.417 -4.855 -4.014 1.00 57.50 407 ARG A N 1
ATOM 3209 C CA . ARG A 1 407 ? 27.264 -5.744 -3.716 1.00 57.50 407 ARG A CA 1
ATOM 3210 C C . ARG A 1 407 ? 26.015 -5.062 -3.118 1.00 57.50 407 ARG A C 1
ATOM 3212 O O . ARG A 1 407 ? 25.107 -5.759 -2.662 1.00 57.50 407 ARG A O 1
ATOM 3219 N N . GLY A 1 408 ? 25.916 -3.730 -3.172 1.00 64.31 408 GLY A N 1
ATOM 3220 C CA . GLY A 1 408 ? 24.711 -2.974 -2.791 1.00 64.31 408 GLY A CA 1
ATOM 3221 C C . GLY A 1 408 ? 24.505 -2.853 -1.280 1.00 64.31 408 GLY A C 1
ATOM 3222 O O . GLY A 1 408 ? 23.382 -2.650 -0.814 1.00 64.31 408 GLY A O 1
ATOM 3223 N N . ARG A 1 409 ? 25.578 -3.034 -0.503 1.00 70.69 409 ARG A N 1
ATOM 3224 C CA . ARG A 1 409 ? 25.576 -2.817 0.946 1.00 70.69 409 ARG A CA 1
ATOM 3225 C C . ARG A 1 409 ? 25.536 -1.324 1.234 1.00 70.69 409 ARG A C 1
ATOM 3227 O O . ARG A 1 409 ? 26.182 -0.555 0.539 1.00 70.69 409 ARG A O 1
ATOM 3234 N N . GLN A 1 410 ? 24.800 -0.921 2.262 1.00 78.38 410 GLN A N 1
ATOM 3235 C CA . GLN A 1 410 ? 24.766 0.484 2.647 1.00 78.38 410 GLN A CA 1
ATOM 3236 C C . GLN A 1 410 ? 26.089 0.850 3.327 1.00 78.38 410 GLN A C 1
ATOM 3238 O O . GLN A 1 410 ? 26.427 0.256 4.356 1.00 78.38 410 GLN A O 1
ATOM 3243 N N . GLU A 1 411 ? 26.781 1.841 2.770 1.00 81.94 411 GLU A N 1
ATOM 3244 C CA . GLU A 1 411 ? 27.825 2.596 3.463 1.00 81.94 411 GLU A CA 1
ATOM 3245 C C . GLU A 1 411 ? 27.147 3.663 4.325 1.00 81.94 411 GLU A C 1
ATOM 3247 O O . GLU A 1 411 ? 27.106 3.572 5.550 1.00 81.94 411 GLU A O 1
ATOM 3252 N N . ARG A 1 412 ? 26.477 4.600 3.653 1.00 89.12 412 ARG A N 1
ATOM 3253 C CA . ARG A 1 412 ? 25.812 5.756 4.240 1.00 89.12 412 ARG A CA 1
ATOM 3254 C C . ARG A 1 412 ? 24.553 6.110 3.463 1.00 89.12 412 ARG A C 1
ATOM 3256 O O . ARG A 1 412 ? 24.392 5.730 2.309 1.00 89.12 412 ARG A O 1
ATOM 3263 N N . SER A 1 413 ? 23.602 6.766 4.107 1.00 91.38 413 SER A N 1
ATOM 3264 C CA . SER A 1 413 ? 22.396 7.255 3.432 1.00 91.38 413 SER A CA 1
ATOM 3265 C C . SER A 1 413 ? 21.784 8.404 4.211 1.00 91.38 413 SER A C 1
ATOM 3267 O O . SER A 1 413 ? 21.857 8.384 5.441 1.00 91.38 413 SER A O 1
ATOM 3269 N N . CYS A 1 414 ? 21.086 9.305 3.533 1.00 93.50 414 CYS A N 1
ATOM 3270 C CA . CYS A 1 414 ? 20.296 10.356 4.160 1.00 93.50 414 CYS A CA 1
ATOM 3271 C C . CYS A 1 414 ? 18.880 10.422 3.578 1.00 93.50 414 CYS A C 1
ATOM 3273 O O . CYS A 1 414 ? 18.631 10.011 2.445 1.00 93.50 414 CYS A O 1
ATOM 3275 N N . LEU A 1 415 ? 17.950 10.916 4.386 1.00 94.12 415 LEU A N 1
ATOM 3276 C CA . LEU A 1 415 ? 16.606 11.297 3.973 1.00 94.12 415 LEU A CA 1
ATOM 3277 C C . LEU A 1 415 ? 16.365 12.727 4.449 1.00 94.12 415 LEU A C 1
ATOM 3279 O O . LEU A 1 415 ? 16.495 12.993 5.642 1.00 94.12 415 LEU A O 1
ATOM 3283 N N . VAL A 1 416 ? 16.007 13.611 3.525 1.00 94.56 416 VAL A N 1
ATOM 3284 C CA . VAL A 1 416 ? 15.563 14.975 3.809 1.00 94.56 416 VAL A CA 1
ATOM 3285 C C . VAL A 1 416 ? 14.051 15.025 3.630 1.00 94.56 416 VAL A C 1
ATOM 3287 O O . VAL A 1 416 ? 13.538 14.621 2.582 1.00 94.56 416 VAL A O 1
ATOM 3290 N N . THR A 1 417 ? 13.334 15.486 4.649 1.00 93.50 417 THR A N 1
ATOM 3291 C CA . THR A 1 417 ? 11.875 15.662 4.610 1.00 93.50 417 THR A CA 1
ATOM 3292 C C . THR A 1 417 ? 11.485 17.085 4.948 1.00 93.50 417 THR A C 1
ATOM 3294 O O . THR A 1 417 ? 12.102 17.682 5.822 1.00 93.50 417 THR A O 1
ATOM 3297 N N . GLU A 1 418 ? 10.438 17.595 4.312 1.00 92.88 418 GLU A N 1
ATOM 3298 C CA . GLU A 1 418 ? 9.859 18.897 4.655 1.00 92.88 418 GLU A CA 1
ATOM 3299 C C . GLU A 1 418 ? 9.248 18.855 6.063 1.00 92.88 418 GLU A C 1
ATOM 3301 O O . GLU A 1 418 ? 8.657 17.841 6.462 1.00 92.88 418 GLU A O 1
ATOM 3306 N N . GLU A 1 419 ? 9.408 19.938 6.821 1.00 91.31 419 GLU A N 1
ATOM 3307 C CA . GLU A 1 419 ? 8.672 20.158 8.061 1.00 91.31 419 GLU A CA 1
ATOM 3308 C C . GLU A 1 419 ? 7.182 20.371 7.769 1.00 91.31 419 GLU A C 1
ATOM 3310 O O . GLU A 1 419 ? 6.797 21.058 6.827 1.00 91.31 419 GLU A O 1
ATOM 3315 N N . ILE A 1 420 ? 6.318 19.774 8.589 1.00 91.81 420 ILE A N 1
ATOM 3316 C CA . ILE A 1 420 ? 4.873 19.961 8.461 1.00 91.81 420 ILE A CA 1
ATOM 3317 C C . ILE A 1 420 ? 4.501 21.198 9.285 1.00 91.81 420 ILE A C 1
ATOM 3319 O O . ILE A 1 420 ? 4.230 21.096 10.480 1.00 91.81 420 ILE A O 1
ATOM 3323 N N . GLU A 1 421 ? 4.528 22.362 8.638 1.00 88.19 421 GLU A N 1
ATOM 3324 C CA . GLU A 1 421 ? 4.246 23.666 9.250 1.00 88.19 421 GLU A CA 1
ATOM 3325 C C . GLU A 1 421 ? 2.867 23.692 9.943 1.00 88.19 421 GLU A C 1
ATOM 3327 O O . GLU A 1 421 ? 1.871 23.182 9.416 1.00 88.19 421 GLU A O 1
ATOM 3332 N N . GLY A 1 422 ? 2.814 24.261 11.153 1.00 89.12 422 GLY A N 1
ATOM 3333 C CA . GLY A 1 422 ? 1.589 24.375 11.954 1.00 89.12 422 GLY A CA 1
ATOM 3334 C C . GLY A 1 422 ? 1.063 23.056 12.536 1.00 89.12 422 GLY A C 1
ATOM 3335 O O . GLY A 1 422 ? -0.079 23.008 12.990 1.00 89.12 422 GLY A O 1
ATOM 3336 N N . ALA A 1 423 ? 1.847 21.973 12.500 1.00 92.75 423 ALA A N 1
ATOM 3337 C CA . ALA A 1 423 ? 1.459 20.696 13.089 1.00 92.75 423 ALA A CA 1
ATOM 3338 C C . ALA A 1 423 ? 2.088 20.471 14.471 1.00 92.75 423 ALA A C 1
ATOM 3340 O O . ALA A 1 423 ? 3.282 20.684 14.668 1.00 92.75 423 ALA A O 1
ATOM 3341 N N . THR A 1 424 ? 1.296 19.953 15.407 1.00 94.00 424 THR A N 1
ATOM 3342 C CA . THR A 1 424 ? 1.728 19.622 16.775 1.00 94.00 424 THR A CA 1
ATOM 3343 C C . THR A 1 424 ? 1.671 18.113 16.993 1.00 94.00 424 THR A C 1
ATOM 3345 O O . THR A 1 424 ? 0.831 17.433 16.398 1.00 94.00 424 THR A O 1
ATOM 3348 N N . GLN A 1 425 ? 2.547 17.556 17.832 1.00 94.38 425 GLN A N 1
ATOM 3349 C CA . GLN A 1 425 ? 2.448 16.146 18.220 1.00 94.38 425 GLN A CA 1
ATOM 3350 C C . GLN A 1 425 ? 1.104 15.877 18.902 1.00 94.38 425 GLN A C 1
ATOM 3352 O O . GLN A 1 425 ? 0.586 16.717 19.634 1.00 94.38 425 GLN A O 1
ATOM 3357 N N . ALA A 1 426 ? 0.487 14.731 18.612 1.00 94.75 426 ALA A N 1
ATOM 3358 C CA . ALA A 1 426 ? -0.873 14.482 19.065 1.00 94.75 426 ALA A CA 1
ATOM 3359 C C . ALA A 1 426 ? -0.969 14.398 20.594 1.00 94.75 426 ALA A C 1
ATOM 3361 O O . ALA A 1 426 ? -1.963 14.848 21.136 1.00 94.75 426 ALA A O 1
ATOM 3362 N N . ASP A 1 427 ? 0.017 13.858 21.304 1.00 92.00 427 ASP A N 1
ATOM 3363 C CA . ASP A 1 427 ? 0.033 13.885 22.772 1.00 92.00 427 ASP A CA 1
ATOM 3364 C C . ASP A 1 427 ? -0.034 15.312 23.316 1.00 92.00 427 ASP A C 1
ATOM 3366 O O . ASP A 1 427 ? -0.980 15.608 24.049 1.00 92.00 427 ASP A O 1
ATOM 3370 N N . ASP A 1 428 ? 0.855 16.195 22.863 1.00 91.75 428 ASP A N 1
ATOM 3371 C CA . ASP A 1 428 ? 0.857 17.607 23.267 1.00 91.75 428 ASP A CA 1
ATOM 3372 C C . ASP A 1 428 ? -0.450 18.313 22.870 1.00 91.75 428 ASP A C 1
ATOM 3374 O O . ASP A 1 428 ? -1.047 19.038 23.664 1.00 91.75 428 ASP A O 1
ATOM 3378 N N . TYR A 1 429 ? -0.954 18.059 21.656 1.00 94.00 429 TYR A N 1
ATOM 3379 C CA . TYR A 1 429 ? -2.211 18.638 21.173 1.00 94.00 429 TYR A CA 1
ATOM 3380 C C . TYR A 1 429 ? -3.401 18.201 22.032 1.00 94.00 429 TYR A C 1
ATOM 3382 O O . TYR A 1 429 ? -4.257 19.010 22.389 1.00 94.00 429 TYR A O 1
ATOM 3390 N N . PHE A 1 430 ? -3.476 16.912 22.369 1.00 93.75 430 PHE A N 1
ATOM 3391 C CA . PHE A 1 430 ? -4.557 16.376 23.185 1.00 93.75 430 PHE A CA 1
ATOM 3392 C C . PHE A 1 430 ? -4.487 16.906 24.624 1.00 93.75 430 PHE A C 1
ATOM 3394 O O . PHE A 1 430 ? -5.529 17.212 25.205 1.00 93.75 430 PHE A O 1
ATOM 3401 N N . GLU A 1 431 ? -3.286 17.030 25.186 1.00 91.25 431 GLU A N 1
ATOM 3402 C CA . GLU A 1 431 ? -3.060 17.576 26.524 1.00 91.25 431 GLU A CA 1
ATOM 3403 C C . GLU A 1 431 ? -3.405 19.064 26.604 1.00 91.25 431 GLU A C 1
ATOM 3405 O O . GLU A 1 431 ? -4.217 19.450 27.445 1.00 91.25 431 GLU A O 1
ATOM 3410 N N . ALA A 1 432 ? -2.900 19.883 25.682 1.00 91.62 432 ALA A N 1
ATOM 3411 C CA . ALA A 1 432 ? -3.189 21.313 25.648 1.00 91.62 432 ALA A CA 1
ATOM 3412 C C . ALA A 1 432 ? -4.679 21.608 25.402 1.00 91.62 432 ALA A C 1
ATOM 3414 O O . ALA A 1 432 ? -5.234 22.547 25.971 1.00 91.62 432 ALA A O 1
ATOM 3415 N N . ARG A 1 433 ? -5.352 20.807 24.561 1.00 91.31 433 ARG A N 1
ATOM 3416 C CA . ARG A 1 433 ? -6.723 21.09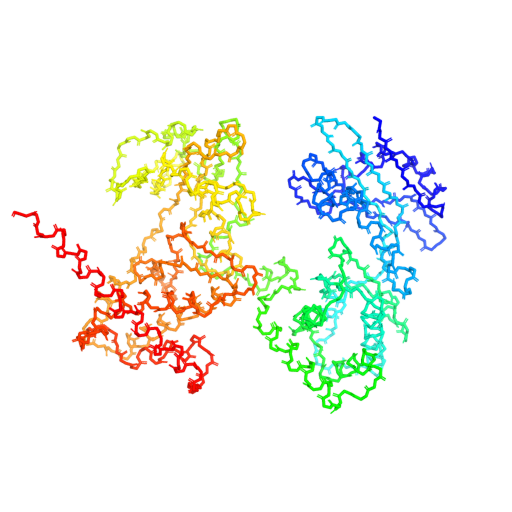7 24.114 1.00 91.31 433 ARG A CA 1
ATOM 3417 C C . ARG A 1 433 ? -7.817 20.473 24.979 1.00 91.31 433 ARG A C 1
ATOM 3419 O O . ARG A 1 433 ? -8.920 21.017 25.025 1.00 91.31 433 ARG A O 1
ATOM 3426 N N . PHE A 1 434 ? -7.552 19.333 25.625 1.00 93.12 434 PHE A N 1
ATOM 3427 C CA . PHE A 1 434 ? -8.602 18.512 26.244 1.00 93.12 434 PHE A CA 1
ATOM 3428 C C . PHE A 1 434 ? -8.334 18.075 27.695 1.00 93.12 434 PHE A C 1
ATOM 3430 O O . PHE A 1 434 ? -9.032 17.184 28.183 1.00 93.12 434 PHE A O 1
ATOM 3437 N N . SER A 1 435 ? -7.341 18.653 28.376 1.00 87.38 435 SER A N 1
ATOM 3438 C CA . SER A 1 435 ? -7.069 18.384 29.801 1.00 87.38 435 SER A CA 1
ATOM 3439 C C . SER A 1 435 ? -8.040 19.088 30.763 1.00 87.38 435 SER A C 1
ATOM 3441 O O . SER A 1 435 ? -8.270 18.584 31.861 1.00 87.38 435 SER A O 1
ATOM 3443 N N . GLY A 1 436 ? -8.630 20.219 30.358 1.00 86.38 436 GLY A N 1
ATOM 3444 C CA . GLY A 1 436 ? -9.608 20.980 31.146 1.00 86.38 436 GLY A CA 1
ATOM 3445 C C . GLY A 1 436 ? -11.075 20.550 30.949 1.00 86.38 436 GLY A C 1
ATOM 3446 O O . GLY A 1 436 ? -11.359 19.591 30.224 1.00 86.38 436 GLY A O 1
ATOM 3447 N N . PRO A 1 437 ? -12.038 21.267 31.569 1.00 87.19 437 PRO A N 1
ATOM 3448 C CA . PRO A 1 437 ? -13.470 21.022 31.384 1.00 87.19 437 PRO A CA 1
ATOM 3449 C C . PRO A 1 437 ? -13.884 21.077 29.906 1.00 87.19 437 PRO A C 1
ATOM 3451 O O . PRO A 1 437 ? -13.620 22.051 29.202 1.00 87.19 437 PRO A O 1
ATOM 3454 N N . LEU A 1 438 ? -14.548 20.022 29.424 1.00 91.44 438 LEU A N 1
ATOM 3455 C CA . LEU A 1 438 ? -14.915 19.891 28.012 1.00 91.44 438 LEU A CA 1
ATOM 3456 C C . LEU A 1 438 ? -16.338 20.388 27.757 1.00 91.44 438 LEU A C 1
ATOM 3458 O O . LEU A 1 438 ? -17.307 19.796 28.232 1.00 91.44 438 LEU A O 1
ATOM 3462 N N . THR A 1 439 ? -16.472 21.413 26.915 1.00 94.31 439 THR A N 1
ATOM 3463 C CA . THR A 1 439 ? -17.767 21.780 26.326 1.00 94.31 439 THR A CA 1
ATOM 3464 C C . THR A 1 439 ? -18.258 20.676 25.375 1.00 94.31 439 THR A C 1
ATOM 3466 O O . THR A 1 439 ? -17.451 19.873 24.887 1.00 94.31 439 THR A O 1
ATOM 3469 N N . PRO A 1 440 ? -19.562 20.619 25.036 1.00 93.94 440 PRO A N 1
ATOM 3470 C CA . PRO A 1 440 ? -20.078 19.646 24.069 1.00 93.94 440 PRO A CA 1
ATOM 3471 C C . PRO A 1 440 ? -19.343 19.669 22.719 1.00 93.94 440 PRO A C 1
ATOM 3473 O O . PRO A 1 440 ? -19.084 18.608 22.146 1.00 93.94 440 PRO A O 1
ATOM 3476 N N . ALA A 1 441 ? -18.943 20.857 22.252 1.00 89.81 441 ALA A N 1
ATOM 3477 C CA . ALA A 1 441 ? -18.179 21.037 21.019 1.00 89.81 441 ALA A CA 1
ATOM 3478 C C . ALA A 1 441 ? -16.768 20.429 21.117 1.00 89.81 441 ALA A C 1
ATOM 3480 O O . ALA A 1 441 ? -16.406 19.592 20.289 1.00 89.81 441 ALA A O 1
ATOM 3481 N N . LEU A 1 442 ? -16.009 20.746 22.175 1.00 91.75 442 LEU A N 1
ATOM 3482 C CA . LEU A 1 442 ? -14.674 20.169 22.412 1.00 91.75 442 LEU A CA 1
ATOM 3483 C C . LEU A 1 442 ? -14.735 18.653 22.591 1.00 91.75 442 LEU A C 1
ATOM 3485 O O . LEU A 1 442 ? -13.890 17.901 22.106 1.00 91.75 442 LEU A O 1
ATOM 3489 N N . GLN A 1 443 ? -15.776 18.179 23.270 1.00 94.25 443 GLN A N 1
ATOM 3490 C CA . GLN A 1 443 ? -16.011 16.761 23.455 1.00 94.25 443 GLN A CA 1
ATOM 3491 C C . GLN A 1 443 ? -16.313 16.055 22.123 1.00 94.25 443 GLN A C 1
ATOM 3493 O O . GLN A 1 443 ? -15.886 14.908 21.948 1.00 94.25 443 GLN A O 1
ATOM 3498 N N . ALA A 1 444 ? -17.032 16.694 21.196 1.00 91.44 444 ALA A N 1
ATOM 3499 C CA . ALA A 1 444 ? -17.272 16.177 19.850 1.00 91.44 444 ALA A CA 1
ATOM 3500 C C . ALA A 1 444 ? -15.985 16.169 19.007 1.00 91.44 444 ALA A C 1
ATOM 3502 O O . ALA A 1 444 ? -15.663 15.134 18.420 1.00 91.44 444 ALA A O 1
ATOM 3503 N N . GLU A 1 445 ? -15.209 17.254 19.039 1.00 91.88 445 GLU A N 1
ATOM 3504 C CA . GLU A 1 445 ? -13.906 17.385 18.371 1.00 91.88 445 GLU A CA 1
ATOM 3505 C C . GLU A 1 445 ? -12.942 16.270 18.807 1.00 91.88 445 GLU A C 1
ATOM 3507 O O . GLU A 1 445 ? -12.457 15.484 17.985 1.00 91.88 445 GLU A O 1
ATOM 3512 N N . LYS A 1 446 ? -12.766 16.099 20.124 1.00 94.75 446 LYS A N 1
ATOM 3513 C CA . LYS A 1 446 ? -11.961 15.026 20.722 1.00 94.75 446 LYS A CA 1
ATOM 3514 C C . LYS A 1 446 ? -12.391 13.642 20.229 1.00 94.75 446 LYS A C 1
ATOM 3516 O O . LYS A 1 446 ? -11.557 12.811 19.861 1.00 94.75 446 LYS A O 1
ATOM 3521 N N . ARG A 1 447 ? -13.704 13.371 20.202 1.00 94.62 447 ARG A N 1
ATOM 3522 C CA . ARG A 1 447 ? -14.259 12.089 19.721 1.00 94.62 447 ARG A CA 1
ATOM 3523 C C . ARG A 1 447 ? -13.992 11.882 18.230 1.00 94.62 447 ARG A C 1
ATOM 3525 O O . ARG A 1 447 ? -13.694 10.750 17.841 1.00 94.62 447 ARG A O 1
ATOM 3532 N N . GLY A 1 448 ? -14.080 12.943 17.429 1.00 93.50 448 GLY A N 1
ATOM 3533 C CA . GLY A 1 448 ? -13.739 12.945 16.008 1.00 93.50 448 GLY A CA 1
ATOM 3534 C C . GLY A 1 448 ? -12.274 12.573 15.778 1.00 93.50 448 GLY A C 1
ATOM 3535 O O . GLY A 1 448 ? -11.988 11.620 15.048 1.00 93.50 448 GLY A O 1
ATOM 3536 N N . LEU A 1 449 ? -11.348 13.225 16.488 1.00 95.44 449 LEU A N 1
ATOM 3537 C CA . LEU A 1 449 ? -9.912 12.933 16.412 1.00 95.44 449 LEU A CA 1
ATOM 3538 C C . LEU A 1 449 ? -9.591 11.486 16.810 1.00 95.44 449 LEU A C 1
ATOM 3540 O O . LEU A 1 449 ? -8.888 10.785 16.079 1.00 95.44 449 LEU A O 1
ATOM 3544 N N . ILE A 1 450 ? -10.167 10.986 17.909 1.00 96.38 450 ILE A N 1
ATOM 3545 C CA . ILE A 1 450 ? -10.011 9.580 18.324 1.00 96.38 450 ILE A CA 1
ATOM 3546 C C . ILE A 1 450 ? -10.514 8.624 17.235 1.00 96.38 450 ILE A C 1
ATOM 3548 O O . ILE A 1 450 ? -9.852 7.630 16.922 1.00 96.38 450 ILE A O 1
ATOM 3552 N N . GLY A 1 451 ? -11.676 8.918 16.642 1.00 95.56 451 GLY A N 1
ATOM 3553 C CA . GLY A 1 451 ? -12.237 8.133 15.545 1.00 95.56 451 GLY A CA 1
ATOM 3554 C C . GLY A 1 451 ? -11.308 8.089 14.331 1.00 95.56 451 GLY A C 1
ATOM 3555 O O . GLY A 1 451 ? -11.095 7.025 13.749 1.00 95.56 451 GLY A O 1
ATOM 3556 N N . ARG A 1 452 ? -10.683 9.215 13.992 1.00 94.69 452 ARG A N 1
ATOM 3557 C CA . ARG A 1 452 ? -9.756 9.314 12.862 1.00 94.69 452 ARG A CA 1
ATOM 3558 C C . ARG A 1 452 ? -8.418 8.628 13.109 1.00 94.69 452 ARG A C 1
ATOM 3560 O O . ARG A 1 452 ? -7.911 7.972 12.201 1.00 94.69 452 ARG A O 1
ATOM 3567 N N . ILE A 1 453 ? -7.877 8.688 14.327 1.00 97.38 453 ILE A N 1
ATOM 3568 C CA . ILE A 1 453 ? -6.686 7.908 14.708 1.00 97.38 453 ILE A CA 1
ATOM 3569 C C . ILE A 1 453 ? -7.001 6.402 14.655 1.00 97.38 453 ILE A C 1
ATOM 3571 O O . ILE A 1 453 ? -6.189 5.612 14.164 1.00 97.38 453 ILE A O 1
ATOM 3575 N N . ALA A 1 454 ? -8.196 5.992 15.095 1.00 95.81 454 ALA A N 1
ATOM 3576 C CA . ALA A 1 454 ? -8.651 4.606 14.988 1.00 95.81 454 ALA A CA 1
ATOM 3577 C C . ALA A 1 454 ? -8.766 4.143 13.529 1.00 95.81 454 ALA A C 1
ATOM 3579 O O . ALA A 1 454 ? -8.306 3.047 13.193 1.00 95.81 454 ALA A O 1
ATOM 3580 N N . ASP A 1 455 ? -9.332 4.977 12.652 1.00 91.25 455 ASP A N 1
ATOM 3581 C CA . ASP A 1 455 ? -9.413 4.681 11.223 1.00 91.25 455 ASP A CA 1
ATOM 3582 C C . ASP A 1 455 ? -8.029 4.630 10.557 1.00 91.25 455 ASP A C 1
ATOM 3584 O O . ASP A 1 455 ? -7.762 3.714 9.778 1.00 91.25 455 ASP A O 1
ATOM 3588 N N . LEU A 1 456 ? -7.111 5.535 10.912 1.00 93.88 456 LEU A N 1
ATOM 3589 C CA . LEU A 1 456 ? -5.721 5.510 10.447 1.00 93.88 456 LEU A CA 1
ATOM 3590 C C . LEU A 1 456 ? -5.048 4.177 10.807 1.00 93.88 456 LEU A C 1
ATOM 3592 O O . LEU A 1 456 ? -4.502 3.497 9.930 1.00 93.88 456 LEU A O 1
ATOM 3596 N N . ALA A 1 457 ? -5.148 3.749 12.071 1.00 94.94 457 ALA A N 1
ATOM 3597 C CA . ALA A 1 457 ? -4.609 2.468 12.529 1.00 94.94 457 ALA A CA 1
ATOM 3598 C C . ALA A 1 457 ? -5.236 1.280 11.779 1.00 94.94 457 ALA A C 1
ATOM 3600 O O . ALA A 1 457 ? -4.539 0.347 11.366 1.00 94.94 457 ALA A O 1
ATOM 3601 N N . ARG A 1 458 ? -6.558 1.320 11.566 1.00 92.94 458 ARG A N 1
ATOM 3602 C CA . ARG A 1 458 ? -7.309 0.299 10.826 1.00 92.94 458 ARG A CA 1
ATOM 3603 C C . ARG A 1 458 ? -6.852 0.211 9.373 1.00 92.94 458 ARG A C 1
ATOM 3605 O O . ARG A 1 458 ? -6.533 -0.888 8.919 1.00 92.94 458 ARG A O 1
ATOM 3612 N N . ARG A 1 459 ? -6.781 1.335 8.650 1.00 85.12 459 ARG A N 1
ATOM 3613 C CA . ARG A 1 459 ? -6.328 1.396 7.249 1.00 85.12 459 ARG A CA 1
ATOM 3614 C C . ARG A 1 459 ? -4.910 0.852 7.100 1.00 85.12 459 ARG A C 1
ATOM 3616 O O . ARG A 1 459 ? -4.664 0.029 6.218 1.00 85.12 459 ARG A O 1
ATOM 3623 N N . MET A 1 460 ? -4.007 1.225 8.008 1.00 91.50 460 MET A N 1
ATOM 3624 C CA . MET A 1 460 ? -2.639 0.704 8.043 1.00 91.50 460 MET A CA 1
ATOM 3625 C C . MET A 1 460 ? -2.617 -0.826 8.225 1.00 91.50 460 MET A C 1
ATOM 3627 O O . MET A 1 460 ? -2.020 -1.546 7.417 1.00 91.50 460 MET A O 1
ATOM 3631 N N . HIS A 1 461 ? -3.309 -1.356 9.239 1.00 91.06 461 HIS A N 1
ATOM 3632 C CA . HIS A 1 461 ? -3.334 -2.798 9.503 1.00 91.06 461 HIS A CA 1
ATOM 3633 C C . HIS A 1 461 ? -4.043 -3.595 8.395 1.00 91.06 461 HIS A C 1
ATOM 3635 O O . HIS A 1 461 ? -3.551 -4.657 8.005 1.00 91.06 461 HIS A O 1
ATOM 3641 N N . ALA A 1 462 ? -5.136 -3.077 7.829 1.00 82.50 462 ALA A N 1
ATOM 3642 C CA . ALA A 1 462 ? -5.840 -3.680 6.693 1.00 82.50 462 ALA A CA 1
ATOM 3643 C C . ALA A 1 462 ? -4.951 -3.756 5.437 1.00 82.50 462 ALA A C 1
ATOM 3645 O O . ALA A 1 462 ? -4.993 -4.732 4.684 1.00 82.50 462 ALA A O 1
ATOM 3646 N N . ALA A 1 463 ? -4.055 -2.783 5.257 1.00 79.38 463 ALA A N 1
ATOM 3647 C CA . ALA A 1 463 ? -3.034 -2.788 4.212 1.00 79.38 463 ALA A CA 1
ATOM 3648 C C . ALA A 1 463 ? -1.826 -3.698 4.515 1.00 79.38 463 ALA A C 1
ATOM 3650 O O . ALA A 1 463 ? -0.857 -3.735 3.751 1.00 79.38 463 ALA A O 1
ATOM 3651 N N . ASN A 1 464 ? -1.877 -4.482 5.597 1.00 86.88 464 ASN A N 1
ATOM 3652 C CA . ASN A 1 464 ? -0.792 -5.330 6.091 1.00 86.88 464 ASN A CA 1
ATOM 3653 C C . ASN A 1 464 ? 0.472 -4.552 6.470 1.00 86.88 464 ASN A C 1
ATOM 3655 O O . ASN A 1 464 ? 1.583 -5.080 6.353 1.00 86.88 464 ASN A O 1
ATOM 3659 N N . LEU A 1 465 ? 0.319 -3.306 6.909 1.00 87.56 465 LEU A N 1
ATOM 3660 C CA . LEU A 1 465 ? 1.403 -2.483 7.424 1.00 87.56 465 LEU A CA 1
ATOM 3661 C C . LEU A 1 465 ? 1.395 -2.522 8.947 1.00 87.56 465 LEU A C 1
ATOM 3663 O O . LEU A 1 465 ? 0.337 -2.475 9.556 1.00 87.56 465 LEU A O 1
ATOM 3667 N N . SER A 1 466 ? 2.575 -2.609 9.554 1.00 92.81 466 SER A N 1
ATOM 3668 C CA . SER A 1 466 ? 2.764 -2.330 10.980 1.00 92.81 466 SER A CA 1
ATOM 3669 C C . SER A 1 466 ? 3.789 -1.217 11.139 1.00 92.81 466 SER A C 1
ATOM 3671 O O . SER A 1 466 ? 4.903 -1.371 10.620 1.00 92.81 466 SER A O 1
ATOM 3673 N N . HIS A 1 467 ? 3.456 -0.167 11.879 1.00 95.62 467 HIS A N 1
ATOM 3674 C CA . HIS A 1 467 ? 4.345 0.951 12.189 1.00 95.62 467 HIS A CA 1
ATOM 3675 C C . HIS A 1 467 ? 5.550 0.499 13.012 1.00 95.62 467 HIS A C 1
ATOM 3677 O O . HIS A 1 467 ? 6.690 0.846 12.719 1.00 95.62 467 HIS A O 1
ATOM 3683 N N . ARG A 1 468 ? 5.299 -0.365 14.006 1.00 92.25 468 ARG A N 1
ATOM 3684 C CA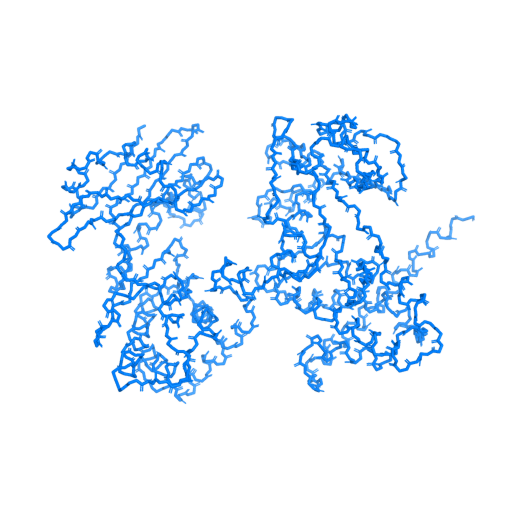 . ARG A 1 468 ? 6.229 -0.861 15.034 1.00 92.25 468 ARG A CA 1
ATOM 3685 C C . ARG A 1 468 ? 6.670 0.151 16.087 1.00 92.25 468 ARG A C 1
ATOM 3687 O O . ARG A 1 468 ? 7.260 -0.302 17.072 1.00 92.25 468 ARG A O 1
ATOM 3694 N N . ASP A 1 469 ? 6.359 1.423 15.893 1.00 91.94 469 ASP A N 1
ATOM 3695 C CA . ASP A 1 469 ? 6.555 2.524 16.839 1.00 91.94 469 ASP A CA 1
ATOM 3696 C C . ASP A 1 469 ? 5.320 3.433 16.810 1.00 91.94 469 ASP A C 1
ATOM 3698 O O . ASP A 1 469 ? 5.428 4.618 16.548 1.00 91.94 469 ASP A O 1
ATOM 3702 N N . PHE A 1 470 ? 4.118 2.863 16.898 1.00 96.38 470 PHE A N 1
ATOM 3703 C CA . PHE A 1 470 ? 2.861 3.605 16.726 1.00 96.38 470 PHE A CA 1
ATOM 3704 C C . PHE A 1 470 ? 2.466 4.352 18.011 1.00 96.38 470 PHE A C 1
ATOM 3706 O O . PHE A 1 470 ? 1.481 3.998 18.647 1.00 96.38 470 PHE A O 1
ATOM 3713 N N . TYR A 1 471 ? 3.291 5.304 18.440 1.00 95.12 471 TYR A N 1
ATOM 3714 C CA . TYR A 1 471 ? 3.036 6.161 19.602 1.00 95.12 471 TYR A CA 1
ATOM 3715 C C . TYR A 1 471 ? 2.276 7.425 19.184 1.00 95.12 471 TYR A C 1
ATOM 3717 O O . TYR A 1 471 ? 2.333 7.816 18.019 1.00 95.12 471 TYR A O 1
ATOM 3725 N N . LEU A 1 472 ? 1.580 8.057 20.129 1.00 93.31 472 LEU A N 1
ATOM 3726 C CA . LEU A 1 472 ? 0.775 9.256 19.890 1.00 93.31 472 LEU A CA 1
ATOM 3727 C C . LEU A 1 472 ? 1.637 10.421 19.366 1.00 93.31 472 LEU A C 1
ATOM 3729 O O . LEU A 1 472 ? 1.270 11.004 18.354 1.00 93.31 472 LEU A O 1
ATOM 3733 N N . CYS A 1 473 ? 2.844 10.625 19.909 1.00 92.94 473 CYS A N 1
ATOM 3734 C CA . CYS A 1 473 ? 3.832 11.592 19.403 1.00 92.94 473 CYS A CA 1
ATOM 3735 C C . CYS A 1 473 ? 4.260 11.409 17.938 1.00 92.94 473 CYS A C 1
ATOM 3737 O O . CYS A 1 473 ? 4.821 12.315 17.328 1.00 92.94 473 CYS A O 1
ATOM 3739 N N . HIS A 1 474 ? 4.029 10.236 17.340 1.00 96.00 474 HIS A N 1
ATOM 3740 C CA . HIS A 1 474 ? 4.324 9.994 15.924 1.00 96.00 474 HIS A CA 1
ATOM 3741 C C . HIS A 1 474 ? 3.137 10.308 15.004 1.00 96.00 474 HIS A C 1
ATOM 3743 O O . HIS A 1 474 ? 3.188 10.020 13.807 1.00 96.00 474 HIS A O 1
ATOM 3749 N N . ILE A 1 475 ? 2.071 10.888 15.548 1.00 97.31 475 ILE A N 1
ATOM 3750 C CA . ILE A 1 475 ? 0.952 11.448 14.804 1.00 97.31 475 ILE A CA 1
ATOM 3751 C C . ILE A 1 475 ? 1.008 12.956 15.021 1.00 97.31 475 ILE A C 1
ATOM 3753 O O . ILE A 1 475 ? 0.887 13.409 16.152 1.00 97.31 475 ILE A O 1
ATOM 3757 N N . LEU A 1 476 ? 1.193 13.724 13.951 1.00 95.94 476 LEU A N 1
ATOM 3758 C CA . LEU A 1 476 ? 1.101 15.178 14.006 1.00 95.94 476 LEU A CA 1
ATOM 3759 C C . LEU A 1 476 ? -0.310 15.620 13.618 1.00 95.94 476 LEU A C 1
ATOM 3761 O O . LEU A 1 476 ? -0.879 15.102 12.654 1.00 95.94 476 LEU A O 1
ATOM 3765 N N . ILE A 1 477 ? -0.863 16.570 14.362 1.00 95.50 477 ILE A N 1
ATOM 3766 C CA . ILE A 1 477 ? -2.164 17.187 14.124 1.00 95.50 477 ILE A CA 1
ATOM 3767 C C . ILE A 1 477 ? -1.914 18.591 13.593 1.00 95.50 477 ILE A C 1
ATOM 3769 O O . ILE A 1 477 ? -1.364 19.425 14.305 1.00 95.50 477 ILE A O 1
ATOM 3773 N N . ARG A 1 478 ? -2.320 18.844 12.348 1.00 93.62 478 ARG A N 1
ATOM 3774 C CA . ARG A 1 478 ? -2.298 20.175 11.737 1.00 93.62 478 ARG A CA 1
ATOM 3775 C C . ARG A 1 478 ? -3.717 20.739 11.693 1.00 93.62 478 ARG A C 1
ATOM 3777 O O . ARG A 1 478 ? -4.522 20.212 10.923 1.00 93.62 478 ARG A O 1
ATOM 3784 N N . PRO A 1 479 ? -4.066 21.751 12.495 1.00 90.19 479 PRO A N 1
ATOM 3785 C CA . PRO A 1 479 ? -5.356 22.424 12.386 1.00 90.19 479 PRO A CA 1
ATOM 3786 C C . PRO A 1 479 ? -5.570 23.013 10.985 1.00 90.19 479 PRO A C 1
ATOM 3788 O O . PRO A 1 479 ? -4.616 23.359 10.285 1.00 90.19 479 PRO A O 1
ATOM 3791 N N . VAL A 1 480 ? -6.831 23.103 10.572 1.00 86.75 480 VAL A N 1
ATOM 3792 C CA . VAL A 1 480 ? -7.244 23.763 9.330 1.00 86.75 480 VAL A CA 1
ATOM 3793 C C . VAL A 1 480 ? -8.369 24.718 9.693 1.00 86.75 480 VAL A C 1
ATOM 3795 O O . VAL A 1 480 ? -9.347 24.297 10.309 1.00 86.75 480 VAL A O 1
ATOM 3798 N N . GLU A 1 481 ? -8.229 25.995 9.346 1.00 81.12 481 GLU A N 1
ATOM 3799 C CA . GLU A 1 481 ? -9.278 26.985 9.593 1.00 81.12 481 GLU A CA 1
ATOM 3800 C C . GLU A 1 481 ? -10.570 26.593 8.871 1.00 81.12 481 GLU A C 1
ATOM 3802 O O . GLU A 1 481 ? -10.554 26.210 7.701 1.00 81.12 481 GLU A O 1
ATOM 3807 N N . GLY A 1 482 ? -11.692 26.624 9.596 1.00 76.62 482 GLY A N 1
ATOM 3808 C CA . GLY A 1 482 ? -13.006 26.250 9.063 1.00 76.62 482 GLY A CA 1
ATOM 3809 C C . GLY A 1 482 ? -13.153 24.778 8.650 1.00 76.62 482 GLY A C 1
ATOM 3810 O O . GLY A 1 482 ? -14.167 24.419 8.055 1.00 76.62 482 GLY A O 1
ATOM 3811 N N . GLY A 1 483 ? -12.174 23.917 8.950 1.00 80.38 483 GLY A N 1
ATOM 3812 C CA . GLY A 1 483 ? -12.146 22.524 8.508 1.00 80.38 483 GLY A CA 1
ATOM 3813 C C . GLY A 1 483 ? -11.716 21.539 9.591 1.00 80.38 483 GLY A C 1
ATOM 3814 O O . GLY A 1 483 ? -11.369 21.896 10.715 1.00 80.38 483 GLY A O 1
ATOM 3815 N N . GLU A 1 484 ? -11.729 20.250 9.249 1.00 83.19 484 GLU A N 1
ATOM 3816 C CA . GLU A 1 484 ? -11.183 19.234 10.145 1.00 83.19 484 GLU A CA 1
ATOM 3817 C C . GLU A 1 484 ? -9.642 19.281 10.157 1.00 83.19 484 GLU A C 1
ATOM 3819 O O . GLU A 1 484 ? -9.031 19.383 9.088 1.00 83.19 484 GLU A O 1
ATOM 3824 N N . PRO A 1 485 ? -8.984 19.099 11.323 1.00 88.56 485 PRO A N 1
ATOM 3825 C CA . PRO A 1 485 ? -7.523 18.999 11.399 1.00 88.56 485 PRO A CA 1
ATOM 3826 C C . PRO A 1 485 ? -6.981 17.890 10.493 1.00 88.56 485 PRO A C 1
ATOM 3828 O O . PRO A 1 485 ? -7.709 16.967 10.159 1.00 88.56 485 PRO A O 1
ATOM 3831 N N . ILE A 1 486 ? -5.707 17.861 10.129 1.00 90.88 486 ILE A N 1
ATOM 3832 C CA . ILE A 1 486 ? -5.115 16.789 9.311 1.00 90.88 486 ILE A CA 1
ATOM 3833 C C . ILE A 1 486 ? -4.136 15.981 10.161 1.00 90.88 486 ILE A C 1
ATOM 3835 O O . ILE A 1 486 ? -3.320 16.542 10.885 1.00 90.88 486 ILE A O 1
ATOM 3839 N N . LEU A 1 487 ? -4.232 14.648 10.084 1.00 94.88 487 LEU A N 1
ATOM 3840 C CA . LEU A 1 487 ? -3.366 13.727 10.824 1.00 94.88 487 LEU A CA 1
ATOM 3841 C C . LEU A 1 487 ? -2.229 13.243 9.923 1.00 94.88 487 LEU A C 1
ATOM 3843 O O . LEU A 1 487 ? -2.476 12.470 8.993 1.00 94.88 487 LEU A O 1
ATOM 3847 N N . HIS A 1 488 ? -0.998 13.647 10.225 1.00 94.31 488 HIS A N 1
ATOM 3848 C CA . HIS A 1 488 ? 0.203 13.180 9.539 1.00 94.31 488 HIS A CA 1
ATOM 3849 C C . HIS A 1 488 ? 0.904 12.094 10.358 1.00 94.31 488 HIS A C 1
ATOM 3851 O O . HIS A 1 488 ? 1.275 12.314 11.507 1.00 94.31 488 HIS A O 1
ATOM 3857 N N . LEU A 1 489 ? 1.120 10.915 9.770 1.00 96.12 489 LEU A N 1
ATOM 3858 C CA . LEU A 1 489 ? 1.884 9.840 10.408 1.00 96.12 489 LEU A CA 1
ATOM 3859 C C . LEU A 1 489 ? 3.373 9.981 10.079 1.00 96.12 489 LEU A C 1
ATOM 3861 O O . LEU A 1 489 ? 3.745 9.983 8.903 1.00 96.12 489 LEU A O 1
ATOM 3865 N N . ILE A 1 490 ? 4.225 10.054 11.099 1.00 93.94 490 ILE A N 1
ATOM 3866 C CA . ILE A 1 490 ? 5.676 10.247 10.962 1.00 93.94 490 ILE A CA 1
ATOM 3867 C C . ILE A 1 490 ? 6.475 9.075 11.561 1.00 93.94 490 ILE A C 1
ATOM 3869 O O . ILE A 1 490 ? 5.919 8.111 12.070 1.00 93.94 490 ILE A O 1
ATOM 3873 N N . ASP A 1 491 ? 7.806 9.143 11.478 1.00 91.50 491 ASP A N 1
ATOM 3874 C CA . ASP A 1 491 ? 8.749 8.118 11.966 1.00 91.50 491 ASP A CA 1
ATOM 3875 C C . ASP A 1 491 ? 8.588 6.713 11.340 1.00 91.50 491 ASP A C 1
ATOM 3877 O O . ASP A 1 491 ? 8.482 5.679 12.007 1.00 91.50 491 ASP A O 1
ATOM 3881 N N . LEU A 1 492 ? 8.642 6.648 10.005 1.00 92.38 492 LEU A N 1
ATOM 3882 C CA . LEU A 1 492 ? 8.361 5.423 9.239 1.00 92.38 492 LEU A CA 1
ATOM 3883 C C . LEU A 1 492 ? 9.563 4.470 9.103 1.00 92.38 492 LEU A C 1
ATOM 3885 O O . LEU A 1 492 ? 9.498 3.460 8.396 1.00 92.38 492 LEU A O 1
ATOM 3889 N N . GLN A 1 493 ? 10.665 4.736 9.804 1.00 87.38 493 GLN A N 1
ATOM 3890 C CA . GLN A 1 493 ? 11.941 4.006 9.717 1.00 87.38 493 GLN A CA 1
ATOM 3891 C C . GLN A 1 493 ? 11.870 2.499 10.033 1.00 87.38 493 GLN A C 1
ATOM 3893 O O . GLN A 1 493 ? 12.826 1.745 9.781 1.00 87.38 493 GLN A O 1
ATOM 3898 N N . ARG A 1 494 ? 10.779 2.052 10.667 1.00 89.00 494 ARG A N 1
ATOM 3899 C CA . ARG A 1 494 ? 10.512 0.649 11.023 1.00 89.00 494 ARG A CA 1
ATOM 3900 C C . ARG A 1 494 ? 9.203 0.120 10.436 1.00 89.00 494 ARG A C 1
ATOM 3902 O O . ARG A 1 494 ? 8.893 -1.062 10.652 1.00 89.00 494 ARG A O 1
ATOM 3909 N N . LEU A 1 495 ? 8.500 0.927 9.640 1.00 91.88 495 LEU A N 1
ATOM 3910 C CA . LEU A 1 495 ? 7.254 0.545 8.992 1.00 91.88 495 LEU A CA 1
ATOM 3911 C C . LEU A 1 495 ? 7.469 -0.708 8.134 1.00 91.88 495 LEU A C 1
ATOM 3913 O O . LEU A 1 495 ? 8.273 -0.760 7.202 1.00 91.88 495 LEU A O 1
ATOM 3917 N N . THR A 1 496 ? 6.739 -1.769 8.455 1.00 86.81 496 THR A N 1
ATOM 3918 C CA . THR A 1 496 ? 6.923 -3.082 7.835 1.00 86.81 496 THR A CA 1
ATOM 3919 C C . THR A 1 496 ? 5.656 -3.513 7.113 1.00 86.81 496 THR A C 1
ATOM 3921 O O . THR A 1 496 ? 4.591 -3.567 7.715 1.00 86.81 496 THR A O 1
ATOM 3924 N N . HIS A 1 497 ? 5.785 -3.903 5.841 1.00 83.75 497 HIS A N 1
ATOM 3925 C CA . HIS A 1 497 ? 4.709 -4.551 5.087 1.00 83.75 497 HIS A CA 1
ATOM 3926 C C . HIS A 1 497 ? 4.824 -6.072 5.153 1.00 83.75 497 HIS A C 1
ATOM 3928 O O . HIS A 1 497 ? 5.823 -6.665 4.725 1.00 83.75 497 HIS A O 1
ATOM 3934 N N . HIS A 1 498 ? 3.764 -6.711 5.633 1.00 79.31 498 HIS A N 1
ATOM 3935 C CA . HIS A 1 498 ? 3.679 -8.150 5.829 1.00 79.31 498 HIS A CA 1
ATOM 3936 C C . HIS A 1 498 ? 3.014 -8.814 4.621 1.00 79.31 498 HIS A C 1
ATOM 3938 O O . HIS A 1 498 ? 1.796 -8.920 4.526 1.00 79.31 498 HIS A O 1
ATOM 3944 N N . ARG A 1 499 ? 3.826 -9.332 3.689 1.00 68.06 499 ARG A N 1
ATOM 3945 C CA . ARG A 1 499 ? 3.353 -9.926 2.416 1.00 68.06 499 ARG A CA 1
ATOM 3946 C C . ARG A 1 499 ? 2.322 -11.058 2.569 1.00 68.06 499 ARG A C 1
ATOM 3948 O O . ARG A 1 499 ? 1.595 -11.345 1.619 1.00 68.06 499 ARG A O 1
ATOM 3955 N N . ARG A 1 500 ? 2.315 -11.749 3.714 1.00 72.12 500 ARG A N 1
ATOM 3956 C CA . ARG A 1 500 ? 1.438 -12.898 4.006 1.00 72.12 500 ARG A CA 1
ATOM 3957 C C . ARG A 1 500 ? 0.254 -12.550 4.916 1.00 72.12 500 ARG A C 1
ATOM 3959 O O . ARG A 1 500 ? -0.454 -13.461 5.321 1.00 72.12 500 ARG A O 1
ATOM 3966 N N . GLY A 1 501 ? 0.030 -11.272 5.207 1.00 70.88 501 GLY A N 1
ATOM 3967 C CA . GLY A 1 501 ? -0.916 -10.848 6.235 1.00 70.88 501 GLY A CA 1
ATOM 3968 C C . GLY A 1 501 ? -0.189 -10.291 7.452 1.00 70.88 501 GLY A C 1
ATOM 3969 O O . GLY A 1 501 ? 0.855 -10.826 7.841 1.00 70.88 501 GLY A O 1
ATOM 3970 N N . ILE A 1 502 ? -0.720 -9.232 8.063 1.00 83.06 502 ILE A N 1
ATOM 3971 C CA . ILE A 1 502 ? -0.226 -8.775 9.364 1.00 83.06 502 ILE A CA 1
ATOM 3972 C C . ILE A 1 502 ? -0.610 -9.793 10.448 1.00 83.06 502 ILE A C 1
ATOM 3974 O O . ILE A 1 502 ? -1.774 -10.121 10.653 1.00 83.06 502 ILE A O 1
ATOM 3978 N N . GLY A 1 503 ? 0.387 -10.344 11.139 1.00 83.12 503 GLY A N 1
ATOM 3979 C CA . GLY A 1 503 ? 0.134 -11.262 12.251 1.00 83.12 503 GLY A CA 1
ATOM 3980 C C . GLY A 1 503 ? -0.403 -10.526 13.483 1.00 83.12 503 GLY A C 1
ATOM 3981 O O . GLY A 1 503 ? 0.045 -9.414 13.769 1.00 83.12 503 GLY A O 1
ATOM 3982 N N . ARG A 1 504 ? -1.270 -11.182 14.273 1.00 92.31 504 ARG A N 1
ATOM 3983 C CA . ARG A 1 504 ? -1.871 -10.646 15.518 1.00 92.31 504 ARG A CA 1
ATOM 3984 C C . ARG A 1 504 ? -0.865 -9.925 16.419 1.00 92.31 504 ARG A C 1
ATOM 3986 O O . ARG A 1 504 ? -1.161 -8.857 16.938 1.00 92.31 504 ARG A O 1
ATOM 3993 N N . ARG A 1 505 ? 0.348 -10.470 16.569 1.00 94.88 505 ARG A N 1
ATOM 3994 C CA . ARG A 1 505 ? 1.403 -9.872 17.408 1.00 94.88 505 ARG A CA 1
ATOM 3995 C C . ARG A 1 505 ? 1.803 -8.448 16.998 1.00 94.88 505 ARG A C 1
ATOM 3997 O O . ARG A 1 505 ? 2.255 -7.695 17.850 1.00 94.88 505 ARG A O 1
ATOM 4004 N N . TRP A 1 506 ? 1.701 -8.107 15.712 1.00 95.06 506 TRP A N 1
ATOM 4005 C CA . TRP A 1 506 ? 2.086 -6.795 15.189 1.00 95.06 506 TRP A CA 1
ATOM 4006 C C . TRP A 1 506 ? 0.973 -5.772 15.388 1.00 95.06 506 TRP A C 1
ATOM 4008 O O . TRP A 1 506 ? 1.272 -4.682 15.853 1.00 95.06 506 TRP A O 1
ATOM 4018 N N . ILE A 1 507 ? -0.288 -6.172 15.181 1.00 95.81 507 ILE A N 1
ATOM 4019 C CA . ILE A 1 507 ? -1.459 -5.368 15.571 1.00 95.81 507 ILE A CA 1
ATOM 4020 C C . ILE A 1 507 ? -1.398 -5.063 17.070 1.00 95.81 507 ILE A C 1
ATOM 4022 O O . ILE A 1 507 ? -1.482 -3.912 17.479 1.00 95.81 507 ILE A O 1
ATOM 4026 N N . VAL A 1 508 ? -1.187 -6.100 17.893 1.00 97.62 508 VAL A N 1
ATOM 4027 C CA . VAL A 1 508 ? -1.056 -5.945 19.348 1.00 97.62 508 VAL A CA 1
ATOM 4028 C C . VAL A 1 508 ? 0.091 -5.004 19.697 1.00 97.62 508 VAL A C 1
ATOM 4030 O O . VAL A 1 508 ? -0.040 -4.214 20.620 1.00 97.62 508 VAL A O 1
ATOM 4033 N N . LYS A 1 509 ? 1.215 -5.080 18.980 1.00 95.69 509 LYS A N 1
ATOM 4034 C CA . LYS A 1 509 ? 2.364 -4.216 19.233 1.00 95.69 509 LYS A CA 1
ATOM 4035 C C . LYS A 1 509 ? 2.056 -2.743 18.937 1.00 95.69 509 LYS A C 1
ATOM 4037 O O . LYS A 1 509 ? 2.399 -1.913 19.771 1.00 95.69 509 LYS A O 1
ATOM 4042 N N . ASP A 1 510 ? 1.455 -2.440 17.792 1.00 97.62 510 ASP A N 1
ATOM 4043 C CA . ASP A 1 510 ? 1.172 -1.058 17.393 1.00 97.62 510 ASP A CA 1
ATOM 4044 C C . ASP A 1 510 ? 0.092 -0.444 18.287 1.00 97.62 510 ASP A C 1
ATOM 4046 O O . ASP A 1 510 ? 0.317 0.601 18.888 1.00 97.62 510 ASP A O 1
ATOM 4050 N N . LEU A 1 511 ? -1.029 -1.144 18.494 1.00 97.38 511 LEU A N 1
ATOM 4051 C CA . LEU A 1 511 ? -2.093 -0.655 19.378 1.00 97.38 511 LEU A CA 1
ATOM 4052 C C . LEU A 1 511 ? -1.636 -0.531 20.838 1.00 97.38 511 LEU A C 1
ATOM 4054 O O . LEU A 1 511 ? -2.127 0.330 21.558 1.00 97.38 511 LEU A O 1
ATOM 4058 N N . ALA A 1 512 ? -0.699 -1.370 21.291 1.00 95.69 512 ALA A N 1
ATOM 4059 C CA . ALA A 1 512 ? -0.147 -1.256 22.640 1.00 95.69 512 ALA A CA 1
ATOM 4060 C C . ALA A 1 512 ? 0.797 -0.065 22.798 1.00 95.69 512 ALA A C 1
ATOM 4062 O O . ALA A 1 512 ? 0.839 0.508 23.883 1.00 95.69 512 ALA A O 1
ATOM 4063 N N . ALA A 1 513 ? 1.552 0.290 21.753 1.00 94.94 513 ALA A N 1
ATOM 4064 C CA . ALA A 1 513 ? 2.364 1.503 21.751 1.00 94.94 513 ALA A CA 1
ATOM 4065 C C . ALA A 1 513 ? 1.463 2.741 21.850 1.00 94.94 513 ALA A C 1
ATOM 4067 O O . ALA A 1 513 ? 1.685 3.561 22.735 1.00 94.94 513 ALA A O 1
ATOM 4068 N N . LEU A 1 514 ? 0.393 2.788 21.046 1.00 95.69 514 LEU A N 1
ATOM 4069 C CA . LEU A 1 514 ? -0.577 3.882 21.066 1.00 95.69 514 LEU A CA 1
ATOM 4070 C C . LEU A 1 514 ? -1.262 3.991 22.430 1.00 95.69 514 LEU A C 1
ATOM 4072 O O . LEU A 1 514 ? -1.316 5.072 23.016 1.00 95.69 514 LEU A O 1
ATOM 4076 N N . LEU A 1 515 ? -1.740 2.856 22.959 1.00 93.69 515 LEU A N 1
ATOM 4077 C CA . LEU A 1 515 ? -2.383 2.808 24.267 1.00 93.69 515 LEU A CA 1
ATOM 4078 C C . LEU A 1 515 ? -1.440 3.321 25.356 1.00 93.69 515 LEU A C 1
ATOM 4080 O O . LEU A 1 515 ? -1.858 4.160 26.139 1.00 93.69 515 LEU A O 1
ATOM 4084 N N . PHE A 1 516 ? -0.185 2.865 25.372 1.00 90.44 516 PHE A N 1
ATOM 4085 C CA . PHE A 1 516 ? 0.820 3.317 26.335 1.00 90.44 516 PHE A CA 1
ATOM 4086 C C . PHE A 1 516 ? 1.096 4.827 26.242 1.00 90.44 516 PHE A C 1
ATOM 4088 O O . PHE A 1 516 ? 1.169 5.483 27.271 1.00 90.44 516 PHE A O 1
ATOM 4095 N N . SER A 1 517 ? 1.198 5.400 25.039 1.00 90.00 517 SER A N 1
ATOM 4096 C CA . SER A 1 517 ? 1.380 6.855 24.890 1.00 90.00 517 SER A CA 1
ATOM 4097 C C . SER A 1 517 ? 0.131 7.678 25.224 1.00 90.00 517 SER A C 1
ATOM 4099 O O . SER A 1 517 ? 0.250 8.849 25.530 1.00 90.00 517 SER A O 1
ATOM 4101 N N . SER A 1 518 ? -1.067 7.084 25.179 1.00 87.56 518 SER A N 1
ATOM 4102 C CA . SER A 1 518 ? -2.328 7.755 25.565 1.00 87.56 518 SER A CA 1
ATOM 4103 C C . SER A 1 518 ? -2.738 7.506 27.028 1.00 87.56 518 SER A C 1
ATOM 4105 O O . SER A 1 518 ? -3.633 8.152 27.575 1.00 87.56 518 SER A O 1
ATOM 4107 N N . TRP A 1 519 ? -2.120 6.515 27.669 1.00 80.81 519 TRP A N 1
ATOM 4108 C CA . TRP A 1 519 ? -2.385 6.086 29.033 1.00 80.81 519 TRP A CA 1
ATOM 4109 C C . TRP A 1 519 ? -1.037 5.740 29.682 1.00 80.81 519 TRP A C 1
ATOM 4111 O O . TRP A 1 519 ? -0.521 4.647 29.448 1.00 80.81 519 TRP A O 1
ATOM 4121 N N . PRO A 1 520 ? -0.480 6.624 30.529 1.00 61.25 520 PRO A N 1
ATOM 4122 C CA . PRO A 1 520 ? 0.816 6.391 31.170 1.00 61.25 520 PRO A CA 1
ATOM 4123 C C . PRO A 1 520 ? 0.835 5.170 32.111 1.00 61.25 520 PRO A C 1
ATOM 4125 O O . PRO A 1 520 ? 1.887 4.570 32.331 1.00 61.25 520 PRO A O 1
ATOM 4128 N N . GLY A 1 521 ? -0.328 4.765 32.643 1.00 61.28 521 GLY A N 1
ATOM 4129 C CA . GLY A 1 521 ? -0.455 3.767 33.706 1.00 61.28 521 GLY A CA 1
ATOM 4130 C C . GLY A 1 521 ? -1.415 2.580 33.513 1.00 61.28 521 GLY A C 1
ATOM 4131 O O . GLY A 1 521 ? -2.045 2.193 34.493 1.00 61.28 521 GLY A O 1
ATOM 4132 N N . PRO A 1 522 ? -1.538 1.909 32.349 1.00 60.44 522 PRO A N 1
ATOM 4133 C CA . PRO A 1 522 ? -2.395 0.725 32.212 1.00 60.44 522 PRO A CA 1
ATOM 4134 C C . PRO A 1 522 ? -1.948 -0.454 33.095 1.00 60.44 522 PRO A C 1
ATOM 4136 O O . PRO A 1 522 ? -2.715 -1.390 33.292 1.00 60.44 522 PRO A O 1
ATOM 4139 N N . ALA A 1 523 ? -0.711 -0.429 33.606 1.00 59.91 523 ALA A N 1
ATOM 4140 C CA . ALA A 1 523 ? -0.199 -1.385 34.593 1.00 59.91 523 ALA A CA 1
ATOM 4141 C C . ALA A 1 523 ? -0.179 -0.845 36.033 1.00 59.91 523 ALA A C 1
ATOM 4143 O O . ALA A 1 523 ? -0.071 -1.642 36.956 1.00 59.91 523 ALA A O 1
ATOM 4144 N N . THR A 1 524 ? -0.250 0.476 36.224 1.00 60.59 524 THR A N 1
ATOM 4145 C CA . THR A 1 524 ? -0.175 1.135 37.541 1.00 60.59 524 THR A CA 1
ATOM 4146 C C . THR A 1 524 ? -1.533 1.638 38.032 1.00 60.59 524 THR A C 1
ATOM 4148 O O . THR A 1 524 ? -1.624 2.144 39.140 1.00 60.59 524 THR A O 1
ATOM 4151 N N . GLY A 1 525 ? -2.588 1.534 37.217 1.00 65.12 525 GLY A N 1
ATOM 4152 C CA . GLY A 1 525 ? -3.942 1.992 37.547 1.00 65.12 525 GLY A CA 1
ATOM 4153 C C . GLY A 1 525 ? -4.164 3.503 37.397 1.00 65.12 525 GLY A C 1
ATOM 4154 O O . GLY A 1 525 ? -5.305 3.954 37.453 1.00 65.12 525 GLY A O 1
ATOM 4155 N N . ILE A 1 526 ? -3.108 4.283 37.144 1.00 68.31 526 ILE A N 1
ATOM 4156 C CA . ILE A 1 526 ? -3.169 5.749 37.025 1.00 68.31 526 ILE A CA 1
ATOM 4157 C C . ILE A 1 526 ? -3.975 6.128 35.788 1.00 68.31 526 ILE A C 1
ATOM 4159 O O . ILE A 1 526 ? -3.524 5.853 34.679 1.00 68.31 526 ILE A O 1
ATOM 4163 N N . ARG A 1 527 ? -5.146 6.754 35.949 1.00 73.50 527 ARG A N 1
ATOM 4164 C CA . ARG A 1 527 ? -5.994 7.187 34.824 1.00 73.50 527 ARG A CA 1
ATOM 4165 C C . ARG A 1 527 ? -5.309 8.294 34.012 1.00 73.50 527 ARG A C 1
ATOM 4167 O O . ARG A 1 527 ? -4.521 9.069 34.535 1.00 73.50 527 ARG A O 1
ATOM 4174 N N . SER A 1 528 ? -5.607 8.342 32.715 1.00 81.69 528 SER A N 1
ATOM 4175 C CA . SER A 1 528 ? -5.171 9.452 31.863 1.00 81.69 528 SER A CA 1
ATOM 4176 C C . SER A 1 528 ? -6.059 10.669 32.143 1.00 81.69 528 SER A C 1
ATOM 4178 O O . SER A 1 528 ? -7.281 10.490 32.126 1.00 81.69 528 SER A O 1
ATOM 4180 N N . PRO A 1 529 ? -5.490 11.869 32.372 1.00 81.62 529 PRO A N 1
ATOM 4181 C CA . PRO A 1 529 ? -6.278 13.092 32.545 1.00 81.62 529 PRO A CA 1
ATOM 4182 C C . PRO A 1 529 ? -7.013 13.469 31.253 1.00 81.62 529 PRO A C 1
ATOM 4184 O O . PRO A 1 529 ? -8.080 14.066 31.294 1.00 81.62 529 PRO A O 1
ATOM 4187 N N . VAL A 1 530 ? -6.486 13.040 30.102 1.00 89.50 530 VAL A N 1
ATOM 4188 C CA . VAL A 1 530 ? -7.046 13.366 28.791 1.00 89.50 530 VAL A CA 1
ATOM 4189 C C . VAL A 1 530 ? -7.943 12.259 28.246 1.00 89.50 530 VAL A C 1
ATOM 4191 O O . VAL A 1 530 ? -8.976 12.552 27.657 1.00 89.50 530 VAL A O 1
ATOM 4194 N N . PHE A 1 531 ? -7.601 10.976 28.405 1.00 91.81 531 PHE A N 1
ATOM 4195 C CA . PHE A 1 531 ? -8.315 9.872 27.741 1.00 91.81 531 PHE A CA 1
ATOM 4196 C C . PHE A 1 531 ? -9.116 8.997 28.715 1.00 91.81 531 PHE A C 1
ATOM 4198 O O . PHE A 1 531 ? -8.558 8.311 29.577 1.00 91.81 531 PHE A O 1
ATOM 4205 N N . THR A 1 532 ? -10.433 8.934 28.510 1.00 90.62 532 THR A N 1
ATOM 4206 C CA . THR A 1 532 ? -11.360 8.138 29.333 1.00 90.62 532 THR A CA 1
ATOM 4207 C C . THR A 1 532 ? -11.498 6.689 28.844 1.00 90.62 532 THR A C 1
ATOM 4209 O O . THR A 1 532 ? -11.095 6.338 27.734 1.00 90.62 532 THR A O 1
ATOM 4212 N N . ASP A 1 533 ? -12.130 5.818 29.636 1.00 88.25 533 ASP A N 1
ATOM 4213 C CA . ASP A 1 533 ? -12.455 4.449 29.198 1.00 88.25 533 ASP A CA 1
ATOM 4214 C C . ASP A 1 533 ? -13.461 4.428 28.036 1.00 88.25 533 ASP A C 1
ATOM 4216 O O . ASP A 1 533 ? -13.342 3.617 27.112 1.00 88.25 533 ASP A O 1
ATOM 4220 N N . SER A 1 534 ? -14.396 5.382 28.020 1.00 91.88 534 SER A N 1
ATOM 4221 C CA . SER A 1 534 ? -15.336 5.595 26.915 1.00 91.88 534 SER A CA 1
ATOM 4222 C C . SER A 1 534 ? -14.622 5.974 25.615 1.00 91.88 534 SER A C 1
ATOM 4224 O O . SER A 1 534 ? -14.991 5.482 24.546 1.00 91.88 534 SER A O 1
ATOM 4226 N N . ASP A 1 535 ? -13.568 6.791 25.692 1.00 94.12 535 ASP A N 1
ATOM 4227 C CA . ASP A 1 535 ? -12.728 7.155 24.544 1.00 94.12 535 ASP A CA 1
ATOM 4228 C C . ASP A 1 535 ? -12.008 5.928 23.968 1.00 94.12 535 ASP A C 1
ATOM 4230 O O . ASP A 1 535 ? -11.998 5.708 22.754 1.00 94.12 535 ASP A O 1
ATOM 4234 N N . ARG A 1 536 ? -11.483 5.055 24.835 1.00 92.69 536 ARG A N 1
ATOM 4235 C CA . ARG A 1 536 ? -10.815 3.809 24.419 1.00 92.69 536 ARG A CA 1
ATOM 4236 C C . ARG A 1 536 ? -11.790 2.816 23.799 1.00 92.69 536 ARG A C 1
ATOM 4238 O O . ARG A 1 536 ? -11.468 2.169 22.800 1.00 92.69 536 ARG A O 1
ATOM 4245 N N . LEU A 1 537 ? -12.997 2.702 24.353 1.00 93.25 537 LEU A N 1
ATOM 4246 C CA . LEU A 1 537 ? -14.045 1.867 23.773 1.00 93.25 537 LEU A CA 1
ATOM 4247 C C . LEU A 1 537 ? -14.498 2.411 22.413 1.00 93.25 537 LEU A C 1
ATOM 4249 O O . LEU A 1 537 ? -14.710 1.628 21.486 1.00 93.25 537 LEU A O 1
ATOM 4253 N N . ARG A 1 538 ? -14.594 3.737 22.265 1.00 94.31 538 ARG A N 1
ATOM 4254 C CA . ARG A 1 538 ? -14.889 4.393 20.985 1.00 94.31 538 ARG A CA 1
ATOM 4255 C C . ARG A 1 538 ? -13.811 4.099 19.952 1.00 94.31 538 ARG A C 1
ATOM 4257 O O . ARG A 1 538 ? -14.150 3.636 18.867 1.00 94.31 538 ARG A O 1
ATOM 4264 N N . PHE A 1 539 ? -12.537 4.265 20.314 1.00 96.62 539 PHE A N 1
ATOM 4265 C CA . PHE A 1 539 ? -11.411 3.872 19.467 1.00 96.62 539 PHE A CA 1
ATOM 4266 C C . PHE A 1 539 ? -11.559 2.420 19.003 1.00 96.62 539 PHE A C 1
ATOM 4268 O O . PHE A 1 539 ? -11.500 2.140 17.808 1.00 96.62 539 PHE A O 1
ATOM 4275 N N . ALA A 1 540 ? -11.803 1.489 19.931 1.00 94.75 540 ALA A N 1
ATOM 4276 C CA . ALA A 1 540 ? -11.929 0.073 19.607 1.00 94.75 540 ALA A CA 1
ATOM 4277 C C . ALA A 1 540 ? -13.103 -0.206 18.655 1.00 94.75 540 ALA A C 1
ATOM 4279 O O . ALA A 1 540 ? -12.941 -0.943 17.682 1.00 94.75 540 ALA A O 1
ATOM 4280 N N . ARG A 1 541 ? -14.273 0.394 18.899 1.00 91.75 541 ARG A N 1
ATOM 4281 C CA . ARG A 1 541 ? -15.458 0.240 18.041 1.00 91.75 541 ARG A CA 1
ATOM 4282 C C . ARG A 1 541 ? -15.216 0.770 16.632 1.00 91.75 541 ARG A C 1
ATOM 4284 O O . ARG A 1 541 ? -15.560 0.078 15.677 1.00 91.75 541 ARG A O 1
ATOM 4291 N N . THR A 1 542 ? -14.570 1.928 16.499 1.00 91.12 542 THR A N 1
ATOM 4292 C CA . THR A 1 542 ? -14.204 2.494 15.193 1.00 91.12 542 THR A CA 1
ATOM 4293 C C . THR A 1 542 ? -13.148 1.642 14.491 1.00 91.12 542 THR A C 1
ATOM 4295 O O . THR A 1 542 ? -13.315 1.291 13.325 1.00 91.12 542 THR A O 1
ATOM 4298 N N . TYR A 1 543 ? -12.100 1.224 15.207 1.00 92.19 543 TYR A N 1
ATOM 4299 C CA . TYR A 1 543 ? -11.033 0.379 14.668 1.00 92.19 543 TYR A CA 1
ATOM 4300 C C . TYR A 1 543 ? -11.567 -0.955 14.122 1.00 92.19 543 TYR A C 1
ATOM 4302 O O . TYR A 1 543 ? -11.177 -1.387 13.038 1.00 92.19 543 TYR A O 1
ATOM 4310 N N . PHE A 1 544 ? -12.478 -1.605 14.851 1.00 89.19 544 PHE A N 1
ATOM 4311 C CA . PHE A 1 544 ? -13.095 -2.867 14.435 1.00 89.19 544 PHE A CA 1
ATOM 4312 C C . PHE A 1 544 ? -14.328 -2.702 13.537 1.00 89.19 544 PHE A C 1
ATOM 4314 O O . PHE A 1 544 ? -14.850 -3.712 13.069 1.00 89.19 544 PHE A O 1
ATOM 4321 N N . GLN A 1 545 ? -14.794 -1.468 13.314 1.00 86.81 545 GLN A N 1
ATOM 4322 C CA . GLN A 1 545 ? -16.027 -1.140 12.588 1.00 86.81 545 GLN A CA 1
ATOM 4323 C C . GLN A 1 545 ? -17.242 -1.924 13.110 1.00 86.81 545 GLN A C 1
ATOM 4325 O O . GLN A 1 545 ? -17.970 -2.557 12.350 1.00 86.81 545 GLN A O 1
ATOM 4330 N N . THR A 1 546 ? -17.440 -1.914 14.433 1.00 85.69 546 THR A N 1
ATOM 4331 C CA . THR A 1 546 ? -18.509 -2.684 15.086 1.00 85.69 546 THR A CA 1
ATOM 4332 C C . THR A 1 546 ? -19.296 -1.875 16.113 1.00 85.69 546 THR A C 1
ATOM 4334 O O . THR A 1 546 ? -18.755 -1.057 16.863 1.00 85.69 546 THR A O 1
ATOM 4337 N N . GLY A 1 547 ? -20.596 -2.166 16.204 1.00 86.69 547 GLY A N 1
ATOM 4338 C CA . GLY A 1 547 ? -21.460 -1.669 17.272 1.00 86.69 547 GLY A CA 1
ATOM 4339 C C . GLY A 1 547 ? -21.148 -2.300 18.633 1.00 86.69 547 GLY A C 1
ATOM 4340 O O . GLY A 1 547 ? -21.213 -1.628 19.657 1.00 86.69 547 GLY A O 1
ATOM 4341 N N . ARG A 1 548 ? -20.747 -3.576 18.663 1.00 87.31 548 ARG A N 1
ATOM 4342 C CA . ARG A 1 548 ? -20.427 -4.302 19.900 1.00 87.31 548 ARG A CA 1
ATOM 4343 C C . ARG A 1 548 ? -19.201 -5.184 19.696 1.00 87.31 548 ARG A C 1
ATOM 4345 O O . ARG A 1 548 ? -19.062 -5.843 18.668 1.00 87.31 548 ARG A O 1
ATOM 4352 N N . LEU A 1 549 ? -18.305 -5.194 20.681 1.00 86.75 549 LEU A N 1
ATOM 4353 C CA . LEU A 1 549 ? -17.078 -5.986 20.608 1.00 86.75 549 LEU A CA 1
ATOM 4354 C C . LEU A 1 549 ? -17.375 -7.483 20.763 1.00 86.75 549 LEU A C 1
ATOM 4356 O O . LEU A 1 549 ? -18.011 -7.894 21.740 1.00 86.75 549 LEU A O 1
ATOM 4360 N N . THR A 1 550 ? -16.863 -8.292 19.837 1.00 92.38 550 THR A N 1
ATOM 4361 C CA . THR A 1 550 ? -16.913 -9.760 19.903 1.00 92.38 550 THR A CA 1
ATOM 4362 C C . THR A 1 550 ? -15.924 -10.307 20.938 1.00 92.38 550 THR A C 1
ATOM 4364 O O . THR A 1 550 ? -15.026 -9.595 21.394 1.00 92.38 550 THR A O 1
ATOM 4367 N N . ALA A 1 551 ? -16.056 -11.585 21.314 1.00 91.44 551 ALA A N 1
ATOM 4368 C CA . ALA A 1 551 ? -15.118 -12.237 22.235 1.00 91.44 551 ALA A CA 1
ATOM 4369 C C . ALA A 1 551 ? -13.665 -12.185 21.717 1.00 91.44 551 ALA A C 1
ATOM 4371 O O . ALA A 1 551 ? -12.767 -11.773 22.447 1.00 91.44 551 ALA A O 1
ATOM 4372 N N . GLU A 1 552 ? -13.450 -12.475 20.430 1.00 88.31 552 GLU A N 1
ATOM 4373 C CA . GLU A 1 552 ? -12.123 -12.427 19.796 1.00 88.31 552 GLU A CA 1
ATOM 4374 C C . GLU A 1 552 ? -11.514 -11.013 19.813 1.00 88.31 552 GLU A C 1
ATOM 4376 O O . GLU A 1 552 ? -10.324 -10.830 20.087 1.00 88.31 552 GLU A O 1
ATOM 4381 N N . GLN A 1 553 ? -12.330 -9.985 19.561 1.00 90.75 553 GLN A N 1
ATOM 4382 C CA . GLN A 1 553 ? -11.889 -8.589 19.614 1.00 90.75 553 GLN A CA 1
ATOM 4383 C C . GLN A 1 553 ? -11.510 -8.186 21.041 1.00 90.75 553 GLN A C 1
ATOM 4385 O O . GLN A 1 553 ? -10.460 -7.574 21.249 1.00 90.75 553 GLN A O 1
ATOM 4390 N N . LYS A 1 554 ? -12.311 -8.587 22.037 1.00 94.25 554 LYS A N 1
ATOM 4391 C CA . LYS A 1 554 ? -11.986 -8.395 23.458 1.00 94.25 554 LYS A CA 1
ATOM 4392 C C . LYS A 1 554 ? -10.673 -9.092 23.824 1.00 94.25 554 LYS A C 1
ATOM 4394 O O . LYS A 1 554 ? -9.835 -8.488 24.489 1.00 94.25 554 LYS A O 1
ATOM 4399 N N . ASP A 1 555 ? -10.431 -10.305 23.334 1.00 96.12 555 ASP A N 1
ATOM 4400 C CA . ASP A 1 555 ? -9.175 -11.031 23.563 1.00 96.12 555 ASP A CA 1
ATOM 4401 C C . ASP A 1 555 ? -7.957 -10.361 22.927 1.00 96.12 555 ASP A C 1
ATOM 4403 O O . ASP A 1 555 ? -6.850 -10.392 23.483 1.00 96.12 555 ASP A O 1
ATOM 4407 N N . LEU A 1 556 ? -8.121 -9.738 21.758 1.00 95.75 556 LEU A N 1
ATOM 4408 C CA . LEU A 1 556 ? -7.075 -8.913 21.163 1.00 95.75 556 LEU A CA 1
ATOM 4409 C C . LEU A 1 556 ? -6.789 -7.686 22.033 1.00 95.75 556 LEU A C 1
ATOM 4411 O O . LEU A 1 556 ? -5.625 -7.430 22.336 1.00 95.75 556 LEU A O 1
ATOM 4415 N N . LEU A 1 557 ? -7.822 -6.971 22.483 1.00 95.50 557 LEU A N 1
ATOM 4416 C CA . LEU A 1 557 ? -7.671 -5.782 23.327 1.00 95.50 557 LEU A CA 1
ATOM 4417 C C . LEU A 1 557 ? -7.040 -6.111 24.687 1.00 95.50 557 LEU A C 1
ATOM 4419 O O . LEU A 1 557 ? -6.136 -5.408 25.125 1.00 95.50 557 LEU A O 1
ATOM 4423 N N . ARG A 1 558 ? -7.397 -7.235 25.318 1.00 94.50 558 ARG A N 1
ATOM 4424 C CA . ARG A 1 558 ? -6.709 -7.719 26.531 1.00 94.50 558 ARG A CA 1
ATOM 4425 C C . ARG A 1 558 ? -5.221 -7.968 26.282 1.00 94.50 558 ARG A C 1
ATOM 4427 O O . ARG A 1 558 ? -4.380 -7.701 27.139 1.00 94.50 558 ARG A O 1
ATOM 4434 N N . ALA A 1 559 ? -4.859 -8.489 25.107 1.00 96.12 559 ALA A N 1
ATOM 4435 C CA . ALA A 1 559 ? -3.455 -8.650 24.732 1.00 96.12 559 ALA A CA 1
ATOM 4436 C C . ALA A 1 559 ? -2.752 -7.301 24.493 1.00 96.12 559 ALA A C 1
ATOM 4438 O O . ALA A 1 559 ? -1.577 -7.175 24.842 1.00 96.12 559 ALA A O 1
ATOM 4439 N N . VAL A 1 560 ? -3.463 -6.306 23.952 1.00 95.56 560 VAL A N 1
ATOM 4440 C CA . VAL A 1 560 ? -2.991 -4.918 23.811 1.00 95.56 560 VAL A CA 1
ATOM 4441 C C . VAL A 1 560 ? -2.693 -4.311 25.180 1.00 95.56 560 VAL A C 1
ATOM 4443 O O . VAL A 1 560 ? -1.562 -3.887 25.399 1.00 95.56 560 VAL A O 1
ATOM 4446 N N . VAL A 1 561 ? -3.632 -4.375 26.129 1.00 92.44 561 VAL A N 1
ATOM 4447 C CA . VAL A 1 561 ? -3.454 -3.860 27.501 1.00 92.44 561 VAL A CA 1
ATOM 4448 C C . VAL A 1 561 ? -2.258 -4.522 28.190 1.00 92.44 561 VAL A C 1
ATOM 4450 O O . VAL A 1 561 ? -1.343 -3.835 28.644 1.00 92.44 561 VAL A O 1
ATOM 4453 N N . ARG A 1 562 ? -2.170 -5.862 28.169 1.00 92.62 562 ARG A N 1
ATOM 4454 C CA . ARG A 1 562 ? -1.014 -6.588 28.733 1.00 92.62 562 ARG A CA 1
ATOM 4455 C C . ARG A 1 562 ? 0.308 -6.198 28.073 1.00 92.62 562 ARG A C 1
ATOM 4457 O O . ARG A 1 562 ? 1.356 -6.173 28.717 1.00 92.62 562 ARG A O 1
ATOM 4464 N N . LYS A 1 563 ? 0.310 -5.942 26.761 1.00 93.69 563 LYS A N 1
ATOM 4465 C CA . LYS A 1 563 ? 1.523 -5.513 26.059 1.00 93.69 563 LYS A CA 1
ATOM 4466 C C . LYS A 1 563 ? 1.889 -4.068 26.402 1.00 93.69 563 LYS A C 1
ATOM 4468 O O . LYS A 1 563 ? 3.081 -3.826 26.572 1.00 93.69 563 LYS A O 1
ATOM 4473 N N . ALA A 1 564 ? 0.916 -3.171 26.544 1.00 92.19 564 ALA A N 1
ATOM 4474 C CA . ALA A 1 564 ? 1.126 -1.788 26.966 1.00 92.19 564 ALA A CA 1
ATOM 4475 C C . ALA A 1 564 ? 1.727 -1.734 28.377 1.00 92.19 564 ALA A C 1
ATOM 4477 O O . ALA A 1 564 ? 2.744 -1.078 28.576 1.00 92.19 564 ALA A O 1
ATOM 4478 N N . GLY A 1 565 ? 1.223 -2.547 29.313 1.00 90.12 565 GLY A N 1
ATOM 4479 C CA . GLY A 1 565 ? 1.817 -2.680 30.647 1.00 90.12 565 GLY A CA 1
ATOM 4480 C C . GLY A 1 565 ? 3.281 -3.138 30.623 1.00 90.12 565 GLY A C 1
ATOM 4481 O O . GLY A 1 565 ? 4.128 -2.583 31.318 1.00 90.12 565 GLY A O 1
ATOM 4482 N N . ARG A 1 566 ? 3.634 -4.083 29.740 1.00 90.44 566 ARG A N 1
ATOM 4483 C CA . ARG A 1 566 ? 5.044 -4.473 29.535 1.00 90.44 566 ARG A CA 1
ATOM 4484 C C . ARG A 1 566 ? 5.902 -3.358 28.933 1.00 90.44 566 ARG A C 1
ATOM 4486 O O . ARG A 1 566 ? 7.098 -3.326 29.204 1.00 90.44 566 ARG A O 1
ATOM 4493 N N . ILE A 1 567 ? 5.331 -2.499 28.085 1.00 89.12 567 ILE A N 1
ATOM 4494 C CA . ILE A 1 567 ? 6.034 -1.324 27.550 1.00 89.12 567 ILE A CA 1
ATOM 4495 C C . ILE A 1 567 ? 6.298 -0.334 28.690 1.00 89.12 567 ILE A C 1
ATOM 4497 O O . ILE A 1 567 ? 7.441 0.086 28.836 1.00 89.12 567 ILE A O 1
ATOM 4501 N N . ALA A 1 568 ? 5.305 -0.070 29.545 1.00 86.88 568 ALA A N 1
ATOM 4502 C CA . ALA A 1 568 ? 5.440 0.809 30.706 1.00 86.88 568 ALA A CA 1
ATOM 4503 C C . ALA A 1 568 ? 6.522 0.341 31.688 1.00 86.88 568 ALA A C 1
ATOM 4505 O O . ALA A 1 568 ? 7.415 1.107 32.035 1.00 86.88 568 ALA A O 1
ATOM 4506 N N . LEU A 1 569 ? 6.514 -0.942 32.067 1.00 85.94 569 LEU A N 1
ATOM 4507 C CA . LEU A 1 569 ? 7.539 -1.508 32.954 1.00 85.94 569 LEU A CA 1
ATOM 4508 C C . LEU A 1 569 ? 8.946 -1.415 32.353 1.00 85.94 569 LEU A C 1
ATOM 4510 O O . LEU A 1 569 ? 9.913 -1.126 33.055 1.00 85.94 569 LEU A O 1
ATOM 4514 N N . HIS A 1 570 ? 9.074 -1.671 31.050 1.00 85.81 570 HIS A N 1
ATOM 4515 C CA . HIS A 1 570 ? 10.351 -1.538 30.356 1.00 85.81 570 HIS A CA 1
ATOM 4516 C C . HIS A 1 570 ? 10.824 -0.079 30.322 1.00 85.81 570 HIS A C 1
ATOM 4518 O O . HIS A 1 570 ? 12.006 0.177 30.541 1.00 85.81 570 HIS A O 1
ATOM 4524 N N . ASP A 1 571 ? 9.924 0.870 30.058 1.00 84.19 571 ASP A N 1
ATOM 4525 C CA . ASP A 1 571 ? 10.252 2.294 30.042 1.00 84.19 571 ASP A CA 1
ATOM 4526 C C . ASP A 1 571 ? 10.666 2.800 31.430 1.00 84.19 571 ASP A C 1
ATOM 4528 O O . ASP A 1 571 ? 11.713 3.429 31.554 1.00 84.19 571 ASP A O 1
ATOM 4532 N N . ALA A 1 572 ? 9.946 2.413 32.487 1.00 83.69 572 ALA A N 1
ATOM 4533 C CA . ALA A 1 572 ? 10.306 2.729 33.869 1.00 83.69 572 ALA A CA 1
ATOM 4534 C C . ALA A 1 572 ? 11.700 2.193 34.242 1.00 83.69 572 ALA A C 1
ATOM 4536 O O . ALA A 1 572 ? 12.512 2.917 34.813 1.00 83.69 572 ALA A O 1
ATOM 4537 N N . ARG A 1 573 ? 12.028 0.948 33.858 1.00 85.12 573 ARG A N 1
ATOM 4538 C CA . ARG A 1 573 ? 13.382 0.388 34.046 1.00 85.12 573 ARG A CA 1
ATOM 4539 C C . ARG A 1 573 ? 14.441 1.171 33.272 1.00 85.12 573 ARG A C 1
ATOM 4541 O O . ARG A 1 573 ? 15.539 1.360 33.784 1.00 85.12 573 ARG A O 1
ATOM 4548 N N . ARG A 1 574 ? 14.127 1.618 32.051 1.00 83.69 574 ARG A N 1
ATOM 4549 C CA . ARG A 1 574 ? 15.036 2.435 31.234 1.00 83.69 574 ARG A CA 1
ATOM 4550 C C . ARG A 1 574 ? 15.305 3.789 31.890 1.00 83.69 574 ARG A C 1
ATOM 4552 O O . ARG A 1 574 ? 16.464 4.172 31.973 1.00 83.69 574 ARG A O 1
ATOM 4559 N N . ARG A 1 575 ? 14.264 4.469 32.390 1.00 81.69 575 ARG A N 1
ATOM 4560 C CA . ARG A 1 575 ? 14.386 5.749 33.109 1.00 81.69 575 ARG A CA 1
ATOM 4561 C C . ARG A 1 575 ? 15.202 5.602 34.391 1.00 81.69 575 ARG A C 1
ATOM 4563 O O . ARG A 1 575 ? 16.125 6.373 34.587 1.00 81.69 575 ARG A O 1
ATOM 4570 N N . ARG A 1 576 ? 14.949 4.563 35.199 1.00 83.44 576 ARG A N 1
ATOM 4571 C CA . ARG A 1 576 ? 15.738 4.280 36.416 1.00 83.44 576 ARG A CA 1
ATOM 4572 C C . ARG A 1 576 ? 17.223 4.063 36.126 1.00 83.44 576 ARG A C 1
ATOM 4574 O O . ARG A 1 576 ? 18.057 4.533 36.877 1.00 83.44 576 ARG A O 1
ATOM 4581 N N . ARG A 1 577 ? 17.559 3.374 35.030 1.00 79.12 577 ARG A N 1
ATOM 4582 C CA . ARG A 1 577 ? 18.958 3.184 34.609 1.00 79.12 577 ARG A CA 1
ATOM 4583 C C . ARG A 1 577 ? 19.617 4.467 34.104 1.00 79.12 577 ARG A C 1
ATOM 4585 O O . ARG A 1 577 ? 20.820 4.591 34.241 1.00 79.12 577 ARG A O 1
ATOM 4592 N N . ALA A 1 578 ? 18.848 5.371 33.500 1.00 73.12 578 ALA A N 1
ATOM 4593 C CA . ALA A 1 578 ? 19.349 6.656 33.015 1.00 73.12 578 ALA A CA 1
ATOM 4594 C C . ALA A 1 578 ? 19.453 7.719 34.126 1.00 73.12 578 ALA A C 1
ATOM 4596 O O . ALA A 1 578 ? 20.281 8.607 34.020 1.00 73.12 578 ALA A O 1
ATOM 4597 N N . GLY A 1 579 ? 18.622 7.628 35.171 1.00 57.66 579 GLY A N 1
ATOM 4598 C CA . GLY A 1 579 ? 18.651 8.514 36.343 1.00 57.66 579 GLY A CA 1
ATOM 4599 C C . GLY A 1 579 ? 19.426 7.965 37.547 1.00 57.66 579 GLY A C 1
ATOM 4600 O O . GLY A 1 579 ? 19.442 8.611 38.582 1.00 57.66 579 GLY A O 1
ATOM 4601 N N . GLY A 1 580 ? 20.026 6.773 37.438 1.00 48.34 580 GLY A N 1
ATOM 4602 C CA . GLY A 1 580 ? 20.903 6.167 38.456 1.00 48.34 580 GLY A CA 1
ATOM 4603 C C . GLY A 1 580 ? 22.395 6.433 38.221 1.00 48.34 580 GLY A C 1
ATOM 4604 O O . GLY A 1 580 ? 23.235 5.754 38.799 1.00 48.34 580 GLY A O 1
ATOM 4605 N N . THR A 1 581 ? 22.705 7.369 37.327 1.00 40.22 581 THR A N 1
ATOM 4606 C CA . THR A 1 581 ? 24.027 7.968 37.124 1.00 40.22 581 THR A CA 1
ATOM 4607 C C . THR A 1 581 ? 23.880 9.460 37.402 1.00 40.22 581 THR A C 1
ATOM 4609 O O . THR A 1 581 ? 23.729 10.250 36.470 1.00 40.22 581 THR A O 1
ATOM 4612 N N . ALA A 1 582 ? 23.798 9.805 38.679 1.00 36.22 582 ALA A N 1
ATOM 4613 C CA . ALA A 1 582 ? 23.997 11.149 39.198 1.00 36.22 582 ALA A CA 1
ATOM 4614 C C . ALA A 1 582 ? 24.962 11.016 40.372 1.00 36.22 582 ALA A C 1
ATOM 4616 O O . ALA A 1 582 ? 24.744 10.068 41.167 1.00 36.22 582 ALA A O 1
#

Radius of gyration: 27.76 Å; chains: 1; bounding box: 65×63×84 Å

Secondary structure (DSSP, 8-state):
-EEEEE-GGGHHHHHHTT--SHHHHHHHTTS-EEEEETTEEEEEEEEEEETTEEEEEEEEEEEGGGTS--GGGGGGT-----HHHHHHHHHHHHHHTT--BPPEEEEEEE--SSS-EEEEEEEPPPS-BHHHHHHTSPPTT---HHHHHHHHHHHHHHHHHHHHHHHTTEE-TT--GGGEEEETTTSSS-EEEE---TT-EE--HHHHHHHHHHHHHHTTTTT--HHHHHHHHHHHHTS-TTSHHHHHHHHHHHHHHTTS-SBTB-HHHHHHHS---TT---TTSS-EEEEGGGTEEEEGGGHHHHHHTT--SHHHHHH---SEEEEEETTEEEEEEEE--TTSS--EEEEEEEE----HHHHHHHHHTTSPP--HHHHHHHHHHHHHTTT---PPEEEEEEEEEGGGEEEEEEEEEE--TT-EEHHHHHHHHHSSPPPHHHHHHHHHHHHHHHHHHHHHHHTTEE-S---GGGEEEE--TTS--EEEE--GGG-EE-TT---HHHHHHHHHHHHHHH-S-TTT----SS--HHHHHHHHHHHHT-SS--HHHHHHHHHHHHHHHHHHHHHHHHHHHHSS--

Foldseek 3Di:
DKDKDFDPVCQVLCVVQVNNDPVSVQVQQPPAFPDDDPFKTKGWDFRQADPVGTWIKIKIKGKDPQQDFDPCCVVVVHDTDHLQVLQQVLQVLCVVLVQAAFAWGMWMWDPDPGMIMIMTMTTDDDAAQQLVVLQPDDDPDDDDPQNVLLLLLVLLLLLQNLLSCVVSQKFQLQLFSRQWGWDPSSDNHTHTYGYDSSPIDGDDPLSNLNNLLRHVLLCPPSPDDPVSVLSSLCSNVVHHCPDPVNVVSVVSNVVNNLLDDSPRDDLVVVCVVDDLDPQLPQPVPWDWDAAQPNQKIFTPVCVVQCVVVVNRHLVCLQPDDDADWPDDDDQKTKGWDWGDDPVPPDIWIKIKIKGACDDPVNQVVQVVVPDQRDDLQRQLVVLCNVCSSLSAAAWAWGMKGFDADPSRGGRMIMTMTTDPPQWDQQLVVLCVQFLDDDDPVSVVLLLVVLLVLLVSLLSCQSQQKFQLQQASRQWIWHDDVVDRTHTYGYDSSPIDHDPVHNDLVRSLRNLLNHCCNQAVPLPPPDGRSRADPVSVVSSLCSNVVHPDDDPVSVVSVVSSSVVNNVVNVVVVVVVCVVVVPD

pLDDT: mean 82.01, std 14.61, range [32.75, 97.62]